Protein AF-A0A8H5EZ48-F1 (afdb_monomer)

Structure (mmCIF, N/CA/C/O backbone):
data_AF-A0A8H5EZ48-F1
#
_entry.id   AF-A0A8H5EZ48-F1
#
loop_
_atom_site.group_PDB
_atom_site.id
_atom_site.type_symbol
_atom_site.label_atom_id
_atom_site.label_alt_id
_atom_site.label_comp_id
_atom_site.label_asym_id
_atom_site.label_entity_id
_atom_site.label_seq_id
_atom_site.pdbx_PDB_ins_code
_atom_site.Cartn_x
_atom_site.Cartn_y
_atom_site.Cartn_z
_atom_site.occupancy
_atom_site.B_iso_or_equiv
_atom_site.auth_seq_id
_atom_site.auth_comp_id
_atom_site.auth_asym_id
_atom_site.auth_atom_id
_atom_site.pdbx_PDB_model_num
ATOM 1 N N . MET A 1 1 ? 31.005 -6.300 -4.883 1.00 54.88 1 MET A N 1
ATOM 2 C CA . MET A 1 1 ? 31.728 -6.564 -3.615 1.00 54.88 1 MET A CA 1
ATOM 3 C C . MET A 1 1 ? 31.993 -8.054 -3.575 1.00 54.88 1 MET A C 1
ATOM 5 O O . MET A 1 1 ? 31.098 -8.780 -3.990 1.00 54.88 1 MET A O 1
ATOM 9 N N . SER A 1 2 ? 33.181 -8.508 -3.175 1.00 47.69 2 SER A N 1
ATOM 10 C CA . SER A 1 2 ? 33.435 -9.950 -3.150 1.00 47.69 2 SER A CA 1
ATOM 11 C C . SER A 1 2 ? 32.585 -10.616 -2.050 1.00 47.69 2 SER A C 1
ATOM 13 O O . SER A 1 2 ? 32.329 -9.972 -1.023 1.00 47.69 2 SER A O 1
ATOM 15 N N . PRO A 1 3 ? 32.096 -11.851 -2.255 1.00 47.66 3 PRO A N 1
ATOM 16 C CA . PRO A 1 3 ? 31.254 -12.552 -1.284 1.00 47.66 3 PRO A CA 1
ATOM 17 C C . PRO A 1 3 ? 31.887 -12.623 0.108 1.00 47.66 3 PRO A C 1
ATOM 19 O O . PRO A 1 3 ? 31.183 -12.484 1.101 1.00 47.66 3 PRO A O 1
ATOM 22 N N . GLU A 1 4 ? 33.220 -12.711 0.190 1.00 54.94 4 GLU A N 1
ATOM 23 C CA . GLU A 1 4 ? 33.941 -12.794 1.464 1.00 54.94 4 GLU A CA 1
ATOM 24 C C . GLU A 1 4 ? 33.766 -11.541 2.334 1.00 54.94 4 GLU A C 1
ATOM 26 O O . GLU A 1 4 ? 33.773 -11.634 3.561 1.00 54.94 4 GLU A O 1
ATOM 31 N N . VAL A 1 5 ? 33.576 -10.366 1.721 1.00 58.19 5 VAL A N 1
ATOM 32 C CA . VAL A 1 5 ? 33.309 -9.123 2.458 1.00 58.19 5 VAL A CA 1
ATOM 33 C C . VAL A 1 5 ? 31.897 -9.144 3.038 1.00 58.19 5 VAL A C 1
ATOM 35 O O . VAL A 1 5 ? 31.714 -8.743 4.182 1.00 58.19 5 VAL A O 1
ATOM 38 N N . TRP A 1 6 ? 30.910 -9.662 2.302 1.00 58.03 6 TRP A N 1
ATOM 39 C CA . TRP A 1 6 ? 29.545 -9.821 2.812 1.00 58.03 6 TRP A CA 1
ATOM 40 C C . TRP A 1 6 ? 29.467 -10.845 3.940 1.00 58.03 6 TRP A C 1
ATOM 42 O O . TRP A 1 6 ? 28.818 -10.567 4.943 1.00 58.03 6 TRP A O 1
ATOM 52 N N . THR A 1 7 ? 30.180 -11.969 3.833 1.00 58.88 7 THR A N 1
ATOM 53 C CA . THR A 1 7 ? 30.263 -12.965 4.910 1.00 58.88 7 THR A CA 1
ATOM 54 C C . THR A 1 7 ? 30.889 -12.366 6.168 1.00 58.88 7 THR A C 1
ATOM 56 O O . THR A 1 7 ? 30.335 -12.514 7.247 1.00 58.88 7 THR A O 1
ATOM 59 N N . GLN A 1 8 ? 31.969 -11.585 6.042 1.00 61.56 8 GLN A N 1
ATOM 60 C CA . GLN A 1 8 ? 32.566 -10.888 7.190 1.00 61.56 8 GLN A CA 1
ATOM 61 C C . GLN A 1 8 ? 31.637 -9.827 7.798 1.00 61.56 8 GLN A C 1
ATOM 63 O O . GLN A 1 8 ? 31.645 -9.623 9.009 1.00 61.56 8 GLN A O 1
ATOM 68 N N . ILE A 1 9 ? 30.842 -9.133 6.979 1.00 60.50 9 ILE A N 1
ATOM 69 C CA . ILE A 1 9 ? 29.856 -8.152 7.453 1.00 60.50 9 ILE A CA 1
ATOM 70 C C . ILE A 1 9 ? 28.726 -8.842 8.212 1.00 60.50 9 ILE A C 1
ATOM 72 O O . ILE A 1 9 ? 28.367 -8.384 9.296 1.00 60.50 9 ILE A O 1
ATOM 76 N N . LEU A 1 10 ? 28.191 -9.928 7.653 1.00 61.47 10 LEU A N 1
ATOM 77 C CA . LEU A 1 10 ? 27.127 -10.729 8.252 1.00 61.47 10 LEU A CA 1
ATOM 78 C C . LEU A 1 10 ? 27.601 -11.385 9.550 1.00 61.47 10 LEU A C 1
ATOM 80 O O . LEU A 1 10 ? 26.937 -11.220 10.566 1.00 61.47 10 LEU A O 1
ATOM 84 N N . ASP A 1 11 ? 28.789 -11.994 9.568 1.00 65.75 11 ASP A N 1
ATOM 85 C CA . ASP A 1 11 ? 29.373 -12.587 10.777 1.00 65.75 11 ASP A CA 1
ATOM 86 C C . ASP A 1 11 ? 29.493 -11.557 11.910 1.00 65.75 11 ASP A C 1
ATOM 88 O O . ASP A 1 11 ? 29.164 -11.846 13.056 1.00 65.75 11 ASP A O 1
ATOM 92 N N . ILE A 1 12 ? 29.916 -10.323 11.613 1.00 58.38 12 ILE A N 1
ATOM 93 C CA . ILE A 1 12 ? 30.060 -9.276 12.637 1.00 58.38 12 ILE A CA 1
ATOM 94 C C . ILE A 1 12 ? 28.699 -8.692 13.046 1.00 58.38 12 ILE A C 1
ATOM 96 O O . ILE A 1 12 ? 28.505 -8.385 14.221 1.00 58.38 12 ILE A O 1
ATOM 100 N N . ALA A 1 13 ? 27.753 -8.550 12.116 1.00 56.81 13 ALA A N 1
ATOM 101 C CA . ALA A 1 13 ? 26.399 -8.088 12.420 1.00 56.81 13 ALA A CA 1
ATOM 102 C C . ALA A 1 13 ? 25.620 -9.101 13.281 1.00 56.81 13 ALA A C 1
ATOM 104 O O . ALA A 1 13 ? 24.853 -8.699 14.155 1.00 56.81 13 ALA A O 1
ATOM 105 N N . CYS A 1 14 ? 25.861 -10.398 13.078 1.00 63.84 14 CYS A N 1
ATOM 106 C CA . CYS A 1 14 ? 25.232 -11.487 13.821 1.00 63.84 14 CYS A CA 1
ATOM 107 C C . CYS A 1 14 ? 25.845 -11.726 15.211 1.00 63.84 14 CYS A C 1
ATOM 109 O O . CYS A 1 14 ? 25.203 -12.353 16.048 1.00 63.84 14 CYS A O 1
ATOM 111 N N . LEU A 1 15 ? 27.049 -11.212 15.494 1.00 61.59 15 LEU A N 1
ATOM 112 C CA . LEU A 1 15 ? 27.721 -11.401 16.787 1.00 61.59 15 LEU A CA 1
ATOM 113 C C . LEU A 1 15 ? 27.126 -10.580 17.952 1.00 61.59 15 LEU A C 1
ATOM 115 O O . LEU A 1 15 ? 27.504 -10.837 19.091 1.00 61.59 15 LEU A O 1
ATOM 119 N N . ASP A 1 16 ? 26.223 -9.619 17.707 1.00 53.34 16 ASP A N 1
ATOM 120 C CA . ASP A 1 16 ? 25.643 -8.757 18.765 1.00 53.34 16 ASP A CA 1
ATOM 121 C C . ASP A 1 16 ? 24.118 -8.540 18.639 1.00 53.34 16 ASP A C 1
ATOM 123 O O . ASP A 1 16 ? 23.598 -7.483 18.995 1.00 53.34 16 ASP A O 1
ATOM 127 N N . GLU A 1 17 ? 23.393 -9.505 18.057 1.00 63.03 17 GLU A N 1
ATOM 128 C CA . GLU A 1 17 ? 21.929 -9.473 17.830 1.00 63.03 17 GLU A CA 1
ATOM 129 C C . GLU A 1 17 ? 21.378 -8.211 17.107 1.00 63.03 17 GLU A C 1
ATOM 131 O O . GLU A 1 17 ? 20.171 -8.037 16.967 1.00 63.03 17 GLU A O 1
ATOM 136 N N . GLY A 1 18 ? 22.236 -7.313 16.608 1.00 55.25 18 GLY A N 1
ATOM 137 C CA . GLY A 1 18 ? 21.851 -6.102 15.876 1.00 55.25 18 GLY A CA 1
ATOM 138 C C . GLY A 1 18 ? 21.244 -4.965 16.716 1.00 55.25 18 GLY A C 1
ATOM 139 O O . GLY A 1 18 ? 20.809 -3.967 16.140 1.00 55.25 18 GLY A O 1
ATOM 140 N N . PHE A 1 19 ? 21.221 -5.052 18.052 1.00 56.03 19 PHE A N 1
ATOM 141 C CA . PHE A 1 19 ? 20.446 -4.110 18.881 1.00 56.03 19 PHE A CA 1
ATOM 142 C C . PHE A 1 19 ? 21.187 -2.847 19.337 1.00 56.03 19 PHE A C 1
ATOM 144 O O . PHE A 1 19 ? 20.539 -1.884 19.759 1.00 56.03 19 PHE A O 1
ATOM 151 N N . THR A 1 20 ? 22.522 -2.786 19.259 1.00 68.81 20 THR A N 1
ATOM 152 C CA . THR A 1 20 ? 23.266 -1.622 19.767 1.00 68.81 20 THR A CA 1
ATOM 153 C C . THR A 1 20 ? 23.803 -0.718 18.652 1.00 68.81 20 THR A C 1
ATOM 155 O O . THR A 1 20 ? 24.515 -1.134 17.737 1.00 68.81 20 THR A O 1
ATOM 158 N N . ALA A 1 21 ? 23.532 0.590 18.765 1.00 68.62 21 ALA A N 1
ATOM 159 C CA . ALA A 1 21 ? 24.052 1.616 17.850 1.00 68.62 21 ALA A CA 1
ATOM 160 C C . ALA A 1 21 ? 25.595 1.624 17.762 1.00 68.62 21 ALA A C 1
ATOM 162 O O . ALA A 1 21 ? 26.178 2.096 16.784 1.00 68.62 21 ALA A O 1
ATOM 163 N N . ARG A 1 22 ? 26.268 1.085 18.786 1.00 72.00 22 ARG A N 1
ATOM 164 C CA . ARG A 1 22 ? 27.723 0.940 18.840 1.00 72.00 22 ARG A CA 1
ATOM 165 C C . ARG A 1 22 ? 28.221 -0.147 17.886 1.00 72.00 22 ARG A C 1
ATOM 167 O O . ARG A 1 22 ? 29.186 0.107 17.168 1.00 72.00 22 ARG A O 1
ATOM 174 N N . SER A 1 23 ? 27.550 -1.293 17.832 1.00 67.75 23 SER A N 1
ATOM 175 C CA . SER A 1 23 ? 27.920 -2.405 16.951 1.00 67.75 23 SER A CA 1
ATOM 176 C C . SER A 1 23 ? 27.659 -2.075 15.485 1.00 67.75 23 SER A C 1
ATOM 178 O O . SER A 1 23 ? 28.528 -2.306 14.649 1.00 67.75 23 SER A O 1
ATOM 180 N N . LEU A 1 24 ? 26.567 -1.366 15.178 1.00 69.38 24 LEU A N 1
ATOM 181 C CA . LEU A 1 24 ? 26.331 -0.826 13.831 1.00 69.38 24 LEU A CA 1
ATOM 182 C C . LEU A 1 24 ? 27.406 0.191 13.400 1.00 69.38 24 LEU A C 1
ATOM 184 O O . LEU A 1 24 ? 27.854 0.180 12.253 1.00 69.38 24 LEU A O 1
ATOM 188 N N . SER A 1 25 ? 27.863 1.052 14.316 1.00 76.56 25 SER A N 1
ATOM 189 C CA . SER A 1 25 ? 28.933 2.026 14.046 1.00 76.56 25 SER A CA 1
ATOM 190 C C . SER A 1 25 ? 30.293 1.353 13.805 1.00 76.56 25 SER A C 1
ATOM 192 O O . SER A 1 25 ? 31.034 1.749 12.901 1.00 76.56 25 SER A O 1
ATOM 194 N N . GLU A 1 26 ? 30.613 0.304 14.567 1.00 75.62 26 GLU A N 1
ATOM 195 C CA . GLU A 1 26 ? 31.849 -0.471 14.408 1.00 75.62 26 GLU A CA 1
ATOM 196 C C . GLU A 1 26 ? 31.841 -1.300 13.113 1.00 75.62 26 GLU A C 1
ATOM 198 O O . GLU A 1 26 ? 32.818 -1.263 12.360 1.00 75.62 26 GLU A O 1
ATOM 203 N N . VAL A 1 27 ? 30.718 -1.957 12.791 1.00 74.06 27 VAL A N 1
ATOM 204 C CA . VAL A 1 27 ? 30.496 -2.626 11.497 1.00 74.06 27 VAL A CA 1
ATOM 205 C C . VAL A 1 27 ? 30.685 -1.628 10.357 1.00 74.06 27 VAL A C 1
ATOM 207 O O . VAL A 1 27 ? 31.471 -1.879 9.449 1.00 74.06 27 VAL A O 1
ATOM 210 N N . SER A 1 28 ? 30.071 -0.443 10.436 1.00 73.06 28 SER A N 1
ATOM 211 C CA . SER A 1 28 ? 30.206 0.600 9.412 1.00 73.06 28 SER A CA 1
ATOM 212 C C . SER A 1 28 ? 31.661 1.046 9.191 1.00 73.06 28 SER A C 1
ATOM 214 O O . SER A 1 28 ? 32.102 1.194 8.048 1.00 73.06 28 SER A O 1
ATOM 216 N N . ARG A 1 29 ? 32.454 1.213 10.261 1.00 77.50 29 ARG A N 1
ATOM 217 C CA . ARG A 1 29 ? 33.886 1.556 10.144 1.00 77.50 29 ARG A CA 1
ATOM 218 C C . ARG A 1 29 ? 34.695 0.440 9.502 1.00 77.50 29 ARG A C 1
ATOM 220 O O . ARG A 1 29 ? 35.527 0.726 8.642 1.00 77.50 29 ARG A O 1
ATOM 227 N N . ARG A 1 30 ? 34.465 -0.811 9.900 1.00 72.88 30 ARG A N 1
ATOM 228 C CA . ARG A 1 30 ? 35.182 -1.964 9.342 1.00 72.88 30 ARG A CA 1
ATOM 229 C C . ARG A 1 30 ? 34.811 -2.209 7.889 1.00 72.88 30 ARG A C 1
ATOM 231 O O . ARG A 1 30 ? 35.718 -2.425 7.094 1.00 72.88 30 ARG A O 1
ATOM 238 N N . ILE A 1 31 ? 33.535 -2.051 7.528 1.00 70.50 31 ILE A N 1
ATOM 239 C CA . ILE A 1 31 ? 33.080 -2.018 6.133 1.00 70.50 31 ILE A CA 1
ATOM 240 C C . ILE A 1 31 ? 33.860 -0.963 5.373 1.00 70.50 31 ILE A C 1
ATOM 242 O O . ILE A 1 31 ? 34.448 -1.279 4.351 1.00 70.50 31 ILE A O 1
ATOM 246 N N . ARG A 1 32 ? 33.926 0.270 5.886 1.00 69.94 32 ARG A N 1
ATOM 247 C CA . ARG A 1 32 ? 34.629 1.364 5.211 1.00 69.94 32 ARG A CA 1
ATOM 248 C C . ARG A 1 32 ? 36.111 1.047 4.987 1.00 69.94 32 ARG A C 1
ATOM 250 O O . ARG A 1 32 ? 36.605 1.291 3.891 1.00 69.94 32 ARG A O 1
ATOM 257 N N . VAL A 1 33 ? 36.800 0.482 5.982 1.00 75.12 33 VAL A N 1
ATOM 258 C CA . VAL A 1 33 ? 38.220 0.093 5.888 1.00 75.12 33 VAL A CA 1
ATOM 259 C C . VAL A 1 33 ? 38.423 -1.083 4.929 1.00 75.12 33 VAL A C 1
ATOM 261 O O . VAL A 1 33 ? 39.288 -1.008 4.063 1.00 75.12 33 VAL A O 1
ATOM 264 N N . ALA A 1 34 ? 37.612 -2.139 5.031 1.00 69.00 34 ALA A N 1
ATOM 265 C CA . ALA A 1 34 ? 37.689 -3.307 4.151 1.00 69.00 34 ALA A CA 1
ATOM 266 C C . ALA A 1 34 ? 37.312 -2.956 2.705 1.00 69.00 34 ALA A C 1
ATOM 268 O O . ALA A 1 34 ? 37.934 -3.428 1.757 1.00 69.00 34 ALA A O 1
ATOM 269 N N . SER A 1 35 ? 36.335 -2.064 2.531 1.00 62.66 35 SER A N 1
ATOM 270 C CA . SER A 1 35 ? 35.934 -1.551 1.228 1.00 62.66 35 SER A CA 1
ATOM 271 C C . SER A 1 35 ? 36.931 -0.556 0.660 1.00 62.66 35 SER A C 1
ATOM 273 O O . SER A 1 35 ? 36.850 -0.301 -0.528 1.00 62.66 35 SER A O 1
ATOM 275 N N . ALA A 1 36 ? 37.865 -0.002 1.448 1.00 68.38 36 ALA A N 1
ATOM 276 C CA . ALA A 1 36 ? 38.707 1.118 1.024 1.00 68.38 36 ALA A CA 1
ATOM 277 C C . ALA A 1 36 ? 39.496 0.835 -0.266 1.00 68.38 36 ALA A C 1
ATOM 279 O O . ALA A 1 36 ? 39.591 1.710 -1.119 1.00 68.38 36 ALA A O 1
ATOM 280 N N . GLY A 1 37 ? 39.998 -0.395 -0.432 1.00 66.62 37 GLY A N 1
ATOM 281 C CA . GLY A 1 37 ? 40.687 -0.846 -1.651 1.00 66.62 37 GLY A CA 1
ATOM 282 C C . GLY A 1 37 ? 39.763 -1.280 -2.799 1.00 66.62 37 GLY A C 1
ATOM 283 O O . GLY A 1 37 ? 40.238 -1.558 -3.891 1.00 66.62 37 GLY A O 1
ATOM 284 N N . TYR A 1 38 ? 38.453 -1.347 -2.557 1.00 64.56 38 TYR A N 1
ATOM 285 C CA . TYR A 1 38 ? 37.411 -1.686 -3.535 1.00 64.56 38 TYR A CA 1
ATOM 286 C C . TYR A 1 38 ? 36.436 -0.527 -3.788 1.00 64.56 38 TYR A C 1
ATOM 288 O O . TYR A 1 38 ? 35.484 -0.687 -4.567 1.00 64.56 38 TYR A O 1
ATOM 296 N N . LEU A 1 39 ? 36.647 0.614 -3.116 1.00 62.78 39 LEU A N 1
ATOM 297 C CA . LEU A 1 39 ? 35.825 1.812 -3.216 1.00 62.78 39 LEU A CA 1
ATOM 298 C C . LEU A 1 39 ? 35.777 2.209 -4.691 1.00 62.78 39 LEU A C 1
ATOM 300 O O . LEU A 1 39 ? 36.805 2.336 -5.347 1.00 62.78 39 LEU A O 1
ATOM 304 N N . TYR A 1 40 ? 34.561 2.362 -5.207 1.00 66.62 40 TYR A N 1
ATOM 305 C CA . TYR A 1 40 ? 34.272 2.759 -6.587 1.00 66.62 40 TYR A CA 1
ATOM 306 C C . TYR A 1 40 ? 34.605 1.744 -7.684 1.00 66.62 40 TYR A C 1
ATOM 308 O O . TYR A 1 40 ? 34.448 2.079 -8.852 1.00 66.62 40 TYR A O 1
ATOM 316 N N . SER A 1 41 ? 34.965 0.494 -7.371 1.00 83.81 41 SER A N 1
ATOM 317 C CA . SER A 1 41 ? 35.106 -0.549 -8.408 1.00 83.81 41 SER A CA 1
ATOM 318 C C . SER A 1 41 ? 33.806 -0.773 -9.192 1.00 83.81 41 SER A C 1
ATOM 320 O O . SER A 1 41 ? 33.850 -1.076 -10.383 1.00 83.81 41 SER A O 1
ATOM 322 N N . SER A 1 42 ? 32.659 -0.595 -8.531 1.00 87.31 42 SER A N 1
ATOM 323 C CA . SER A 1 42 ? 31.324 -0.597 -9.129 1.00 87.31 42 SER A CA 1
ATOM 324 C C . SER A 1 42 ? 30.600 0.697 -8.779 1.00 87.31 42 SER A C 1
ATOM 326 O O . SER A 1 42 ? 30.521 1.055 -7.605 1.00 87.31 42 SER A O 1
ATOM 328 N N . LEU A 1 43 ? 30.058 1.379 -9.782 1.00 92.31 43 LEU A N 1
ATOM 329 C CA . LEU A 1 43 ? 29.352 2.643 -9.627 1.00 92.31 43 LEU A CA 1
ATOM 330 C C . LEU A 1 43 ? 28.003 2.571 -10.346 1.00 92.31 43 LEU A C 1
ATOM 332 O O . LEU A 1 43 ? 27.932 2.162 -11.506 1.00 92.31 43 LEU A O 1
ATOM 336 N N . LYS A 1 44 ? 26.935 2.973 -9.653 1.00 93.00 44 LYS A N 1
ATOM 337 C CA . LYS A 1 44 ? 25.585 3.082 -10.210 1.00 93.00 44 LYS A CA 1
ATOM 338 C C . LYS A 1 44 ? 25.080 4.511 -10.047 1.00 93.00 44 LYS A C 1
ATOM 340 O O . LYS A 1 44 ? 25.156 5.060 -8.953 1.00 93.00 44 LYS A O 1
ATOM 345 N N . ILE A 1 45 ? 24.576 5.086 -11.130 1.00 94.00 45 ILE A N 1
ATOM 346 C CA . ILE A 1 45 ? 24.012 6.432 -11.197 1.00 94.00 45 ILE A CA 1
ATOM 347 C C . ILE A 1 45 ? 22.579 6.289 -11.691 1.00 94.00 45 ILE A C 1
ATOM 349 O O . ILE A 1 45 ? 22.368 5.767 -12.781 1.00 94.00 45 ILE A O 1
ATOM 353 N N . GLU A 1 46 ? 21.608 6.720 -10.893 1.00 91.12 46 GLU A N 1
ATOM 354 C CA . GLU A 1 46 ? 20.173 6.564 -11.185 1.00 91.12 46 GLU A CA 1
ATOM 355 C C . GLU A 1 46 ? 19.473 7.900 -11.473 1.00 91.12 46 GLU A C 1
ATOM 357 O O . GLU A 1 46 ? 18.283 7.936 -11.787 1.00 91.12 46 GLU A O 1
ATOM 362 N N . SER A 1 47 ? 20.188 9.021 -11.344 1.00 90.62 47 SER A N 1
ATOM 363 C CA . SER A 1 47 ? 19.618 10.348 -11.563 1.00 90.62 47 SER A CA 1
ATOM 364 C C . SER A 1 47 ? 20.641 11.373 -12.048 1.00 90.62 47 SER A C 1
ATOM 366 O O . SER A 1 47 ? 21.851 11.229 -11.862 1.00 90.62 47 SER A O 1
ATOM 368 N N . ILE A 1 48 ? 20.138 12.447 -12.660 1.00 91.50 48 ILE A N 1
ATOM 369 C CA . ILE A 1 48 ? 20.959 13.564 -13.148 1.00 91.50 48 ILE A CA 1
ATOM 370 C C . ILE A 1 48 ? 21.651 14.305 -11.995 1.00 91.50 48 ILE A C 1
ATOM 372 O O . ILE A 1 48 ? 22.854 14.524 -12.103 1.00 91.50 48 ILE A O 1
ATOM 376 N N . PRO A 1 49 ? 20.987 14.627 -10.864 1.00 91.88 49 PRO A N 1
ATOM 377 C CA . PRO A 1 49 ? 21.680 15.256 -9.740 1.00 91.88 49 PRO A CA 1
ATOM 378 C C . PRO A 1 49 ? 22.818 14.394 -9.182 1.00 91.88 49 PRO A C 1
ATOM 380 O O . PRO A 1 49 ? 23.859 14.927 -8.813 1.00 91.88 49 PRO A O 1
ATOM 383 N N . GLN A 1 50 ? 22.660 13.062 -9.156 1.00 93.06 50 GLN A N 1
ATOM 384 C CA . GLN A 1 50 ? 23.746 12.154 -8.765 1.00 93.06 50 GLN A CA 1
ATOM 385 C C . GLN A 1 50 ? 24.925 12.232 -9.739 1.00 93.06 50 GLN A C 1
ATOM 387 O O . GLN A 1 50 ? 26.067 12.305 -9.291 1.00 93.06 50 GLN A O 1
ATOM 392 N N . LEU A 1 51 ? 24.652 12.238 -11.049 1.00 94.44 51 LEU A N 1
ATOM 393 C CA . LEU A 1 51 ? 25.674 12.369 -12.086 1.00 94.44 51 LEU A CA 1
ATOM 394 C C . LEU A 1 51 ? 26.456 13.681 -11.948 1.00 94.44 51 LEU A C 1
ATOM 396 O O . LEU A 1 51 ? 27.680 13.649 -11.909 1.00 94.44 51 LEU A O 1
ATOM 400 N N . LEU A 1 52 ? 25.751 14.812 -11.856 1.00 92.94 52 LEU A N 1
ATOM 401 C CA . LEU A 1 52 ? 26.365 16.142 -11.792 1.00 92.94 52 LEU A CA 1
ATOM 402 C C . LEU A 1 52 ? 27.144 16.346 -10.490 1.00 92.94 52 LEU A C 1
ATOM 404 O O . LEU A 1 52 ? 28.257 16.855 -10.508 1.00 92.94 52 LEU A O 1
ATOM 408 N N . LYS A 1 53 ? 26.607 15.884 -9.357 1.00 91.44 53 LYS A N 1
ATOM 409 C CA . LYS A 1 53 ? 27.314 15.950 -8.073 1.00 91.44 53 LYS A CA 1
ATOM 410 C C . LYS A 1 53 ? 28.574 15.090 -8.067 1.00 91.44 53 LYS A C 1
ATOM 412 O O . LYS A 1 53 ? 29.579 15.473 -7.477 1.00 91.44 53 LYS A O 1
ATOM 417 N N . LEU A 1 54 ? 28.523 13.914 -8.693 1.00 90.94 54 LEU A N 1
ATOM 418 C CA . LEU A 1 54 ? 29.704 13.073 -8.835 1.00 90.94 54 LEU A CA 1
ATOM 419 C C . LEU A 1 54 ? 30.736 13.735 -9.752 1.00 90.94 54 LEU A C 1
ATOM 421 O O . LEU A 1 54 ? 31.913 13.747 -9.418 1.00 90.94 54 LEU A O 1
ATOM 425 N N . GLU A 1 55 ? 30.303 14.297 -10.879 1.00 91.75 55 GLU A N 1
ATOM 426 C CA . GLU A 1 55 ? 31.167 15.064 -11.776 1.00 91.75 55 GLU A CA 1
ATOM 427 C C . GLU A 1 55 ? 31.887 16.194 -11.018 1.00 91.75 55 GLU A C 1
ATOM 429 O O . GLU A 1 55 ? 33.112 16.267 -11.056 1.00 91.75 55 GLU A O 1
ATOM 434 N N . GLU A 1 56 ? 31.151 17.008 -10.259 1.00 89.38 56 GLU A N 1
ATOM 435 C CA . GLU A 1 56 ? 31.696 18.095 -9.436 1.00 89.38 56 GLU A CA 1
ATOM 436 C C . GLU A 1 56 ? 32.731 17.588 -8.415 1.00 89.38 56 GLU A C 1
ATOM 438 O O . GLU A 1 56 ? 33.801 18.172 -8.244 1.00 89.38 56 GLU A O 1
ATOM 443 N N . GLN A 1 57 ? 32.455 16.450 -7.769 1.00 87.25 57 GLN A N 1
ATOM 444 C CA . GLN A 1 57 ? 33.380 15.827 -6.818 1.00 87.25 57 GLN A CA 1
ATOM 445 C C . GLN A 1 57 ? 34.661 15.304 -7.472 1.00 87.25 57 GLN A C 1
ATOM 447 O O . GLN A 1 57 ? 35.714 15.312 -6.834 1.00 87.25 57 GLN A O 1
ATOM 452 N N . LEU A 1 58 ? 34.574 14.823 -8.712 1.00 83.50 58 LEU A N 1
ATOM 453 C CA . LEU A 1 58 ? 35.717 14.287 -9.448 1.00 83.50 58 LEU A CA 1
ATOM 454 C C . LEU A 1 58 ? 36.575 15.386 -10.055 1.00 83.50 58 LEU A C 1
ATOM 456 O O . LEU A 1 58 ? 37.791 15.227 -10.129 1.00 83.50 58 LEU A O 1
ATOM 460 N N . LEU A 1 59 ? 35.951 16.473 -10.504 1.00 74.69 59 LEU A N 1
ATOM 461 C CA . LEU A 1 59 ? 36.636 17.540 -11.221 1.00 74.69 59 LEU A CA 1
ATOM 462 C C . LEU A 1 59 ? 37.141 18.661 -10.308 1.00 74.69 59 LEU A C 1
ATOM 464 O O . LEU A 1 59 ? 38.028 19.412 -10.706 1.00 74.69 59 LEU A O 1
ATOM 468 N N . GLY A 1 60 ? 36.629 18.748 -9.077 1.00 73.06 60 GLY A N 1
ATOM 469 C CA . GLY A 1 60 ? 36.871 19.898 -8.214 1.00 73.06 60 GLY A CA 1
ATOM 470 C C . GLY A 1 60 ? 36.259 21.186 -8.791 1.00 73.06 60 GLY A C 1
ATOM 471 O O . GLY A 1 60 ? 35.719 21.182 -9.898 1.00 73.06 60 GLY A O 1
ATOM 472 N N . PRO A 1 61 ? 36.307 22.306 -8.048 1.00 70.81 61 PRO A N 1
ATOM 473 C CA . PRO A 1 61 ? 35.878 23.599 -8.578 1.00 70.81 61 PRO A CA 1
ATOM 474 C C . PRO A 1 61 ? 36.705 23.940 -9.828 1.00 70.81 61 PRO A C 1
ATOM 476 O O . PRO A 1 61 ? 37.924 23.772 -9.806 1.00 70.81 61 PRO A O 1
ATOM 479 N N . GLU A 1 62 ? 36.042 24.395 -10.898 1.00 60.91 62 GLU A N 1
ATOM 480 C CA . GLU A 1 62 ? 36.531 24.479 -12.293 1.00 60.91 62 GLU A CA 1
ATOM 481 C C . GLU A 1 62 ? 37.789 25.351 -12.552 1.00 60.91 62 GLU A C 1
ATOM 483 O O . GLU A 1 62 ? 38.183 25.559 -13.700 1.00 60.91 62 GLU A O 1
ATOM 488 N N . ASP A 1 63 ? 38.502 25.800 -11.518 1.00 59.34 63 ASP A N 1
ATOM 489 C CA . ASP A 1 63 ? 39.694 26.653 -11.600 1.00 59.34 63 ASP A CA 1
ATOM 490 C C . ASP A 1 63 ? 40.982 25.889 -12.001 1.00 59.34 63 ASP A C 1
ATOM 492 O O . ASP A 1 63 ? 42.058 26.052 -11.420 1.00 59.34 63 ASP A O 1
ATOM 496 N N . GLY A 1 64 ? 40.900 25.065 -13.050 1.00 56.59 64 GLY A N 1
ATOM 497 C CA . GLY A 1 64 ? 42.044 24.724 -13.908 1.00 56.59 64 GLY A CA 1
ATOM 498 C C . GLY A 1 64 ? 43.069 23.715 -13.374 1.00 56.59 64 GLY A C 1
ATOM 499 O O . GLY A 1 64 ? 44.114 23.521 -14.001 1.00 56.59 64 GLY A O 1
ATOM 500 N N . GLY A 1 65 ? 42.804 23.042 -12.255 1.00 48.72 65 GLY A N 1
ATOM 501 C CA . GLY A 1 65 ? 43.622 21.920 -11.792 1.00 48.72 65 GLY A CA 1
ATOM 502 C C . GLY A 1 65 ? 43.165 20.614 -12.435 1.00 48.72 65 GLY A C 1
ATOM 503 O O . GLY A 1 65 ? 42.091 20.133 -12.105 1.00 48.72 65 GLY A O 1
ATOM 504 N N . VAL A 1 66 ? 43.969 20.019 -13.327 1.00 51.09 66 VAL A N 1
ATOM 505 C CA . VAL A 1 66 ? 43.691 18.682 -13.889 1.00 51.09 66 VAL A CA 1
ATOM 506 C C . VAL A 1 66 ? 43.440 17.699 -12.734 1.00 51.09 66 VAL A C 1
ATOM 508 O O . VAL A 1 66 ? 44.376 17.427 -11.970 1.00 51.09 66 VAL A O 1
ATOM 511 N N . PRO A 1 67 ? 42.227 17.143 -12.585 1.00 54.22 67 PRO A N 1
ATOM 512 C CA . PRO A 1 67 ? 41.961 16.138 -11.575 1.00 54.22 67 PRO A CA 1
ATOM 513 C C . PRO A 1 67 ? 42.628 14.850 -12.044 1.00 54.22 67 PRO A C 1
ATOM 515 O O . PRO A 1 67 ? 42.137 14.121 -12.900 1.00 54.22 67 PRO A O 1
ATOM 518 N N . ASN A 1 68 ? 43.820 14.603 -11.515 1.00 54.25 68 ASN A N 1
ATOM 519 C CA . ASN A 1 68 ? 44.685 13.485 -11.890 1.00 54.25 68 ASN A CA 1
ATOM 520 C C . ASN A 1 68 ? 44.239 12.138 -11.298 1.00 54.25 68 ASN A C 1
ATOM 522 O O . ASN A 1 68 ? 44.998 11.168 -11.319 1.00 54.25 68 ASN A O 1
ATOM 526 N N . THR A 1 69 ? 43.042 12.052 -10.723 1.00 68.00 69 THR A N 1
ATOM 527 C CA . THR A 1 69 ? 42.553 10.806 -10.142 1.00 68.00 69 THR A CA 1
ATOM 528 C C . THR A 1 69 ? 41.804 10.026 -11.208 1.00 68.00 69 THR A C 1
ATOM 530 O O . THR A 1 69 ? 40.600 10.191 -11.385 1.00 68.00 69 THR A O 1
ATOM 533 N N . SER A 1 70 ? 42.530 9.165 -11.923 1.00 80.50 70 SER A N 1
ATOM 534 C CA . SER A 1 70 ? 41.909 8.076 -12.674 1.00 80.50 70 SER A CA 1
ATOM 535 C C . SER A 1 70 ? 41.023 7.273 -11.727 1.00 80.50 70 SER A C 1
ATOM 537 O O . SER A 1 70 ? 41.502 6.786 -10.699 1.00 80.50 70 SER A O 1
ATOM 539 N N . LEU A 1 71 ? 39.747 7.134 -12.066 1.00 87.75 71 LEU A N 1
ATOM 540 C CA . LEU A 1 71 ? 38.843 6.273 -11.327 1.00 87.75 71 LEU A CA 1
ATOM 541 C C . LEU A 1 71 ? 39.132 4.822 -11.691 1.00 87.75 71 LEU A C 1
ATOM 543 O O . LEU A 1 71 ? 39.057 4.428 -12.853 1.00 87.75 71 LEU A O 1
ATOM 547 N N . GLU A 1 72 ? 39.397 3.996 -10.681 1.00 90.50 72 GLU A N 1
ATOM 548 C CA . GLU A 1 72 ? 39.578 2.548 -10.844 1.00 90.50 72 GLU A CA 1
ATOM 549 C C . GLU A 1 72 ? 38.237 1.795 -10.986 1.00 90.50 72 GLU A C 1
ATOM 551 O O . GLU A 1 72 ? 38.113 0.614 -10.652 1.00 90.50 72 GLU A O 1
ATOM 556 N N . THR A 1 73 ? 37.199 2.470 -11.486 1.00 91.69 73 THR A N 1
ATOM 557 C CA . THR A 1 73 ? 35.870 1.891 -11.686 1.00 91.69 73 THR A CA 1
ATOM 558 C C . THR A 1 73 ? 35.885 0.896 -12.840 1.00 91.69 73 THR A C 1
ATOM 560 O O . THR A 1 73 ? 36.081 1.264 -13.996 1.00 91.69 73 THR A O 1
ATOM 563 N N . ARG A 1 74 ? 35.634 -0.380 -12.527 1.00 93.88 74 ARG A N 1
ATOM 564 C CA . ARG A 1 74 ? 35.559 -1.484 -13.499 1.00 93.88 74 ARG A CA 1
ATOM 565 C C . ARG A 1 74 ? 34.141 -1.702 -14.022 1.00 93.88 74 ARG A C 1
ATOM 567 O O . ARG A 1 74 ? 33.983 -2.101 -15.174 1.00 93.88 74 ARG A O 1
ATOM 574 N N . PHE A 1 75 ? 33.131 -1.409 -13.203 1.00 94.00 75 PHE A N 1
ATOM 575 C CA . PHE A 1 75 ? 31.716 -1.585 -13.526 1.00 94.00 75 PHE A CA 1
ATOM 576 C C . PHE A 1 75 ? 30.976 -0.257 -13.362 1.00 94.00 75 PHE A C 1
ATOM 578 O O . PHE A 1 75 ? 30.890 0.272 -12.256 1.00 94.00 75 PHE A O 1
ATOM 585 N N . LEU A 1 76 ? 30.417 0.278 -14.442 1.00 95.19 76 LEU A N 1
ATOM 586 C CA . LEU A 1 76 ? 29.652 1.523 -14.419 1.00 95.19 76 LEU A CA 1
ATOM 587 C C . LEU A 1 76 ? 28.252 1.285 -14.976 1.00 95.19 76 LEU A C 1
ATOM 589 O O . LEU A 1 76 ? 28.100 0.769 -16.079 1.00 95.19 76 LEU A O 1
ATOM 593 N N . CYS A 1 77 ? 27.231 1.672 -14.220 1.00 95.25 77 CYS A N 1
ATOM 594 C CA . CYS A 1 77 ? 25.836 1.619 -14.636 1.00 95.25 77 CYS A CA 1
ATOM 595 C C . CYS A 1 77 ? 25.218 3.013 -14.515 1.00 95.25 77 CYS A C 1
ATOM 597 O O . CYS A 1 77 ? 25.112 3.550 -13.417 1.00 95.25 77 CYS A O 1
ATOM 599 N N . ILE A 1 78 ? 24.824 3.607 -15.636 1.00 94.94 78 ILE A N 1
ATOM 600 C CA . ILE A 1 78 ? 24.181 4.918 -15.702 1.00 94.94 78 ILE A CA 1
ATOM 601 C C . ILE A 1 78 ? 22.759 4.705 -16.208 1.00 94.94 78 ILE A C 1
ATOM 603 O O . ILE A 1 78 ? 22.567 4.279 -17.342 1.00 94.94 78 ILE A O 1
ATOM 607 N N . VAL A 1 79 ? 21.770 5.011 -15.376 1.00 93.38 79 VAL A N 1
ATOM 608 C CA . VAL A 1 79 ? 20.342 4.961 -15.688 1.00 93.38 79 VAL A CA 1
ATOM 609 C C . VAL A 1 79 ? 19.786 6.359 -15.475 1.00 93.38 79 VAL A C 1
ATOM 611 O O . VAL A 1 79 ? 19.627 6.797 -14.342 1.00 93.38 79 VAL A O 1
ATOM 614 N N . LEU A 1 80 ? 19.530 7.084 -16.561 1.00 89.50 80 LEU A N 1
ATOM 615 C CA . LEU A 1 80 ? 18.970 8.430 -16.504 1.00 89.50 80 LEU A CA 1
ATOM 616 C C . LEU A 1 80 ? 17.505 8.393 -16.957 1.00 89.50 80 LEU A C 1
ATOM 618 O O . LEU A 1 80 ? 17.212 7.837 -18.021 1.00 89.50 80 LEU A O 1
ATOM 622 N N . PRO A 1 81 ? 16.574 8.968 -16.175 1.00 78.06 81 PRO A N 1
ATOM 623 C CA . PRO A 1 81 ? 15.161 8.986 -16.533 1.00 78.06 81 PRO A CA 1
ATOM 624 C C . PRO A 1 81 ? 14.916 9.750 -17.847 1.00 78.06 81 PRO A C 1
ATOM 626 O O . PRO A 1 81 ? 15.606 10.717 -18.167 1.00 78.06 81 PRO A O 1
ATOM 629 N N . THR A 1 82 ? 13.892 9.335 -18.603 1.00 62.69 82 THR A N 1
ATOM 630 C CA . THR A 1 82 ? 13.437 9.958 -19.871 1.00 62.69 82 THR A CA 1
ATOM 631 C C . THR A 1 82 ? 13.024 11.408 -19.761 1.00 62.69 82 THR A C 1
ATOM 633 O O . THR A 1 82 ? 12.889 12.087 -20.777 1.00 62.69 82 THR A O 1
ATOM 636 N N . THR A 1 83 ? 12.735 11.860 -18.546 1.00 56.19 83 THR A N 1
ATOM 637 C CA . THR A 1 83 ? 11.990 13.086 -18.285 1.00 56.19 83 THR A CA 1
ATOM 638 C C . THR A 1 83 ? 12.735 14.359 -18.653 1.00 56.19 83 THR A C 1
ATOM 640 O O . THR A 1 83 ? 12.109 15.411 -18.612 1.00 56.19 83 THR A O 1
ATOM 643 N N . ILE A 1 84 ? 13.999 14.290 -19.088 1.00 56.75 84 ILE A N 1
ATOM 644 C CA . ILE A 1 84 ? 14.738 15.465 -19.574 1.00 56.75 84 ILE A CA 1
ATOM 645 C C . ILE A 1 84 ? 13.957 16.185 -20.684 1.00 56.75 84 ILE A C 1
ATOM 647 O O . ILE A 1 84 ? 13.844 17.401 -20.647 1.00 56.75 84 ILE A O 1
ATOM 651 N N . LEU A 1 85 ? 13.314 15.437 -21.588 1.00 54.62 85 LEU A N 1
ATOM 652 C CA . LEU A 1 85 ? 12.488 16.011 -22.660 1.00 54.62 85 LEU A CA 1
ATOM 653 C C . LEU A 1 85 ? 11.094 16.474 -22.184 1.00 54.62 85 LEU A C 1
ATOM 655 O O . LEU A 1 85 ? 10.471 17.310 -22.822 1.00 54.62 85 LEU A O 1
ATOM 659 N N . ASN A 1 86 ? 10.579 15.961 -21.059 1.00 51.69 86 ASN A N 1
ATOM 660 C CA . ASN A 1 86 ? 9.286 16.411 -20.515 1.00 51.69 86 ASN A CA 1
ATOM 661 C C . ASN A 1 86 ? 9.404 17.738 -19.749 1.00 51.69 86 ASN A C 1
ATOM 663 O O . ASN A 1 86 ? 8.408 18.447 -19.605 1.00 51.69 86 ASN A O 1
ATOM 667 N N . ILE A 1 87 ? 10.601 18.080 -19.261 1.00 50.94 87 ILE A N 1
ATOM 668 C CA . ILE A 1 87 ? 10.876 19.401 -18.681 1.00 50.94 87 ILE A CA 1
ATOM 669 C C . ILE A 1 87 ? 10.714 20.486 -19.765 1.00 50.94 87 ILE A C 1
ATOM 671 O O . ILE A 1 87 ? 10.148 21.539 -19.479 1.00 50.94 87 ILE A O 1
ATOM 675 N N . GLU A 1 88 ? 11.075 20.191 -21.023 1.00 48.56 88 GLU A N 1
ATOM 676 C CA . GLU A 1 88 ? 10.914 21.096 -22.176 1.00 48.56 88 GLU A CA 1
ATOM 677 C C . GLU A 1 88 ? 9.448 21.470 -22.435 1.00 48.56 88 GLU A C 1
ATOM 679 O O . GLU A 1 88 ? 9.143 22.633 -22.683 1.00 48.56 88 GLU A O 1
ATOM 684 N N . THR A 1 89 ? 8.522 20.508 -22.341 1.00 50.25 89 THR A N 1
ATOM 685 C CA . THR A 1 89 ? 7.088 20.776 -22.562 1.00 50.25 89 THR A CA 1
ATOM 686 C C . THR A 1 89 ? 6.530 21.707 -21.487 1.00 50.25 89 THR A C 1
ATOM 688 O O . THR A 1 89 ? 5.776 22.620 -21.797 1.00 50.25 89 THR A O 1
ATOM 691 N N . ARG A 1 90 ? 6.966 21.541 -20.232 1.00 44.50 90 ARG A N 1
ATOM 692 C CA . ARG A 1 90 ? 6.515 22.385 -19.119 1.00 44.50 90 ARG A CA 1
ATOM 693 C C . ARG A 1 90 ? 7.113 23.789 -19.136 1.00 44.50 90 ARG A C 1
ATOM 695 O O . ARG A 1 90 ? 6.410 24.733 -18.802 1.00 44.50 90 ARG A O 1
ATOM 702 N N . LEU A 1 91 ? 8.380 23.947 -19.517 1.00 47.69 91 LEU A N 1
ATOM 703 C CA . LEU A 1 91 ? 9.003 25.273 -19.613 1.00 47.69 91 LEU A CA 1
ATOM 704 C C . LEU A 1 91 ? 8.493 26.065 -20.826 1.00 47.69 91 LEU A C 1
ATOM 706 O O . LEU A 1 91 ? 8.348 27.279 -20.727 1.00 47.69 91 LEU A O 1
ATOM 710 N N . ALA A 1 92 ? 8.163 25.392 -21.933 1.00 52.84 92 ALA A N 1
ATOM 711 C CA . ALA A 1 92 ? 7.513 26.026 -23.079 1.00 52.84 92 ALA A CA 1
ATOM 712 C C . ALA A 1 92 ? 6.063 26.452 -22.769 1.00 52.84 92 ALA A C 1
ATOM 714 O O . ALA A 1 92 ? 5.648 27.526 -23.186 1.00 52.84 92 ALA A O 1
ATOM 715 N N . GLU A 1 93 ? 5.312 25.661 -21.992 1.00 53.12 93 GLU A N 1
ATOM 716 C CA . GLU A 1 93 ? 3.950 26.011 -21.543 1.00 53.12 93 GLU A CA 1
ATOM 717 C C . GLU A 1 93 ? 3.914 27.176 -20.536 1.00 53.12 93 GLU A C 1
ATOM 719 O O . GLU A 1 93 ? 2.893 27.844 -20.417 1.00 53.12 93 GLU A O 1
ATOM 724 N N . LEU A 1 94 ? 5.018 27.440 -19.828 1.00 51.78 94 LEU A N 1
ATOM 725 C CA . LEU A 1 94 ? 5.145 28.543 -18.866 1.00 51.78 94 LEU A CA 1
ATOM 726 C C . LEU A 1 94 ? 5.716 29.836 -19.484 1.00 51.78 94 LEU A C 1
ATOM 728 O O . LEU A 1 94 ? 5.777 30.855 -18.801 1.00 51.78 94 LEU A O 1
ATOM 732 N N . GLY A 1 95 ? 6.167 29.798 -20.743 1.00 45.84 95 GLY A N 1
ATOM 733 C CA . GLY A 1 95 ? 6.917 30.885 -21.386 1.00 45.84 95 GLY A CA 1
ATOM 734 C C . GLY A 1 95 ? 6.119 31.829 -22.293 1.00 45.84 95 GLY A C 1
ATOM 735 O O . GLY A 1 95 ? 6.691 32.823 -22.733 1.00 45.84 95 GLY A O 1
ATOM 736 N N . ASP A 1 96 ? 4.839 31.549 -22.564 1.00 43.28 96 ASP A N 1
ATOM 737 C CA . ASP A 1 96 ? 4.022 32.303 -23.540 1.00 43.28 96 ASP A CA 1
ATOM 738 C C . ASP A 1 96 ? 2.970 33.244 -22.913 1.00 43.28 96 ASP A C 1
ATOM 740 O O . ASP A 1 96 ? 2.226 33.904 -23.641 1.00 43.28 96 ASP A O 1
ATOM 744 N N . ASP A 1 97 ? 2.928 33.389 -21.583 1.00 45.66 97 ASP A N 1
ATOM 745 C CA . ASP A 1 97 ? 2.166 34.478 -20.960 1.00 45.66 97 ASP A CA 1
ATOM 746 C C . ASP A 1 97 ? 2.958 35.790 -21.106 1.00 45.66 97 ASP A C 1
ATOM 748 O O . ASP A 1 97 ? 3.726 36.200 -20.231 1.00 45.66 97 ASP A O 1
ATOM 752 N N . GLU A 1 98 ? 2.779 36.441 -22.261 1.00 43.41 98 GLU A N 1
ATOM 753 C CA . GLU A 1 98 ? 3.160 37.831 -22.511 1.00 43.41 98 GLU A CA 1
ATOM 754 C C . GLU A 1 98 ? 2.740 38.696 -21.315 1.00 43.41 98 GLU A C 1
ATOM 756 O O . GLU A 1 98 ? 1.559 38.974 -21.086 1.00 43.41 98 GLU A O 1
ATOM 761 N N . ILE A 1 99 ? 3.738 39.155 -20.558 1.00 41.25 99 ILE A N 1
ATOM 762 C CA . ILE A 1 99 ? 3.610 40.246 -19.598 1.00 41.25 99 ILE A CA 1
ATOM 763 C C . ILE A 1 99 ? 3.134 41.463 -20.398 1.00 41.25 99 ILE A C 1
ATOM 765 O O . ILE A 1 99 ? 3.937 42.174 -21.001 1.00 41.25 99 ILE A O 1
ATOM 769 N N . SER A 1 100 ? 1.818 41.685 -20.444 1.00 40.69 100 SER A N 1
ATOM 770 C CA . SER A 1 100 ? 1.262 42.898 -21.031 1.00 40.69 100 SER A CA 1
ATOM 771 C C . SER A 1 100 ? 1.775 44.077 -20.212 1.00 40.69 100 SER A C 1
ATOM 773 O O . SER A 1 100 ? 1.517 44.140 -19.006 1.00 40.69 100 SER A O 1
ATOM 775 N N . GLU A 1 101 ? 2.511 44.981 -20.858 1.00 41.50 101 GLU A N 1
ATOM 776 C CA . GLU A 1 101 ? 2.959 46.253 -20.295 1.00 41.50 101 GLU A CA 1
ATOM 777 C C . GLU A 1 101 ? 1.807 46.934 -19.545 1.00 41.50 101 GLU A C 1
ATOM 779 O O . GLU A 1 101 ? 0.820 47.383 -20.128 1.00 41.50 101 GLU A O 1
ATOM 784 N N . TYR A 1 102 ? 1.924 46.961 -18.218 1.00 43.66 102 TYR A N 1
ATOM 785 C CA . TYR A 1 102 ? 1.002 47.664 -17.345 1.00 43.66 102 TYR A CA 1
ATOM 786 C C . TYR A 1 102 ? 1.364 49.151 -17.373 1.00 43.66 102 TYR A C 1
ATOM 788 O O . TYR A 1 102 ? 2.364 49.567 -16.786 1.00 43.66 102 TYR A O 1
ATOM 796 N N . ASP A 1 103 ? 0.552 49.930 -18.085 1.00 42.59 103 ASP A N 1
ATOM 797 C CA . ASP A 1 103 ? 0.627 51.389 -18.185 1.00 42.59 103 ASP A CA 1
ATOM 798 C C . ASP A 1 103 ? 0.357 52.032 -16.805 1.00 42.59 103 ASP A C 1
ATOM 800 O O . ASP A 1 103 ? -0.746 51.885 -16.262 1.00 42.59 103 ASP A O 1
ATOM 804 N N . PRO A 1 104 ? 1.318 52.749 -16.189 1.00 43.69 104 PRO A N 1
ATOM 805 C CA . PRO A 1 104 ? 1.131 53.348 -14.881 1.00 43.69 104 PRO A CA 1
ATOM 806 C C . PRO A 1 104 ? 0.752 54.824 -15.039 1.00 43.69 104 PRO A C 1
ATOM 808 O O . PRO A 1 104 ? 1.543 55.704 -14.710 1.00 43.69 104 PRO A O 1
ATOM 811 N N . ASP A 1 105 ? -0.453 55.119 -15.527 1.00 51.78 105 ASP A N 1
ATOM 812 C CA . ASP A 1 105 ? -1.003 56.471 -15.382 1.00 51.78 105 ASP A CA 1
ATOM 813 C C . ASP A 1 105 ? -2.537 56.460 -15.304 1.00 51.78 105 ASP A C 1
ATOM 815 O O . ASP A 1 105 ? -3.241 56.157 -16.267 1.00 51.78 105 ASP A O 1
ATOM 819 N N . GLY A 1 106 ? -3.075 56.753 -14.116 1.00 37.19 106 GLY A N 1
ATOM 820 C CA . GLY A 1 106 ? -4.508 56.608 -13.851 1.00 37.19 106 GLY A CA 1
ATOM 821 C C . GLY A 1 106 ? -4.969 57.016 -12.452 1.00 37.19 106 GLY A C 1
ATOM 822 O O . GLY A 1 106 ? -5.528 56.203 -11.727 1.00 37.19 106 GLY A O 1
ATOM 823 N N . SER A 1 107 ? -4.702 58.271 -12.080 1.00 41.19 107 SER A N 1
ATOM 824 C CA . SER A 1 107 ? -5.520 59.164 -11.232 1.00 41.19 107 SER A CA 1
ATOM 825 C C . SER A 1 107 ? -6.719 58.581 -10.442 1.00 41.19 107 SER A C 1
ATOM 827 O O . SER A 1 107 ? -7.726 58.184 -11.019 1.00 41.19 107 SER A O 1
ATOM 829 N N . GLU A 1 108 ? -6.635 58.739 -9.114 1.00 44.16 108 GLU A N 1
ATOM 830 C CA . GLU A 1 108 ? -7.671 59.039 -8.099 1.00 44.16 108 GLU A CA 1
ATOM 831 C C . GLU A 1 108 ? -9.174 58.822 -8.406 1.00 44.16 108 GLU A C 1
ATOM 833 O O . GLU A 1 108 ? -9.747 59.404 -9.321 1.00 44.16 108 GLU A O 1
ATOM 838 N N . THR A 1 109 ? -9.885 58.168 -7.476 1.00 36.94 109 THR A N 1
ATOM 839 C CA . THR A 1 109 ? -10.917 58.823 -6.634 1.00 36.94 109 THR A CA 1
ATOM 840 C C . THR A 1 109 ? -11.382 57.906 -5.496 1.00 36.94 109 THR A C 1
ATOM 842 O O . THR A 1 109 ? -11.566 56.702 -5.645 1.00 36.94 109 THR A O 1
ATOM 845 N N . ALA A 1 110 ? -11.565 58.509 -4.323 1.00 43.88 110 ALA A N 1
ATOM 846 C CA . ALA A 1 110 ? -12.033 57.881 -3.095 1.00 43.88 110 ALA A CA 1
ATOM 847 C C . ALA A 1 110 ? -13.541 57.576 -3.109 1.00 43.88 110 ALA A C 1
ATOM 849 O O . ALA A 1 110 ? -14.317 58.402 -3.584 1.00 43.88 110 ALA A O 1
ATOM 850 N N . SER A 1 111 ? -13.977 56.485 -2.458 1.00 35.44 111 SER A N 1
ATOM 851 C CA . SER A 1 111 ? -15.065 56.514 -1.452 1.00 35.44 111 SER A CA 1
ATOM 852 C C . SER A 1 111 ? -15.317 55.160 -0.752 1.00 35.44 111 SER A C 1
ATOM 854 O O . SER A 1 111 ? -15.659 54.158 -1.360 1.00 35.44 111 SER A O 1
ATOM 856 N N . THR A 1 112 ? -15.181 55.199 0.577 1.00 37.12 112 THR A N 1
ATOM 857 C CA . THR A 1 112 ? -16.056 54.647 1.636 1.00 37.12 112 THR A CA 1
ATOM 858 C C . THR A 1 112 ? -16.906 53.372 1.448 1.00 37.12 112 THR A C 1
ATOM 860 O O . THR A 1 112 ? -17.929 53.375 0.771 1.00 37.12 112 THR A O 1
ATOM 863 N N . SER A 1 113 ? -16.659 52.453 2.394 1.00 37.94 113 SER A N 1
ATOM 864 C CA . SER A 1 113 ? -17.611 51.849 3.356 1.00 37.94 113 SER A CA 1
ATOM 865 C C . SER A 1 113 ? -18.011 50.376 3.192 1.00 37.94 113 SER A C 1
ATOM 867 O O . SER A 1 113 ? -18.354 49.903 2.118 1.00 37.94 113 SER A O 1
ATOM 869 N N . SER A 1 114 ? -18.093 49.743 4.370 1.00 34.31 114 SER A N 1
ATOM 870 C CA . SER A 1 114 ? -18.937 48.607 4.762 1.00 34.31 114 SER A CA 1
ATOM 871 C C . SER A 1 114 ? -18.221 47.285 5.045 1.00 34.31 114 SER A C 1
ATOM 873 O O . SER A 1 114 ? -17.492 46.727 4.238 1.00 34.31 114 SER A O 1
ATOM 875 N N . SER A 1 115 ? -18.505 46.801 6.249 1.00 45.34 115 SER A N 1
ATOM 876 C CA . SER A 1 115 ? -18.069 45.579 6.912 1.00 45.34 115 SER A CA 1
ATOM 877 C C . SER A 1 115 ? -18.629 44.294 6.291 1.00 45.34 115 SER A C 1
ATOM 879 O O . SER A 1 115 ? -19.770 44.293 5.827 1.00 45.34 115 SER A O 1
ATOM 881 N N . LYS A 1 116 ? -17.870 43.188 6.396 1.00 37.03 116 LYS A N 1
ATOM 882 C CA . LYS A 1 116 ? -18.247 41.933 7.095 1.00 37.03 116 LYS A CA 1
ATOM 883 C C . LYS A 1 116 ? -17.266 40.776 6.824 1.00 37.03 116 LYS A C 1
ATOM 885 O O . LYS A 1 116 ? -16.957 40.473 5.682 1.00 37.03 116 LYS A O 1
ATOM 890 N N . ASP A 1 117 ? -16.855 40.159 7.931 1.00 34.81 117 ASP A N 1
ATOM 891 C CA . ASP A 1 117 ? -16.702 38.723 8.216 1.00 34.81 117 ASP A CA 1
ATOM 892 C C . ASP A 1 117 ? -15.818 37.803 7.337 1.00 34.81 117 ASP A C 1
ATOM 894 O O . ASP A 1 117 ? -16.199 37.339 6.272 1.00 34.81 117 ASP A O 1
ATOM 898 N N . SER A 1 118 ? -14.671 37.454 7.939 1.00 49.41 118 SER A N 1
ATOM 899 C CA . SER A 1 118 ? -14.212 36.096 8.306 1.00 49.41 118 SER A CA 1
ATOM 900 C C . SER A 1 118 ? -13.930 35.005 7.252 1.00 49.41 118 SER A C 1
ATOM 902 O O . SER A 1 118 ? -14.814 34.505 6.568 1.00 49.41 118 SER A O 1
ATOM 904 N N . ASN A 1 119 ? -12.706 34.468 7.380 1.00 45.41 119 ASN A N 1
ATOM 905 C CA . ASN A 1 119 ? -12.210 33.140 6.979 1.00 45.41 119 ASN A CA 1
ATOM 906 C C . ASN A 1 119 ? -11.900 32.882 5.494 1.00 45.41 119 ASN A C 1
ATOM 908 O O . ASN A 1 119 ? -12.564 32.094 4.829 1.00 45.41 119 ASN A O 1
ATOM 912 N N . ALA A 1 120 ? -10.758 33.409 5.043 1.00 38.72 120 ALA A N 1
ATOM 913 C CA . ALA A 1 120 ? -9.989 32.863 3.923 1.00 38.72 120 ALA A CA 1
ATOM 914 C C . ALA A 1 120 ? -8.489 33.170 4.119 1.00 38.72 120 ALA A C 1
ATOM 916 O O . ALA A 1 120 ? -7.972 34.121 3.550 1.00 38.72 120 ALA A O 1
ATOM 917 N N . SER A 1 121 ? -7.790 32.411 4.974 1.00 43.22 121 SER A N 1
ATOM 918 C CA . SER A 1 121 ? -6.349 32.629 5.243 1.00 43.22 121 SER A CA 1
ATOM 919 C C . SER A 1 121 ? -5.491 31.360 5.158 1.00 43.22 121 SER A C 1
ATOM 921 O O . SER A 1 121 ? -4.344 31.385 5.576 1.00 43.22 121 SER A O 1
ATOM 923 N N . ALA A 1 122 ? -6.017 30.254 4.623 1.00 45.47 122 ALA A N 1
ATOM 924 C CA . ALA A 1 122 ? -5.260 28.999 4.491 1.00 45.47 122 ALA A CA 1
ATOM 925 C C . ALA A 1 122 ? -5.110 28.506 3.037 1.00 45.47 122 ALA A C 1
ATOM 927 O O . ALA A 1 122 ? -4.513 27.461 2.810 1.00 45.47 122 ALA A O 1
ATOM 928 N N . LEU A 1 123 ? -5.648 29.237 2.050 1.00 39.81 123 LEU A N 1
ATOM 929 C CA . LEU A 1 123 ? -5.599 28.848 0.630 1.00 39.81 123 LEU A CA 1
ATOM 930 C C . LEU A 1 123 ? -4.558 29.641 -0.187 1.00 39.81 123 LEU A C 1
ATOM 932 O O . LEU A 1 123 ? -4.251 29.257 -1.310 1.00 39.81 123 LEU A O 1
ATOM 936 N N . TYR A 1 124 ? -4.001 30.723 0.368 1.00 41.84 124 TYR A N 1
ATOM 937 C CA . TYR A 1 124 ? -2.988 31.545 -0.308 1.00 41.84 124 TYR A CA 1
ATOM 938 C C . TYR A 1 124 ? -1.544 31.063 -0.073 1.00 41.84 124 TYR A C 1
ATOM 940 O O . TYR A 1 124 ? -0.682 31.350 -0.897 1.00 41.84 124 TYR A O 1
ATOM 948 N N . ASP A 1 125 ? -1.287 30.252 0.961 1.00 48.28 125 ASP A N 1
ATOM 949 C CA . ASP A 1 125 ? 0.074 29.782 1.280 1.00 48.28 125 ASP A CA 1
ATOM 950 C C . ASP A 1 125 ? 0.568 28.643 0.369 1.00 48.28 125 ASP A C 1
ATOM 952 O O . ASP A 1 125 ? 1.765 28.523 0.129 1.00 48.28 125 ASP A O 1
ATOM 956 N N . ALA A 1 126 ? -0.327 27.818 -0.189 1.00 48.97 126 ALA A N 1
ATOM 957 C CA . ALA A 1 126 ? 0.086 26.676 -1.015 1.00 48.97 126 ALA A CA 1
ATOM 958 C C . ALA A 1 126 ? 0.560 27.086 -2.423 1.00 48.97 126 ALA A C 1
ATOM 960 O O . ALA A 1 126 ? 1.514 26.511 -2.934 1.00 48.97 126 ALA A O 1
ATOM 961 N N . LYS A 1 127 ? -0.058 28.115 -3.027 1.00 48.56 127 LYS A N 1
ATOM 962 C CA . LYS A 1 127 ? 0.397 28.673 -4.316 1.00 48.56 127 LYS A CA 1
ATOM 963 C C . LYS A 1 127 ? 1.726 29.416 -4.191 1.00 48.56 127 LYS A C 1
ATOM 965 O O . LYS A 1 127 ? 2.553 29.336 -5.090 1.00 48.56 127 LYS A O 1
ATOM 970 N N . SER A 1 128 ? 1.943 30.079 -3.055 1.00 62.41 128 SER A N 1
ATOM 971 C CA . SER A 1 128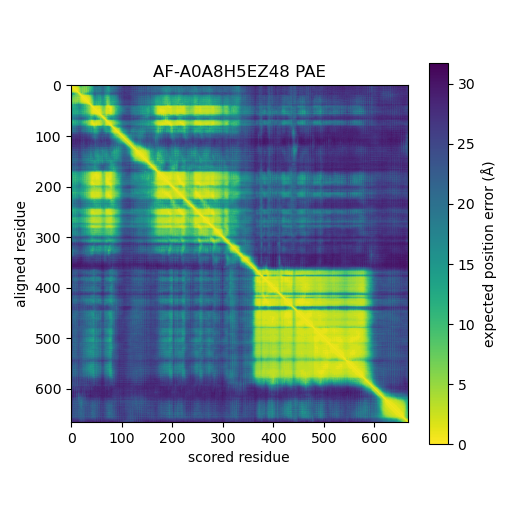 ? 3.183 30.810 -2.786 1.00 62.41 128 SER A CA 1
ATOM 972 C C . SER A 1 128 ? 4.405 29.893 -2.721 1.00 62.41 128 SER A C 1
ATOM 974 O O . SER A 1 128 ? 5.499 30.344 -3.042 1.00 62.41 128 SER A O 1
ATOM 976 N N . LEU A 1 129 ? 4.243 28.632 -2.302 1.00 52.44 129 LEU A N 1
ATOM 977 C CA . LEU A 1 129 ? 5.362 27.695 -2.187 1.00 52.44 129 LEU A CA 1
ATOM 978 C C . LEU A 1 129 ? 5.801 27.154 -3.558 1.00 52.44 129 LEU A C 1
ATOM 980 O O . LEU A 1 129 ? 6.996 27.085 -3.827 1.00 52.44 129 LEU A O 1
ATOM 984 N N . GLU A 1 130 ? 4.848 26.832 -4.442 1.00 54.62 130 GLU A N 1
ATOM 985 C CA . GLU A 1 130 ? 5.145 26.371 -5.810 1.00 54.62 130 GLU A CA 1
ATOM 986 C C . GLU A 1 130 ? 5.772 27.484 -6.667 1.00 54.62 130 GLU A C 1
ATOM 988 O O . GLU A 1 130 ? 6.722 27.229 -7.406 1.00 54.62 130 GLU A O 1
ATOM 993 N N . GLU A 1 131 ? 5.303 28.731 -6.531 1.00 64.88 131 GLU A N 1
ATOM 994 C CA . GLU A 1 131 ? 5.918 29.890 -7.200 1.00 64.88 131 GLU A CA 1
ATOM 995 C C . GLU A 1 131 ? 7.339 30.164 -6.685 1.00 64.88 131 GLU A C 1
ATOM 997 O O . GLU A 1 131 ? 8.220 30.540 -7.460 1.00 64.88 131 GLU A O 1
ATOM 1002 N N . GLN A 1 132 ? 7.590 29.932 -5.393 1.00 60.16 132 GLN A N 1
ATOM 1003 C CA . GLN A 1 132 ? 8.906 30.123 -4.791 1.00 60.16 132 GLN A CA 1
ATOM 1004 C C . GLN A 1 132 ? 9.907 29.035 -5.219 1.00 60.16 132 GLN A C 1
ATOM 1006 O O . GLN A 1 132 ? 11.039 29.372 -5.564 1.00 60.16 132 GLN A O 1
ATOM 1011 N N . GLU A 1 133 ? 9.495 27.763 -5.281 1.00 53.38 133 GLU A N 1
ATOM 1012 C CA . GLU A 1 133 ? 10.333 26.668 -5.804 1.00 53.38 133 GLU A CA 1
ATOM 1013 C C . GLU A 1 133 ? 10.636 26.843 -7.304 1.00 53.38 133 GLU A C 1
ATOM 1015 O O . GLU A 1 133 ? 11.765 26.613 -7.744 1.00 53.38 133 GLU A O 1
ATOM 1020 N N . ALA A 1 134 ? 9.665 27.313 -8.097 1.00 55.16 134 ALA A N 1
ATOM 1021 C CA . ALA A 1 134 ? 9.871 27.612 -9.515 1.00 55.16 134 ALA A CA 1
ATOM 1022 C C . ALA A 1 134 ? 10.843 28.787 -9.733 1.00 55.16 134 ALA A C 1
ATOM 1024 O O . ALA A 1 134 ? 11.685 28.735 -10.633 1.00 55.16 134 ALA A O 1
ATOM 1025 N N . ALA A 1 135 ? 10.772 29.827 -8.895 1.00 63.50 135 ALA A N 1
ATOM 1026 C CA . ALA A 1 135 ? 11.689 30.965 -8.945 1.00 63.50 135 ALA A CA 1
ATOM 1027 C C . ALA A 1 135 ? 13.126 30.589 -8.535 1.00 63.50 135 ALA A C 1
ATOM 1029 O O . ALA A 1 135 ? 14.084 31.093 -9.125 1.00 63.50 135 ALA A O 1
ATOM 1030 N N . GLU A 1 136 ? 13.289 29.685 -7.563 1.00 59.09 136 GLU A N 1
ATOM 1031 C CA . GLU A 1 136 ? 14.601 29.183 -7.135 1.00 59.09 136 GLU A CA 1
ATOM 1032 C C . GLU A 1 136 ? 15.267 28.341 -8.239 1.00 59.09 136 GLU A C 1
ATOM 1034 O O . GLU A 1 136 ? 16.428 28.579 -8.578 1.00 59.09 136 GLU A O 1
ATOM 1039 N N . LEU A 1 137 ? 14.503 27.461 -8.900 1.00 50.03 137 LEU A N 1
ATOM 1040 C CA . LEU A 1 137 ? 14.953 26.721 -10.087 1.00 50.03 137 LEU A CA 1
ATOM 1041 C C . LEU A 1 137 ? 15.319 27.652 -11.254 1.00 50.03 137 LEU A C 1
ATOM 1043 O O . LEU A 1 137 ? 16.335 27.441 -11.915 1.00 50.03 137 LEU A O 1
ATOM 1047 N N . ALA A 1 138 ? 14.534 28.703 -11.506 1.00 55.69 138 ALA A N 1
ATOM 1048 C CA . ALA A 1 138 ? 14.825 29.665 -12.570 1.00 55.69 138 ALA A CA 1
ATOM 1049 C C . ALA A 1 138 ? 16.133 30.441 -12.317 1.00 55.69 138 ALA A C 1
ATOM 1051 O O . ALA A 1 138 ? 16.913 30.656 -13.246 1.00 55.69 138 ALA A O 1
ATOM 1052 N N . LEU A 1 139 ? 16.410 30.822 -11.065 1.00 56.75 139 LEU A N 1
ATOM 1053 C CA . LEU A 1 139 ? 17.670 31.467 -10.678 1.00 56.75 139 LEU A CA 1
ATOM 1054 C C . LEU A 1 139 ? 18.872 30.522 -10.808 1.00 56.75 139 LEU A C 1
ATOM 1056 O O . LEU A 1 139 ? 19.932 30.953 -11.267 1.00 56.75 139 LEU A O 1
ATOM 1060 N N . GLU A 1 140 ? 18.705 29.239 -10.472 1.00 49.81 140 GLU A N 1
ATOM 1061 C CA . GLU A 1 140 ? 19.737 28.216 -10.681 1.00 49.81 140 GLU A CA 1
ATOM 1062 C C . GLU A 1 140 ? 20.069 28.065 -12.177 1.00 49.81 140 GLU A C 1
ATOM 1064 O O . GLU A 1 140 ? 21.239 28.069 -12.560 1.00 49.81 140 GLU A O 1
ATOM 1069 N N . VAL A 1 141 ? 19.056 28.037 -13.050 1.00 46.28 141 VAL A N 1
ATOM 1070 C CA . VAL A 1 141 ? 19.233 27.970 -14.514 1.00 46.28 141 VAL A CA 1
ATOM 1071 C C . VAL A 1 141 ? 19.978 29.196 -15.062 1.00 46.28 141 VAL A C 1
ATOM 1073 O O . VAL A 1 141 ? 20.850 29.053 -15.923 1.00 46.28 141 VAL A O 1
ATOM 1076 N N . VAL A 1 142 ? 19.687 30.401 -14.556 1.00 56.78 142 VAL A N 1
ATOM 1077 C CA . VAL A 1 142 ? 20.366 31.640 -14.982 1.00 56.78 142 VAL A CA 1
ATOM 1078 C C . VAL A 1 142 ? 21.839 31.653 -14.564 1.00 56.78 142 VAL A C 1
ATOM 1080 O O . VAL A 1 142 ? 22.689 31.970 -15.396 1.00 56.78 142 VAL A O 1
ATOM 1083 N N . GLY A 1 143 ? 22.165 31.251 -13.329 1.00 59.28 143 GLY A N 1
ATOM 1084 C CA . GLY A 1 143 ? 23.557 31.173 -12.866 1.00 59.28 143 GLY A CA 1
ATOM 1085 C C . GLY A 1 143 ? 24.403 30.212 -13.709 1.00 59.28 143 GLY A C 1
ATOM 1086 O O . GLY A 1 143 ? 25.505 30.544 -14.142 1.00 59.28 143 GLY A O 1
ATOM 1087 N N . LEU A 1 144 ? 23.831 29.060 -14.069 1.00 45.59 144 LEU A N 1
ATOM 1088 C CA . LEU A 1 144 ? 24.490 28.067 -14.921 1.00 45.59 144 LEU A CA 1
ATOM 1089 C C . LEU A 1 144 ? 24.774 28.569 -16.344 1.00 45.59 144 LEU A C 1
ATOM 1091 O O . LEU A 1 144 ? 25.737 28.125 -16.973 1.00 45.59 144 LEU A O 1
ATOM 1095 N N . ARG A 1 145 ? 23.966 29.504 -16.853 1.00 45.22 145 ARG A N 1
ATOM 1096 C CA . ARG A 1 145 ? 24.155 30.121 -18.173 1.00 45.22 145 ARG A CA 1
ATOM 1097 C C . ARG A 1 145 ? 25.378 31.037 -18.215 1.00 45.22 145 ARG A C 1
ATOM 1099 O O . ARG A 1 145 ? 26.081 31.066 -19.226 1.00 45.22 145 ARG A O 1
ATOM 1106 N N . GLU A 1 146 ? 25.624 31.781 -17.139 1.00 58.25 146 GLU A N 1
ATOM 1107 C CA . GLU A 1 146 ? 26.751 32.716 -17.029 1.00 58.25 146 GLU A CA 1
ATOM 1108 C C . GLU A 1 146 ? 28.094 31.998 -16.847 1.00 58.25 146 GLU A C 1
ATOM 1110 O O . GLU A 1 146 ? 29.119 32.468 -17.351 1.00 58.25 146 GLU A O 1
ATOM 1115 N N . ASP A 1 147 ? 28.090 30.848 -16.175 1.00 51.19 147 ASP A N 1
ATOM 1116 C CA . ASP A 1 147 ? 29.285 30.026 -15.980 1.00 51.19 147 ASP A CA 1
ATOM 1117 C C . ASP A 1 147 ? 29.680 29.280 -17.265 1.00 51.19 147 ASP A C 1
ATOM 1119 O O . ASP A 1 147 ? 30.861 29.219 -17.611 1.00 51.19 147 ASP A O 1
ATOM 1123 N N . LEU A 1 148 ? 28.707 28.827 -18.067 1.00 48.53 148 LEU A N 1
ATOM 1124 C CA . LEU A 1 148 ? 28.982 28.139 -19.335 1.00 48.53 148 LEU A CA 1
ATOM 1125 C C . LEU A 1 148 ? 29.596 29.046 -20.416 1.00 48.53 148 LEU A C 1
ATOM 1127 O O . LEU A 1 148 ? 30.351 28.564 -21.259 1.00 48.53 148 LEU A O 1
ATOM 1131 N N . GLN A 1 149 ? 29.293 30.350 -20.408 1.00 51.75 149 GLN A N 1
ATOM 1132 C CA . GLN A 1 149 ? 29.899 31.318 -21.339 1.00 51.75 149 GLN A CA 1
ATOM 1133 C C . GLN A 1 149 ? 31.398 31.539 -21.081 1.00 51.75 149 GLN A C 1
ATOM 1135 O O . GLN A 1 149 ? 32.090 32.106 -21.927 1.00 51.75 149 GLN A O 1
ATOM 1140 N N . LYS A 1 150 ? 31.907 31.092 -19.927 1.00 51.69 150 LYS A N 1
ATOM 1141 C CA . LYS A 1 150 ? 33.315 31.209 -19.527 1.00 51.69 150 LYS A CA 1
ATOM 1142 C C . LYS A 1 150 ? 34.109 29.911 -19.757 1.00 51.69 150 LYS A C 1
ATOM 1144 O O . LYS A 1 150 ? 35.321 29.915 -19.552 1.00 51.69 150 LYS A O 1
ATOM 1149 N N . ASP A 1 151 ? 33.460 28.827 -20.203 1.00 45.84 151 ASP A N 1
ATOM 1150 C CA . ASP A 1 151 ? 34.055 27.489 -20.351 1.00 45.84 151 ASP A CA 1
ATOM 1151 C C . ASP A 1 151 ? 35.055 27.425 -21.540 1.00 45.84 151 ASP A C 1
ATOM 1153 O O . ASP A 1 151 ? 34.666 27.662 -22.689 1.00 45.84 151 ASP A O 1
ATOM 1157 N N . PRO A 1 152 ? 36.335 27.054 -21.322 1.00 44.03 152 PRO A N 1
ATOM 1158 C CA . PRO A 1 152 ? 37.350 26.926 -22.376 1.00 44.03 152 PRO A CA 1
ATOM 1159 C C . PRO A 1 152 ? 37.045 25.858 -23.446 1.00 44.03 152 PRO A C 1
ATOM 1161 O O . PRO A 1 152 ? 37.685 25.852 -24.501 1.00 44.03 152 PRO A O 1
ATOM 1164 N N . TRP A 1 153 ? 36.056 24.981 -23.235 1.00 44.06 153 TRP A N 1
ATOM 1165 C CA . TRP A 1 153 ? 35.561 24.064 -24.270 1.00 44.06 153 TRP A CA 1
ATOM 1166 C C . TRP A 1 153 ? 34.758 24.755 -25.377 1.00 44.06 153 TRP A C 1
ATOM 1168 O O . TRP A 1 153 ? 34.637 24.188 -26.464 1.00 44.06 153 TRP A O 1
ATOM 1178 N N . TYR A 1 154 ? 34.264 25.978 -25.157 1.00 42.94 154 TYR A N 1
ATOM 1179 C CA . TYR A 1 154 ? 33.603 26.768 -26.204 1.00 42.94 154 TYR A CA 1
ATOM 1180 C C . TYR A 1 154 ? 34.575 27.175 -27.333 1.00 42.94 154 TYR A C 1
ATOM 1182 O O . TYR A 1 154 ? 34.152 27.568 -28.416 1.00 42.94 154 TYR A O 1
ATOM 1190 N N . THR A 1 155 ? 35.888 27.043 -27.105 1.00 40.59 155 THR A N 1
ATOM 1191 C CA . THR A 1 155 ? 36.953 27.568 -27.973 1.00 40.59 155 THR A CA 1
ATOM 1192 C C . THR A 1 155 ? 37.780 26.492 -28.692 1.00 40.59 155 THR A C 1
ATOM 1194 O O . THR A 1 155 ? 38.775 26.821 -29.343 1.00 40.59 155 THR A O 1
ATOM 1197 N N . ILE A 1 156 ? 37.415 25.202 -28.615 1.00 38.81 156 ILE A N 1
ATOM 1198 C CA . ILE A 1 156 ? 38.137 24.138 -29.337 1.00 38.81 156 ILE A CA 1
ATOM 1199 C C . ILE A 1 156 ? 37.792 24.207 -30.835 1.00 38.81 156 ILE A C 1
ATOM 1201 O O . ILE A 1 156 ? 36.718 23.801 -31.273 1.00 38.81 156 ILE A O 1
ATOM 1205 N N . SER A 1 157 ? 38.752 24.694 -31.626 1.00 39.72 157 SER A N 1
ATOM 1206 C CA . SER A 1 157 ? 38.651 25.133 -33.034 1.00 39.72 157 SER A CA 1
ATOM 1207 C C . SER A 1 157 ? 38.312 24.073 -34.099 1.00 39.72 157 SER A C 1
ATOM 1209 O O . SER A 1 157 ? 38.433 24.343 -35.289 1.00 39.72 157 SER A O 1
ATOM 1211 N N . GLY A 1 158 ? 37.871 22.877 -33.700 1.00 43.34 158 GLY A N 1
ATOM 1212 C CA . GLY A 1 158 ? 37.280 21.875 -34.600 1.00 43.34 158 GLY A CA 1
ATOM 1213 C C . GLY A 1 158 ? 35.791 21.608 -34.350 1.00 43.34 158 GLY A C 1
ATOM 1214 O O . GLY A 1 158 ? 35.178 20.877 -35.120 1.00 43.34 158 GLY A O 1
ATOM 1215 N N . TYR A 1 159 ? 35.219 22.170 -33.277 1.00 44.75 159 TYR A N 1
ATOM 1216 C CA . TYR A 1 159 ? 33.866 21.868 -32.793 1.00 44.75 159 TYR A CA 1
ATOM 1217 C C . TYR A 1 159 ? 32.894 23.060 -32.852 1.00 44.75 159 TYR A C 1
ATOM 1219 O O . TYR A 1 159 ? 31.685 22.848 -32.780 1.00 44.75 159 TYR A O 1
ATOM 1227 N N . THR A 1 160 ? 33.382 24.291 -33.033 1.00 45.78 160 THR A N 1
ATOM 1228 C CA . THR A 1 160 ? 32.549 25.507 -33.121 1.00 45.78 160 THR A CA 1
ATOM 1229 C C . THR A 1 160 ? 31.598 25.478 -34.321 1.00 45.78 160 THR A C 1
ATOM 1231 O O . THR A 1 160 ? 30.419 25.783 -34.174 1.00 45.78 160 THR A O 1
ATOM 1234 N N . ASP A 1 161 ? 32.049 24.963 -35.469 1.00 45.06 161 ASP A N 1
ATOM 1235 C CA . ASP A 1 161 ? 31.243 24.927 -36.700 1.00 45.06 161 ASP A CA 1
ATOM 1236 C C . ASP A 1 161 ? 30.040 23.960 -36.613 1.00 45.06 161 ASP A C 1
ATOM 1238 O O . ASP A 1 161 ? 29.029 24.140 -37.298 1.00 45.06 161 ASP A O 1
ATOM 1242 N N . LEU A 1 162 ? 30.118 22.934 -35.752 1.00 44.16 162 LEU A N 1
ATOM 1243 C CA . LEU A 1 162 ? 29.018 21.988 -35.523 1.00 44.16 162 LEU A CA 1
ATOM 1244 C C . LEU A 1 162 ? 28.015 22.513 -34.487 1.00 44.16 162 LEU A C 1
ATOM 1246 O O . LEU A 1 162 ? 26.816 22.284 -34.617 1.00 44.16 162 LEU A O 1
ATOM 1250 N N . VAL A 1 163 ? 28.496 23.231 -33.469 1.00 45.28 163 VAL A N 1
ATOM 1251 C CA . VAL A 1 163 ? 27.658 23.797 -32.401 1.00 45.28 163 VAL A CA 1
ATOM 1252 C C . VAL A 1 163 ? 26.883 25.024 -32.889 1.00 45.28 163 VAL A C 1
ATOM 1254 O O . VAL A 1 163 ? 25.735 25.193 -32.490 1.00 45.28 163 VAL A O 1
ATOM 1257 N N . ASP A 1 164 ? 27.435 25.812 -33.817 1.00 47.47 164 ASP A N 1
ATOM 1258 C CA . ASP A 1 164 ? 26.772 27.001 -34.377 1.00 47.47 164 ASP A CA 1
ATOM 1259 C C . ASP A 1 164 ? 25.584 26.675 -35.306 1.00 47.47 164 ASP A C 1
ATOM 1261 O O . ASP A 1 164 ? 24.719 27.523 -35.526 1.00 47.47 164 ASP A O 1
ATOM 1265 N N . SER A 1 165 ? 25.480 25.441 -35.820 1.00 49.75 165 SER A N 1
ATOM 1266 C CA . SER A 1 165 ? 24.359 25.009 -36.679 1.00 49.75 165 SER A CA 1
ATOM 1267 C C . SER A 1 165 ? 23.217 24.297 -35.928 1.00 49.75 165 SER A C 1
ATOM 1269 O O . SER A 1 165 ? 22.158 24.057 -36.506 1.00 49.75 165 SER A O 1
ATOM 1271 N N . TRP A 1 166 ? 23.414 23.971 -34.645 1.00 53.44 166 TRP A N 1
ATOM 1272 C CA . TRP A 1 166 ? 22.495 23.209 -33.788 1.00 53.44 166 TRP A CA 1
ATOM 1273 C C . TRP A 1 166 ? 21.892 23.951 -32.565 1.00 53.44 166 TRP A C 1
ATOM 1275 O O . TRP A 1 166 ? 21.137 23.305 -31.827 1.00 53.44 166 TRP A O 1
ATOM 1285 N N . PRO A 1 167 ? 22.123 25.263 -32.303 1.00 46.94 167 PRO A N 1
ATOM 1286 C CA . PRO A 1 167 ? 21.805 25.854 -31.000 1.00 46.94 167 PRO A CA 1
ATOM 1287 C C . PRO A 1 167 ? 20.304 26.018 -30.714 1.00 46.94 167 PRO A C 1
ATOM 1289 O O . PRO A 1 167 ? 19.940 26.397 -29.608 1.00 46.94 167 PRO A O 1
ATOM 1292 N N . HIS A 1 168 ? 19.416 25.733 -31.670 1.00 54.00 168 HIS A N 1
ATOM 1293 C CA . HIS A 1 168 ? 17.965 25.860 -31.473 1.00 54.00 168 HIS A CA 1
ATOM 1294 C C . HIS A 1 168 ? 17.294 24.572 -30.968 1.00 54.00 168 HIS A C 1
ATOM 1296 O O . HIS A 1 168 ? 16.126 24.617 -30.600 1.00 54.00 168 HIS A O 1
ATOM 1302 N N . LEU A 1 169 ? 17.986 23.423 -30.996 1.00 51.38 169 LEU A N 1
ATOM 1303 C CA . LEU A 1 169 ? 17.370 22.108 -30.748 1.00 51.38 169 LEU A CA 1
ATOM 1304 C C . LEU A 1 169 ? 18.001 21.298 -29.612 1.00 51.38 169 LEU A C 1
ATOM 1306 O O . LEU A 1 169 ? 17.407 20.307 -29.195 1.00 51.38 169 LEU A O 1
ATOM 1310 N N . MET A 1 170 ? 19.181 21.676 -29.118 1.00 57.34 170 MET A N 1
ATOM 1311 C CA . MET A 1 170 ? 19.791 21.023 -27.958 1.00 57.34 170 MET A CA 1
ATOM 1312 C C . MET A 1 170 ? 19.835 21.995 -26.787 1.00 57.34 170 MET A C 1
ATOM 1314 O O . MET A 1 170 ? 20.593 22.963 -26.800 1.00 57.34 170 MET A O 1
ATOM 1318 N N . ASP A 1 171 ? 19.010 21.715 -25.781 1.00 70.62 171 ASP A N 1
ATOM 1319 C CA . ASP A 1 171 ? 18.989 22.430 -24.511 1.00 70.62 171 ASP A CA 1
ATOM 1320 C C . ASP A 1 171 ? 20.393 22.435 -23.865 1.00 70.62 171 ASP A C 1
ATOM 1322 O O . ASP A 1 171 ? 21.109 21.424 -23.859 1.00 70.62 171 ASP A O 1
ATOM 1326 N N . GLN A 1 172 ? 20.792 23.577 -23.295 1.00 77.62 172 GLN A N 1
ATOM 1327 C CA . GLN A 1 172 ? 22.027 23.736 -22.521 1.00 77.62 172 GLN A CA 1
ATOM 1328 C C . GLN A 1 172 ? 22.133 22.675 -21.414 1.00 77.62 172 GLN A C 1
ATOM 1330 O O . GLN A 1 172 ? 23.230 22.184 -21.125 1.00 77.62 172 GLN A O 1
ATOM 1335 N N . HIS A 1 173 ? 20.994 22.251 -20.855 1.00 79.38 173 HIS A N 1
ATOM 1336 C CA . HIS A 1 173 ? 20.927 21.176 -19.869 1.00 79.38 173 HIS A CA 1
ATOM 1337 C C . HIS A 1 173 ? 21.372 19.821 -20.426 1.00 79.38 173 HIS A C 1
ATOM 1339 O O . HIS A 1 173 ? 22.177 19.135 -19.793 1.00 79.38 173 HIS A O 1
ATOM 1345 N N . LEU A 1 174 ? 20.916 19.442 -21.623 1.00 82.69 174 LEU A N 1
ATOM 1346 C CA . LEU A 1 174 ? 21.328 18.193 -22.270 1.00 82.69 174 LEU A CA 1
ATOM 1347 C C . LEU A 1 174 ? 22.830 18.195 -22.555 1.00 82.69 174 LEU A C 1
ATOM 1349 O O . LEU A 1 174 ? 23.519 17.222 -22.247 1.00 82.69 174 LEU A O 1
ATOM 1353 N N . CYS A 1 175 ? 23.359 19.313 -23.056 1.00 84.75 175 CYS A N 1
ATOM 1354 C CA . CYS A 1 175 ? 24.796 19.487 -23.257 1.00 84.75 175 CYS A CA 1
ATOM 1355 C C . CYS A 1 175 ? 25.585 19.295 -21.954 1.00 84.75 175 CYS A C 1
ATOM 1357 O O . CYS A 1 175 ? 26.607 18.607 -21.961 1.00 84.75 175 CYS A O 1
ATOM 1359 N N . ARG A 1 176 ? 25.102 19.835 -20.826 1.00 88.31 176 ARG A N 1
ATOM 1360 C CA . ARG A 1 176 ? 25.728 19.634 -19.510 1.00 88.31 176 ARG A CA 1
ATOM 1361 C C . ARG A 1 176 ? 25.704 18.167 -19.081 1.00 88.31 176 ARG A C 1
ATOM 1363 O O . ARG A 1 176 ? 26.731 17.648 -18.655 1.00 88.31 176 ARG A O 1
ATOM 1370 N N . VAL A 1 177 ? 24.575 17.478 -19.249 1.00 90.88 177 VAL A N 1
ATOM 1371 C CA . VAL A 1 177 ? 24.454 16.044 -18.931 1.00 90.88 177 VAL A CA 1
ATOM 1372 C C . VAL A 1 177 ? 25.429 15.213 -19.769 1.00 90.88 177 VAL A C 1
ATOM 1374 O O . VAL A 1 177 ? 26.156 14.389 -19.219 1.00 90.88 177 VAL A O 1
ATOM 1377 N N . TYR A 1 178 ? 25.503 15.437 -21.082 1.00 91.00 178 TYR A N 1
ATOM 1378 C CA . TYR A 1 178 ? 26.420 14.690 -21.947 1.00 91.00 178 TYR A CA 1
ATOM 1379 C C . TYR A 1 178 ? 27.892 14.999 -21.661 1.00 91.00 178 TYR A C 1
ATOM 1381 O O . TYR A 1 178 ? 28.710 14.078 -21.677 1.00 91.00 178 TYR A O 1
ATOM 1389 N N . LYS A 1 179 ? 28.230 16.256 -21.336 1.00 89.62 179 LYS A N 1
ATOM 1390 C CA . LYS A 1 179 ? 29.566 16.627 -20.842 1.00 89.62 179 LYS A CA 1
ATOM 1391 C C . LYS A 1 179 ? 29.907 15.853 -19.567 1.00 89.62 179 LYS A C 1
ATOM 1393 O O . LYS A 1 179 ? 30.968 15.236 -19.514 1.00 89.62 179 LYS A O 1
ATOM 1398 N N . ALA A 1 180 ? 28.996 15.802 -18.596 1.00 92.94 180 ALA A N 1
ATOM 1399 C CA . ALA A 1 180 ? 29.205 15.078 -17.345 1.00 92.94 180 ALA A CA 1
ATOM 1400 C C . ALA A 1 180 ? 29.382 13.564 -17.568 1.00 92.94 180 ALA A C 1
ATOM 1402 O O . ALA A 1 180 ? 30.319 12.971 -17.033 1.00 92.94 180 ALA A O 1
ATOM 1403 N N . ILE A 1 181 ? 28.550 12.939 -18.418 1.00 94.44 181 ILE A N 1
ATOM 1404 C CA . ILE A 1 181 ? 28.714 11.526 -18.812 1.00 94.44 181 ILE A CA 1
ATOM 1405 C C . ILE A 1 181 ? 30.096 11.311 -19.431 1.00 94.44 181 ILE A C 1
ATOM 1407 O O . ILE A 1 181 ? 30.807 10.388 -19.035 1.00 94.44 181 ILE A O 1
ATOM 1411 N N . ARG A 1 182 ? 30.497 12.161 -20.382 1.00 93.81 182 ARG A N 1
ATOM 1412 C CA . ARG A 1 182 ? 31.785 12.034 -21.067 1.00 93.81 182 ARG A CA 1
ATOM 1413 C C . ARG A 1 182 ? 32.952 12.136 -20.096 1.00 93.81 182 ARG A C 1
ATOM 1415 O O . ARG A 1 182 ? 33.798 11.248 -20.094 1.00 93.81 182 ARG A O 1
ATOM 1422 N N . ARG A 1 183 ? 32.989 13.182 -19.267 1.00 92.56 183 ARG A N 1
ATOM 1423 C CA . ARG A 1 183 ? 34.068 13.413 -18.294 1.00 92.56 183 ARG A CA 1
ATOM 1424 C C . ARG A 1 183 ? 34.167 12.255 -17.297 1.00 92.56 183 ARG A C 1
ATOM 1426 O O . ARG A 1 183 ? 35.264 11.778 -17.014 1.00 92.56 183 ARG A O 1
ATOM 1433 N N . LEU A 1 184 ? 33.028 11.726 -16.843 1.00 93.88 184 LEU A N 1
ATOM 1434 C CA . LEU A 1 184 ? 32.986 10.529 -16.003 1.00 93.88 184 LEU A CA 1
ATOM 1435 C C . LEU A 1 184 ? 33.553 9.294 -16.725 1.00 93.88 184 LEU A C 1
ATOM 1437 O O . LEU A 1 184 ? 34.360 8.559 -16.159 1.00 93.88 184 LEU A O 1
ATOM 1441 N N . LEU A 1 185 ? 33.162 9.058 -17.980 1.00 94.88 185 LEU A N 1
ATOM 1442 C CA . LEU A 1 185 ? 33.688 7.947 -18.778 1.00 94.88 185 LEU A CA 1
ATOM 1443 C C . LEU A 1 185 ? 35.189 8.099 -19.066 1.00 94.88 185 LEU A C 1
ATOM 1445 O O . LEU A 1 185 ? 35.907 7.101 -19.077 1.00 94.88 185 LEU A O 1
ATOM 1449 N N . GLU A 1 186 ? 35.677 9.325 -19.269 1.00 93.62 186 GLU A N 1
ATOM 1450 C CA . GLU A 1 186 ? 37.101 9.628 -19.452 1.00 93.62 186 GLU A CA 1
ATOM 1451 C C . GLU A 1 186 ? 37.885 9.305 -18.177 1.00 93.62 186 GLU A C 1
ATOM 1453 O O . GLU A 1 186 ? 38.900 8.604 -18.249 1.00 93.62 186 GLU A O 1
ATOM 1458 N N . ALA A 1 187 ? 37.363 9.708 -17.013 1.00 92.69 187 ALA A N 1
ATOM 1459 C CA . ALA A 1 187 ? 37.942 9.395 -15.709 1.00 92.69 187 ALA A CA 1
ATOM 1460 C C . ALA A 1 187 ? 38.024 7.880 -15.444 1.00 92.69 187 ALA A C 1
ATOM 1462 O O . ALA A 1 187 ? 38.995 7.420 -14.843 1.00 92.69 187 ALA A O 1
ATOM 1463 N N . CYS A 1 188 ? 37.052 7.099 -15.930 1.00 93.75 188 CYS A N 1
ATOM 1464 C CA . CYS A 1 188 ? 37.008 5.637 -15.790 1.00 93.75 188 CYS A CA 1
ATOM 1465 C C . CYS A 1 188 ? 37.730 4.871 -16.921 1.00 93.75 188 CYS A C 1
ATOM 1467 O O . CYS A 1 188 ? 37.860 3.647 -16.857 1.00 93.75 188 CYS A O 1
ATOM 1469 N N . SER A 1 189 ? 38.187 5.545 -17.980 1.00 94.88 189 SER A N 1
ATOM 1470 C CA . SER A 1 189 ? 38.567 4.910 -19.258 1.00 94.88 189 SER A CA 1
ATOM 1471 C C . SER A 1 189 ? 39.648 3.823 -19.156 1.00 94.88 189 SER A C 1
ATOM 1473 O O . SER A 1 189 ? 39.639 2.853 -19.920 1.00 94.88 189 SER A O 1
ATOM 1475 N N . THR A 1 190 ? 40.578 3.950 -18.208 1.00 94.75 190 THR A N 1
ATOM 1476 C CA . THR A 1 190 ? 41.711 3.030 -18.021 1.00 94.75 190 THR A CA 1
ATOM 1477 C C . THR A 1 190 ? 41.366 1.773 -17.219 1.00 94.75 190 THR A C 1
ATOM 1479 O O . THR A 1 190 ? 42.138 0.809 -17.248 1.00 94.75 190 THR A O 1
ATOM 1482 N N . ALA A 1 191 ? 40.229 1.751 -16.522 1.00 94.50 191 ALA A N 1
ATOM 1483 C CA . ALA A 1 191 ? 39.804 0.644 -15.663 1.00 94.50 191 ALA A CA 1
ATOM 1484 C C . ALA A 1 191 ? 38.468 0.019 -16.088 1.00 94.50 191 ALA A C 1
ATOM 1486 O O . ALA A 1 191 ? 38.213 -1.136 -15.751 1.00 94.50 191 ALA A O 1
ATOM 1487 N N . LEU A 1 192 ? 37.645 0.742 -16.850 1.00 96.25 192 LEU A N 1
ATOM 1488 C CA . LEU A 1 192 ? 36.280 0.338 -17.166 1.00 96.25 192 LEU A CA 1
ATOM 1489 C C . LEU A 1 192 ? 36.225 -0.912 -18.057 1.00 96.25 192 LEU A C 1
ATOM 1491 O O . LEU A 1 192 ? 36.711 -0.913 -19.188 1.00 96.25 192 LEU A O 1
ATOM 1495 N N . GLU A 1 193 ? 35.591 -1.969 -17.548 1.00 96.06 193 GLU A N 1
ATOM 1496 C CA . GLU A 1 193 ? 35.418 -3.264 -18.220 1.00 96.06 193 GLU A CA 1
ATOM 1497 C C . GLU A 1 193 ? 33.959 -3.531 -18.608 1.00 96.06 193 GLU A C 1
ATOM 1499 O O . GLU A 1 193 ? 33.708 -4.171 -19.635 1.00 96.06 193 GLU A O 1
ATOM 1504 N N . VAL A 1 194 ? 33.005 -3.028 -17.820 1.00 95.12 194 VAL A N 1
ATOM 1505 C CA . VAL A 1 194 ? 31.561 -3.185 -18.039 1.00 95.12 194 VAL A CA 1
ATOM 1506 C C . VAL A 1 194 ? 30.878 -1.826 -17.937 1.00 95.12 194 VAL A C 1
ATOM 1508 O O . VAL A 1 194 ? 30.961 -1.165 -16.901 1.00 95.12 194 VAL A O 1
ATOM 1511 N N . LEU A 1 195 ? 30.177 -1.430 -18.998 1.00 96.44 195 LEU A N 1
ATOM 1512 C CA . LEU A 1 195 ? 29.380 -0.209 -19.057 1.00 96.44 195 LEU A CA 1
ATOM 1513 C C . LEU A 1 195 ? 27.934 -0.560 -19.385 1.00 96.44 195 LEU A C 1
ATOM 1515 O O . LEU A 1 195 ? 27.652 -1.105 -20.448 1.00 96.44 195 LEU A O 1
ATOM 1519 N N . THR A 1 196 ? 27.021 -0.189 -18.497 1.00 95.38 196 THR A N 1
ATOM 1520 C CA . THR A 1 196 ? 25.585 -0.183 -18.756 1.00 95.38 196 THR A CA 1
ATOM 1521 C C . THR A 1 196 ? 25.116 1.255 -18.831 1.00 95.38 196 THR A C 1
ATOM 1523 O O . THR A 1 196 ? 25.325 2.033 -17.905 1.00 95.38 196 THR A O 1
ATOM 1526 N N . LEU A 1 197 ? 24.487 1.612 -19.940 1.00 94.50 197 LEU A N 1
ATOM 1527 C CA . LEU A 1 197 ? 24.124 2.973 -20.258 1.00 94.50 197 LEU A CA 1
ATOM 1528 C C . LEU A 1 197 ? 22.672 3.020 -20.740 1.00 94.50 197 LEU A C 1
ATOM 1530 O O . LEU A 1 197 ? 22.349 2.643 -21.865 1.00 94.50 197 LEU A O 1
ATOM 1534 N N . TYR A 1 198 ? 21.794 3.474 -19.855 1.00 91.81 198 TYR A N 1
ATOM 1535 C CA . TYR A 1 198 ? 20.368 3.631 -20.085 1.00 91.81 198 TYR A CA 1
ATOM 1536 C C . TYR A 1 198 ? 20.008 5.118 -20.061 1.00 91.81 198 TYR A C 1
ATOM 1538 O O . TYR A 1 198 ? 19.653 5.673 -19.026 1.00 91.81 198 TYR A O 1
ATOM 1546 N N . HIS A 1 199 ? 20.160 5.787 -21.200 1.00 87.19 199 HIS A N 1
ATOM 1547 C CA . HIS A 1 199 ? 19.734 7.174 -21.397 1.00 87.19 199 HIS A CA 1
ATOM 1548 C C . HIS A 1 199 ? 19.233 7.336 -22.823 1.00 87.19 199 HIS A C 1
ATOM 1550 O O . HIS A 1 199 ? 19.600 6.562 -23.696 1.00 87.19 199 HIS A O 1
ATOM 1556 N N . TYR A 1 200 ? 18.446 8.371 -23.086 1.00 83.19 200 TYR A N 1
ATOM 1557 C CA . TYR A 1 200 ? 18.089 8.746 -24.448 1.00 83.19 200 TYR A CA 1
ATOM 1558 C C . TYR A 1 200 ? 19.179 9.683 -25.006 1.00 83.19 200 TYR A C 1
ATOM 1560 O O . TYR A 1 200 ? 19.264 10.833 -24.566 1.00 83.19 200 TYR A O 1
ATOM 1568 N N . PRO A 1 201 ? 20.098 9.239 -25.889 1.00 75.31 201 PRO A N 1
ATOM 1569 C CA . PRO A 1 201 ? 20.862 10.171 -26.700 1.00 75.31 201 PRO A CA 1
ATOM 1570 C C . PRO A 1 201 ? 19.844 10.867 -27.596 1.00 75.31 201 PRO A C 1
ATOM 1572 O O . PRO A 1 201 ? 19.049 10.195 -28.257 1.00 75.31 201 PRO A O 1
ATOM 1575 N N . GLY A 1 202 ? 19.825 12.199 -27.598 1.00 76.25 202 GLY A N 1
ATOM 1576 C CA . GLY A 1 202 ? 19.046 12.931 -28.589 1.00 76.25 202 GLY A CA 1
ATOM 1577 C C . GLY A 1 202 ? 19.315 12.333 -29.979 1.00 76.25 202 GLY A C 1
ATOM 1578 O O . GLY A 1 202 ? 20.451 11.933 -30.250 1.00 76.25 202 GLY A O 1
ATOM 1579 N N . PRO A 1 203 ? 18.307 12.234 -30.864 1.00 68.31 203 PRO A N 1
ATOM 1580 C CA . PRO A 1 203 ? 18.384 11.465 -32.116 1.00 68.31 203 PRO A CA 1
ATOM 1581 C C . PRO A 1 203 ? 19.501 11.913 -33.067 1.00 68.31 203 PRO A C 1
ATOM 1583 O O . PRO A 1 203 ? 19.795 11.234 -34.049 1.00 68.31 203 PRO A O 1
ATOM 1586 N 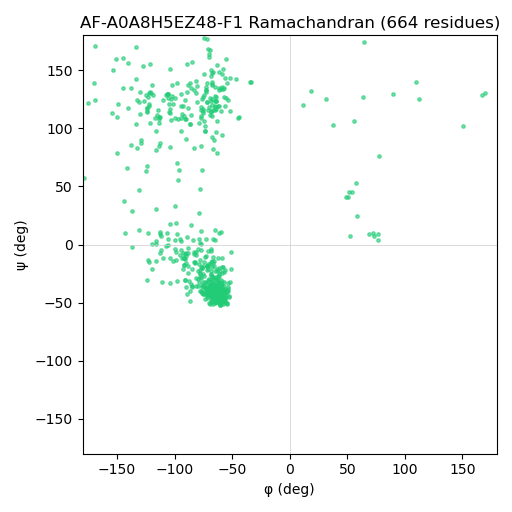N . HIS A 1 204 ? 20.111 13.058 -32.782 1.00 71.69 204 HIS A N 1
ATOM 1587 C CA . HIS A 1 204 ? 21.138 13.674 -33.592 1.00 71.69 204 HIS A CA 1
ATOM 1588 C C . HIS A 1 204 ? 22.523 13.629 -32.949 1.00 71.69 204 HIS A C 1
ATOM 1590 O O . HIS A 1 204 ? 23.488 13.905 -33.644 1.00 71.69 204 HIS A O 1
ATOM 1596 N N . LEU A 1 205 ? 22.660 13.277 -31.667 1.00 77.00 205 LEU A N 1
ATOM 1597 C CA . LEU A 1 205 ? 23.957 13.350 -31.007 1.00 77.00 205 LEU A CA 1
ATOM 1598 C C . LEU A 1 205 ? 24.855 12.182 -31.457 1.00 77.00 205 LEU A C 1
ATOM 1600 O O . LEU A 1 205 ? 24.547 11.023 -31.151 1.00 77.00 205 LEU A O 1
ATOM 1604 N N . PRO A 1 206 ? 25.971 12.454 -32.157 1.00 80.94 206 PRO A N 1
ATOM 1605 C CA . PRO A 1 206 ? 26.956 11.437 -32.486 1.00 80.94 206 PRO A CA 1
ATOM 1606 C C . PRO A 1 206 ? 27.496 10.803 -31.201 1.00 80.94 206 PRO A C 1
ATOM 1608 O O . PRO A 1 206 ? 27.778 11.488 -30.217 1.00 80.94 206 PRO A O 1
ATOM 1611 N N . HIS A 1 207 ? 27.613 9.478 -31.172 1.00 82.06 207 HIS A N 1
ATOM 1612 C CA . HIS A 1 207 ? 28.004 8.775 -29.950 1.00 82.06 207 HIS A CA 1
ATOM 1613 C C . HIS A 1 207 ? 29.446 9.089 -29.520 1.00 82.06 207 HIS A C 1
ATOM 1615 O O . HIS A 1 207 ? 29.733 9.112 -28.329 1.00 82.06 207 HIS A O 1
ATOM 1621 N N . ASP A 1 208 ? 30.331 9.427 -30.456 1.00 81.88 208 ASP A N 1
ATOM 1622 C CA . ASP A 1 208 ? 31.692 9.916 -30.209 1.00 81.88 208 ASP A CA 1
ATOM 1623 C C . ASP A 1 208 ? 31.740 11.296 -29.523 1.00 81.88 208 ASP A C 1
ATOM 1625 O O . ASP A 1 208 ? 32.765 11.667 -28.939 1.00 81.88 208 ASP A O 1
ATOM 1629 N N . MET A 1 209 ? 30.630 12.046 -29.512 1.00 84.31 209 MET A N 1
ATOM 1630 C CA . MET A 1 209 ? 30.550 13.289 -28.742 1.00 84.31 209 MET A CA 1
ATOM 1631 C C . MET A 1 209 ? 30.492 13.050 -27.235 1.00 84.31 209 MET A C 1
ATOM 1633 O O . MET A 1 209 ? 31.003 13.887 -26.492 1.00 84.31 209 MET A O 1
ATOM 1637 N N .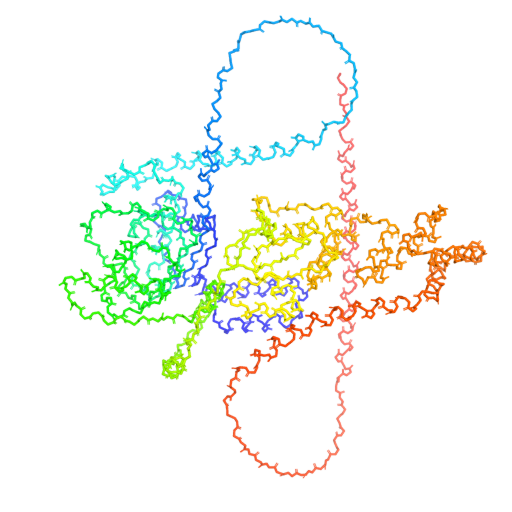 TYR A 1 210 ? 29.926 11.938 -26.763 1.00 87.06 210 TYR A N 1
ATOM 1638 C CA . TYR A 1 210 ? 29.786 11.673 -25.323 1.00 87.06 210 TYR A CA 1
ATOM 1639 C C . TYR A 1 210 ? 30.453 10.375 -24.855 1.00 87.06 210 TYR A C 1
ATOM 1641 O O . TYR A 1 210 ? 30.682 10.209 -23.659 1.00 87.06 210 TYR A O 1
ATOM 1649 N N . MET A 1 211 ? 30.807 9.470 -25.769 1.00 92.12 211 MET A N 1
ATOM 1650 C CA . MET A 1 211 ? 31.584 8.271 -25.471 1.00 92.12 211 MET A CA 1
ATOM 1651 C C . MET A 1 211 ? 33.057 8.494 -25.832 1.00 92.12 211 MET A C 1
ATOM 1653 O O . MET A 1 211 ? 33.400 8.535 -27.016 1.00 92.12 211 MET A O 1
ATOM 1657 N N . PRO A 1 212 ? 33.957 8.611 -24.841 1.00 94.50 212 PRO A N 1
ATOM 1658 C CA . PRO A 1 212 ? 35.388 8.636 -25.101 1.00 94.50 212 PRO A CA 1
ATOM 1659 C C . PRO A 1 212 ? 35.885 7.247 -25.523 1.00 94.50 212 PRO A C 1
ATOM 1661 O O . PRO A 1 212 ? 35.151 6.258 -25.525 1.00 94.50 212 PRO A O 1
ATOM 1664 N N . ARG A 1 213 ? 37.174 7.145 -25.851 1.00 94.75 213 ARG A N 1
ATOM 1665 C CA . ARG A 1 213 ? 37.806 5.849 -26.111 1.00 94.75 213 ARG A CA 1
ATOM 1666 C C . ARG A 1 213 ? 37.885 5.043 -24.812 1.00 94.75 213 ARG A C 1
ATOM 1668 O O . ARG A 1 213 ? 38.505 5.487 -23.850 1.00 94.75 213 ARG A O 1
ATOM 1675 N N . LEU A 1 214 ? 37.320 3.839 -24.811 1.00 96.00 214 LEU A N 1
ATOM 1676 C CA . LEU A 1 214 ? 37.279 2.946 -23.652 1.00 96.00 214 LEU A CA 1
ATOM 1677 C C . LEU A 1 214 ? 38.079 1.670 -23.960 1.00 96.00 214 LEU A C 1
ATOM 1679 O O . LEU A 1 214 ? 37.513 0.649 -24.362 1.00 96.00 214 LEU A O 1
ATOM 1683 N N . PRO A 1 215 ? 39.420 1.705 -23.823 1.00 96.19 215 PRO A N 1
ATOM 1684 C CA . PRO A 1 215 ? 40.299 0.658 -24.331 1.00 96.19 215 PRO A CA 1
ATOM 1685 C C . PRO A 1 215 ? 40.118 -0.707 -23.664 1.00 96.19 215 PRO A C 1
ATOM 1687 O O . PRO A 1 215 ? 40.486 -1.709 -24.270 1.00 96.19 215 PRO A O 1
ATOM 1690 N N . ARG A 1 216 ? 39.585 -0.766 -22.438 1.00 96.25 216 ARG A N 1
ATOM 1691 C CA . ARG A 1 216 ? 39.409 -2.012 -21.670 1.00 96.25 216 ARG A CA 1
ATOM 1692 C C . ARG A 1 216 ? 37.966 -2.493 -21.597 1.00 96.25 216 ARG A C 1
ATOM 1694 O O . ARG A 1 216 ? 37.733 -3.558 -21.029 1.00 96.25 216 ARG A O 1
ATOM 1701 N N . LEU A 1 217 ? 37.032 -1.764 -22.207 1.00 96.69 217 LEU A N 1
ATOM 1702 C CA . LEU A 1 217 ? 35.621 -2.109 -22.172 1.00 96.69 217 LEU A CA 1
ATOM 1703 C C . LEU A 1 217 ? 35.391 -3.431 -22.904 1.00 96.69 217 LEU A C 1
ATOM 1705 O O . LEU A 1 217 ? 35.680 -3.535 -24.093 1.00 96.69 217 LEU A O 1
ATOM 1709 N N . ARG A 1 218 ? 34.881 -4.431 -22.184 1.00 96.06 218 ARG A N 1
ATOM 1710 C CA . ARG A 1 218 ? 34.559 -5.768 -22.703 1.00 96.06 218 ARG A CA 1
ATOM 1711 C C . ARG A 1 218 ? 33.061 -5.953 -22.904 1.00 96.06 218 ARG A C 1
ATOM 1713 O O . ARG A 1 218 ? 32.672 -6.640 -23.845 1.00 96.06 218 ARG A O 1
ATOM 1720 N N . HIS A 1 219 ? 32.244 -5.328 -22.057 1.00 95.81 219 HIS A N 1
ATOM 1721 C CA . HIS A 1 219 ? 30.788 -5.442 -22.090 1.00 95.81 219 HIS A CA 1
ATOM 1722 C C . HIS A 1 219 ? 30.156 -4.053 -22.143 1.00 95.81 219 HIS A C 1
ATOM 1724 O O . HIS A 1 219 ? 30.400 -3.226 -21.266 1.00 95.81 219 HIS A O 1
ATOM 1730 N N . LEU A 1 220 ? 29.333 -3.813 -23.160 1.00 95.50 220 LEU A N 1
ATOM 1731 C CA . LEU A 1 220 ? 28.587 -2.574 -23.342 1.00 95.50 220 LEU A CA 1
ATOM 1732 C C . LEU A 1 220 ? 27.103 -2.906 -23.445 1.00 95.50 220 LEU A C 1
ATOM 1734 O O . LEU A 1 220 ? 26.690 -3.550 -24.400 1.00 95.50 220 LEU A O 1
ATOM 1738 N N . SER A 1 221 ? 26.306 -2.474 -22.475 1.00 94.62 221 SER A N 1
ATOM 1739 C CA . SER A 1 221 ? 24.846 -2.530 -22.537 1.00 94.62 221 SER A CA 1
ATOM 1740 C C . SER A 1 221 ? 24.306 -1.135 -22.797 1.00 94.62 221 SER A C 1
ATOM 1742 O O . SER A 1 221 ? 24.540 -0.240 -21.991 1.00 94.62 221 SER A O 1
ATOM 1744 N N . ILE A 1 222 ? 23.574 -0.939 -23.889 1.00 93.38 222 ILE A N 1
ATOM 1745 C CA . ILE A 1 222 ? 22.901 0.324 -24.192 1.00 93.38 222 ILE A CA 1
ATOM 1746 C C . ILE A 1 222 ? 21.407 0.061 -24.257 1.00 93.38 222 ILE A C 1
ATOM 1748 O O . ILE A 1 222 ? 20.957 -0.832 -24.971 1.00 93.38 222 ILE A O 1
ATOM 1752 N N . GLY A 1 223 ? 20.627 0.847 -23.528 1.00 90.25 223 GLY A N 1
ATOM 1753 C CA . GLY A 1 223 ? 19.177 0.816 -23.625 1.00 90.25 223 GLY A CA 1
ATOM 1754 C C . GLY A 1 223 ? 18.614 2.221 -23.715 1.00 90.25 223 GLY A C 1
ATOM 1755 O O . GLY A 1 223 ? 19.104 3.151 -23.082 1.00 90.25 223 GLY A O 1
ATOM 1756 N N . PHE A 1 224 ? 17.576 2.368 -24.524 1.00 85.62 224 PHE A N 1
ATOM 1757 C CA . PHE A 1 224 ? 16.776 3.576 -24.564 1.00 85.62 224 PHE A CA 1
ATOM 1758 C C . PHE A 1 224 ? 15.446 3.302 -23.885 1.00 85.62 224 PHE A C 1
ATOM 1760 O O . PHE A 1 224 ? 14.775 2.326 -24.245 1.00 85.62 224 PHE A O 1
ATOM 1767 N N . PRO A 1 225 ? 15.042 4.157 -22.944 1.00 78.25 225 PRO A N 1
ATOM 1768 C CA . PRO A 1 225 ? 13.702 4.082 -22.404 1.00 78.25 225 PRO A CA 1
ATOM 1769 C C . PRO A 1 225 ? 12.647 4.225 -23.513 1.00 78.25 225 PRO A C 1
ATOM 1771 O O . PRO A 1 225 ? 12.909 4.870 -24.535 1.00 78.25 225 PRO A O 1
ATOM 1774 N N . PRO A 1 226 ? 11.461 3.613 -23.344 1.00 71.50 226 PRO A N 1
ATOM 1775 C CA . PRO A 1 226 ? 10.405 3.644 -24.346 1.00 71.50 226 PRO A CA 1
ATOM 1776 C C . PRO A 1 226 ? 9.914 5.084 -24.539 1.00 71.50 226 PRO A C 1
ATOM 1778 O O . PRO A 1 226 ? 9.099 5.591 -23.775 1.00 71.50 226 PRO A O 1
ATOM 1781 N N . SER A 1 227 ? 10.436 5.768 -25.556 1.00 64.25 227 SER A N 1
ATOM 1782 C CA . SER A 1 227 ? 9.963 7.088 -25.961 1.00 64.25 227 SER A CA 1
ATOM 1783 C C . SER A 1 227 ? 8.832 6.977 -26.987 1.00 64.25 227 SER A C 1
ATOM 1785 O O . SER A 1 227 ? 8.702 5.985 -27.715 1.00 64.25 227 SER A O 1
ATOM 1787 N N . ASN A 1 228 ? 7.992 8.014 -27.045 1.00 51.81 228 ASN A N 1
ATOM 1788 C CA . ASN A 1 228 ? 6.958 8.146 -28.065 1.00 51.81 228 ASN A CA 1
ATOM 1789 C C . ASN A 1 228 ? 7.608 8.100 -29.460 1.00 51.81 228 ASN A C 1
ATOM 1791 O O . ASN A 1 228 ? 8.523 8.867 -29.755 1.00 51.81 228 ASN A O 1
ATOM 1795 N N . ARG A 1 229 ? 7.113 7.200 -30.324 1.00 55.22 229 ARG A N 1
ATOM 1796 C CA . ARG A 1 229 ? 7.627 6.854 -31.673 1.00 55.22 229 ARG A CA 1
ATOM 1797 C C . ARG A 1 229 ? 7.874 8.034 -32.633 1.00 55.22 229 ARG A C 1
ATOM 1799 O O . ARG A 1 229 ? 8.374 7.826 -33.738 1.00 55.22 229 ARG A O 1
ATOM 1806 N N . THR A 1 230 ? 7.495 9.250 -32.266 1.00 53.12 230 THR A N 1
ATOM 1807 C CA . THR A 1 230 ? 7.432 10.427 -33.132 1.00 53.12 230 THR A CA 1
ATOM 1808 C C . THR A 1 230 ? 8.807 10.934 -33.587 1.00 53.12 230 THR A C 1
ATOM 1810 O O . THR A 1 230 ? 8.906 11.490 -34.678 1.00 53.12 230 THR A O 1
ATOM 1813 N N . TYR A 1 231 ? 9.881 10.685 -32.830 1.00 53.62 231 TYR A N 1
ATOM 1814 C CA . TYR A 1 231 ? 11.179 11.351 -33.044 1.00 53.62 231 TYR A CA 1
ATOM 1815 C C . TYR A 1 231 ? 12.173 10.619 -33.966 1.00 53.62 231 TYR A C 1
ATOM 1817 O O . TYR A 1 231 ? 13.144 11.218 -34.420 1.00 53.62 231 TYR A O 1
ATOM 1825 N N . LEU A 1 232 ? 11.928 9.356 -34.333 1.00 54.09 232 LEU A N 1
ATOM 1826 C CA . LEU A 1 232 ? 12.872 8.568 -35.150 1.00 54.09 232 LEU A CA 1
ATOM 1827 C C . LEU A 1 232 ? 12.870 8.911 -36.653 1.00 54.09 232 LEU A C 1
ATOM 1829 O O . LEU A 1 232 ? 13.676 8.373 -37.407 1.00 54.09 232 LEU A O 1
ATOM 1833 N N . LYS A 1 233 ? 11.981 9.792 -37.130 1.00 54.59 233 LYS A N 1
ATOM 1834 C CA . LYS A 1 233 ? 11.849 10.083 -38.571 1.00 54.59 233 LYS A CA 1
ATOM 1835 C C . LYS A 1 233 ? 12.848 11.115 -39.119 1.00 54.59 233 LYS A C 1
ATOM 1837 O O . LYS A 1 233 ? 12.904 11.279 -40.335 1.00 54.59 233 LYS A O 1
ATOM 1842 N N . MET A 1 234 ? 13.632 11.792 -38.276 1.00 50.75 234 MET A N 1
ATOM 1843 C CA . MET A 1 234 ? 14.436 12.959 -38.683 1.00 50.75 234 MET A CA 1
ATOM 1844 C C . MET A 1 234 ? 15.934 12.696 -38.972 1.00 50.75 234 MET A C 1
ATOM 1846 O O . MET A 1 234 ? 16.645 13.641 -39.294 1.00 50.75 234 MET A O 1
ATOM 1850 N N . THR A 1 235 ? 16.453 11.459 -38.937 1.00 51.72 235 THR A N 1
ATOM 1851 C CA . THR A 1 235 ? 17.920 11.208 -39.021 1.00 51.72 235 THR A CA 1
ATOM 1852 C C . THR A 1 235 ? 18.542 11.159 -40.426 1.00 51.72 235 THR A C 1
ATOM 1854 O O . THR A 1 235 ? 19.740 10.932 -40.548 1.00 51.72 235 THR A O 1
ATOM 1857 N N . ARG A 1 236 ? 17.794 11.406 -41.508 1.00 53.78 236 ARG A N 1
ATOM 1858 C CA . ARG A 1 236 ? 18.242 11.063 -42.878 1.00 53.78 236 ARG A CA 1
ATOM 1859 C C . ARG A 1 236 ? 19.429 11.850 -43.471 1.00 53.78 236 ARG A C 1
ATOM 1861 O O . ARG A 1 236 ? 19.859 11.481 -44.558 1.00 53.78 236 ARG A O 1
ATOM 1868 N N . ASN A 1 237 ? 19.963 12.888 -42.820 1.00 56.75 237 ASN A N 1
ATOM 1869 C CA . ASN A 1 237 ? 20.892 13.833 -43.472 1.00 56.75 237 ASN A CA 1
ATOM 1870 C C . ASN A 1 237 ? 22.281 13.996 -42.819 1.00 56.75 237 ASN A C 1
ATOM 1872 O O . ASN A 1 237 ? 23.019 14.895 -43.218 1.00 56.75 237 ASN A O 1
ATOM 1876 N N . LEU A 1 238 ? 22.680 13.167 -41.849 1.00 57.19 238 LEU A N 1
ATOM 1877 C CA . LEU A 1 238 ? 24.045 13.239 -41.303 1.00 57.19 238 LEU A CA 1
ATOM 1878 C C . LEU A 1 238 ? 25.039 12.620 -42.302 1.00 57.19 238 LEU A C 1
ATOM 1880 O O . LEU A 1 238 ? 24.974 11.426 -42.588 1.00 57.19 238 LEU A O 1
ATOM 1884 N N . GLN A 1 239 ? 25.934 13.436 -42.875 1.00 58.41 239 GLN A N 1
ATOM 1885 C CA . GLN A 1 239 ? 26.940 12.946 -43.822 1.00 58.41 239 GLN A CA 1
ATOM 1886 C C . GLN A 1 239 ? 28.046 12.133 -43.110 1.00 58.41 239 GLN A C 1
ATOM 1888 O O . GLN A 1 239 ? 28.550 12.558 -42.071 1.00 58.41 239 GLN A O 1
ATOM 1893 N N . PRO A 1 240 ? 28.453 10.973 -43.662 1.00 53.31 240 PRO A N 1
ATOM 1894 C CA . PRO A 1 240 ? 29.262 9.962 -42.973 1.00 53.31 240 PRO A CA 1
ATOM 1895 C C . PRO A 1 240 ? 30.791 10.167 -43.014 1.00 53.31 240 PRO A C 1
ATOM 1897 O O . PRO A 1 240 ? 31.519 9.222 -42.716 1.00 53.31 240 PRO A O 1
ATOM 1900 N N . ASP A 1 241 ? 31.309 11.352 -43.344 1.00 58.91 241 ASP A N 1
ATOM 1901 C CA . ASP A 1 241 ? 32.755 11.555 -43.588 1.00 58.91 241 ASP A CA 1
ATOM 1902 C C . ASP A 1 241 ? 33.649 11.531 -42.329 1.00 58.91 241 ASP A C 1
ATOM 1904 O O . ASP A 1 241 ? 34.870 11.708 -42.402 1.00 58.91 241 ASP A O 1
ATOM 1908 N N . TYR A 1 242 ? 33.085 11.232 -41.161 1.00 61.69 242 TYR A N 1
ATOM 1909 C CA . TYR A 1 242 ? 33.851 11.067 -39.933 1.00 61.69 242 TYR A CA 1
ATOM 1910 C C . TYR A 1 242 ? 34.620 9.742 -39.959 1.00 61.69 242 TYR A C 1
ATOM 1912 O O . TYR A 1 242 ? 34.080 8.664 -39.706 1.00 61.69 242 TYR A O 1
ATOM 1920 N N . ARG A 1 243 ? 35.928 9.818 -40.234 1.00 59.75 243 ARG A N 1
ATOM 1921 C CA . ARG A 1 243 ? 36.880 8.737 -39.941 1.00 59.75 243 ARG A CA 1
ATOM 1922 C C . ARG A 1 243 ? 36.999 8.582 -38.426 1.00 59.75 243 ARG A C 1
ATOM 1924 O O . ARG A 1 243 ? 37.908 9.124 -37.801 1.00 59.75 243 ARG A O 1
ATOM 1931 N N . THR A 1 244 ? 36.062 7.863 -37.827 1.00 68.00 244 THR A N 1
ATOM 1932 C CA . THR A 1 244 ? 36.041 7.630 -36.386 1.00 68.00 244 THR A CA 1
ATOM 1933 C C . THR A 1 244 ? 37.159 6.667 -36.006 1.00 68.00 244 THR A C 1
ATOM 1935 O O . THR A 1 244 ? 37.230 5.542 -36.504 1.00 68.00 244 THR A O 1
ATOM 1938 N N . SER A 1 245 ? 38.043 7.106 -35.112 1.00 83.88 245 SER A N 1
ATOM 1939 C CA . SER A 1 245 ? 38.972 6.196 -34.442 1.00 83.88 245 SER A CA 1
ATOM 1940 C C . SER A 1 245 ? 38.185 5.125 -33.674 1.00 83.88 245 SER A C 1
ATOM 1942 O O . SER A 1 245 ? 37.112 5.431 -33.152 1.00 83.88 245 SER A O 1
ATOM 1944 N N . PRO A 1 246 ? 38.693 3.886 -33.567 1.00 91.00 246 PRO A N 1
ATOM 1945 C CA . PRO A 1 246 ? 37.998 2.830 -32.840 1.00 91.00 246 PRO A CA 1
ATOM 1946 C C . PRO A 1 246 ? 37.836 3.206 -31.360 1.00 91.00 246 PRO A C 1
ATOM 1948 O O . PRO A 1 246 ? 38.831 3.403 -30.651 1.00 91.00 246 PRO A O 1
ATOM 1951 N N . LEU A 1 247 ? 36.585 3.294 -30.899 1.00 92.31 247 LEU A N 1
ATOM 1952 C CA . LEU A 1 247 ? 36.238 3.681 -29.529 1.00 92.31 247 LEU A CA 1
ATOM 1953 C C . LEU A 1 247 ? 36.362 2.503 -28.557 1.00 92.31 247 LEU A C 1
ATOM 1955 O O . LEU A 1 247 ? 36.818 2.697 -27.429 1.00 92.31 247 LEU A O 1
ATOM 1959 N N . PHE A 1 248 ? 36.029 1.284 -29.001 1.00 95.00 248 PHE A N 1
ATOM 1960 C CA . PHE A 1 248 ? 35.910 0.104 -28.130 1.00 95.00 248 PHE A CA 1
ATOM 1961 C C . PHE A 1 248 ? 36.800 -1.064 -28.583 1.00 95.00 248 PHE A C 1
ATOM 1963 O O . PHE A 1 248 ? 36.298 -2.100 -29.016 1.00 95.00 248 PHE A O 1
ATOM 1970 N N . PRO A 1 249 ? 38.139 -0.942 -28.499 1.00 95.00 249 PRO A N 1
ATOM 1971 C CA . PRO A 1 249 ? 39.048 -1.933 -29.069 1.00 95.00 249 PRO A CA 1
ATOM 1972 C C . PRO A 1 249 ? 39.063 -3.305 -28.394 1.00 95.00 249 PRO A C 1
ATOM 1974 O O . PRO A 1 249 ? 39.584 -4.246 -28.982 1.00 95.00 249 PRO A O 1
ATOM 1977 N N . SER A 1 250 ? 38.512 -3.424 -27.186 1.00 95.44 250 SER A N 1
ATOM 1978 C CA . SER A 1 250 ? 38.458 -4.685 -26.433 1.00 95.44 250 SER A CA 1
ATOM 1979 C C . SER A 1 250 ? 37.038 -5.231 -26.271 1.00 95.44 250 SER A C 1
ATOM 1981 O O . SER A 1 250 ? 36.837 -6.140 -25.458 1.00 95.44 250 SER A O 1
ATOM 1983 N N . LEU A 1 251 ? 36.057 -4.672 -26.990 1.00 95.69 251 LEU A N 1
ATOM 1984 C CA . LEU A 1 251 ? 34.657 -5.042 -26.817 1.00 95.69 251 LEU A CA 1
ATOM 1985 C C . LEU A 1 251 ? 34.437 -6.497 -27.233 1.00 95.69 251 LEU A C 1
ATOM 1987 O O . LEU A 1 251 ? 34.951 -6.935 -28.254 1.00 95.69 251 LEU A O 1
ATOM 1991 N N . ARG A 1 252 ? 33.683 -7.241 -26.423 1.00 94.81 252 ARG A N 1
ATOM 1992 C CA . ARG A 1 252 ? 33.328 -8.648 -26.667 1.00 94.81 252 ARG A CA 1
ATOM 1993 C C . ARG A 1 252 ? 31.828 -8.874 -26.674 1.00 94.81 252 ARG A C 1
ATOM 1995 O O . ARG A 1 252 ? 31.359 -9.765 -27.369 1.00 94.81 252 ARG A O 1
ATOM 2002 N N . VAL A 1 253 ? 31.081 -8.086 -25.906 1.00 93.81 253 VAL A N 1
ATOM 2003 C CA . VAL A 1 253 ? 29.625 -8.194 -25.809 1.00 93.81 253 VAL A CA 1
ATOM 2004 C C . VAL A 1 253 ? 29.009 -6.810 -25.954 1.00 93.81 253 VAL A C 1
ATOM 2006 O O . VAL A 1 253 ? 29.339 -5.898 -25.194 1.00 93.81 253 VAL A O 1
ATOM 2009 N N . LEU A 1 254 ? 28.100 -6.670 -26.915 1.00 94.19 254 LEU A N 1
ATOM 2010 C CA . LEU A 1 254 ? 27.253 -5.498 -27.100 1.00 94.19 254 LEU A CA 1
ATOM 2011 C C . LEU A 1 254 ? 25.797 -5.905 -26.869 1.00 94.19 254 LEU A C 1
ATOM 2013 O O . LEU A 1 254 ? 25.222 -6.639 -27.666 1.00 94.19 254 LEU A O 1
ATOM 2017 N N . HIS A 1 255 ? 25.197 -5.426 -25.789 1.00 93.31 255 HIS A N 1
ATOM 2018 C CA . HIS A 1 255 ? 23.805 -5.681 -25.447 1.00 93.31 255 HIS A CA 1
ATOM 2019 C C . HIS A 1 255 ? 22.940 -4.455 -25.764 1.00 93.31 255 HIS A C 1
ATOM 2021 O O . HIS A 1 255 ? 23.223 -3.349 -25.308 1.00 93.31 255 HIS A O 1
ATOM 2027 N N . LEU A 1 256 ? 21.887 -4.648 -26.556 1.00 92.25 256 LEU A N 1
ATOM 2028 C CA . LEU A 1 256 ? 20.965 -3.607 -27.005 1.00 92.25 256 LEU A CA 1
ATOM 2029 C C . LEU A 1 256 ? 19.583 -3.855 -26.392 1.00 92.25 256 LEU A C 1
ATOM 2031 O O . LEU A 1 256 ? 18.842 -4.738 -26.817 1.00 92.25 256 LEU A O 1
ATOM 2035 N N . ALA A 1 257 ? 19.244 -3.060 -25.381 1.00 85.88 257 ALA A N 1
ATOM 2036 C CA . ALA A 1 257 ? 18.082 -3.248 -24.514 1.00 85.88 257 ALA A CA 1
ATOM 2037 C C . ALA A 1 257 ? 16.886 -2.348 -24.900 1.00 85.88 257 ALA A C 1
ATOM 2039 O O . ALA A 1 257 ? 16.162 -1.863 -24.033 1.00 85.88 257 ALA A O 1
ATOM 2040 N N . SER A 1 258 ? 16.693 -2.043 -26.191 1.00 82.88 258 SER A N 1
ATOM 2041 C CA . SER A 1 258 ? 15.578 -1.197 -26.649 1.00 82.88 258 SER A CA 1
ATOM 2042 C C . SER A 1 258 ? 15.137 -1.465 -28.084 1.00 82.88 258 SER A C 1
ATOM 2044 O O . SER A 1 258 ? 15.931 -1.795 -28.959 1.00 82.88 258 SER A O 1
ATOM 2046 N N . LYS A 1 259 ? 13.849 -1.227 -28.338 1.00 79.62 259 LYS A N 1
ATOM 2047 C CA . LYS A 1 259 ? 13.195 -1.400 -29.644 1.00 79.62 259 LYS A CA 1
ATOM 2048 C C . LYS A 1 259 ? 13.418 -0.211 -30.596 1.00 79.62 259 LYS A C 1
ATOM 2050 O O . LYS A 1 259 ? 13.061 -0.289 -31.771 1.00 79.62 259 LYS A O 1
ATOM 2055 N N . ASN A 1 260 ? 13.985 0.892 -30.097 1.00 79.00 260 ASN A N 1
ATOM 2056 C CA . ASN A 1 260 ? 13.918 2.217 -30.727 1.00 79.00 260 ASN A CA 1
ATOM 2057 C C . ASN A 1 260 ? 15.280 2.774 -31.186 1.00 79.00 260 ASN A C 1
ATOM 2059 O O . ASN A 1 260 ? 15.479 3.986 -31.193 1.00 79.00 260 ASN A O 1
ATOM 2063 N N . PHE A 1 261 ? 16.232 1.924 -31.574 1.00 79.31 261 PHE A N 1
ATOM 2064 C CA . PHE A 1 261 ? 17.479 2.405 -32.178 1.00 79.31 261 PHE A CA 1
ATOM 2065 C C . PHE A 1 261 ? 17.236 2.904 -33.611 1.00 79.31 261 PHE A C 1
ATOM 2067 O O . PHE A 1 261 ? 16.612 2.209 -34.415 1.00 79.31 261 PHE A O 1
ATOM 2074 N N . SER A 1 262 ? 17.759 4.088 -33.951 1.00 80.62 262 SER A N 1
ATOM 2075 C CA . SER A 1 262 ? 17.901 4.472 -35.361 1.00 80.62 262 SER A CA 1
ATOM 2076 C C . SER A 1 262 ? 18.951 3.574 -36.020 1.00 80.62 262 SER A C 1
ATOM 2078 O O . SER A 1 262 ? 20.004 3.310 -35.433 1.00 80.62 262 SER A O 1
ATOM 2080 N N . ILE A 1 263 ? 18.673 3.118 -37.244 1.00 79.81 263 ILE A N 1
ATOM 2081 C CA . ILE A 1 263 ? 19.598 2.288 -38.028 1.00 79.81 263 ILE A CA 1
ATOM 2082 C C . ILE A 1 263 ? 20.928 3.019 -38.209 1.00 79.81 263 ILE A C 1
ATOM 2084 O O . ILE A 1 263 ? 21.978 2.424 -37.993 1.00 79.81 263 ILE A O 1
ATOM 2088 N N . ASP A 1 264 ? 20.887 4.311 -38.540 1.00 80.44 264 ASP A N 1
ATOM 2089 C CA . ASP A 1 264 ? 22.089 5.113 -38.782 1.00 80.44 264 ASP A CA 1
ATOM 2090 C C . ASP A 1 264 ? 22.972 5.153 -37.532 1.00 80.44 264 ASP A C 1
ATOM 2092 O O . ASP A 1 264 ? 24.176 4.907 -37.595 1.00 80.44 264 ASP A O 1
ATOM 2096 N N . TRP A 1 265 ? 22.351 5.371 -36.370 1.00 84.88 265 TRP A N 1
ATOM 2097 C CA . TRP A 1 265 ? 23.046 5.374 -35.087 1.00 84.88 265 TRP A CA 1
ATOM 2098 C C . TRP A 1 265 ? 23.705 4.020 -34.799 1.00 84.88 265 TRP A C 1
ATOM 2100 O O . TRP A 1 265 ? 24.878 3.974 -34.428 1.00 84.88 265 TRP A O 1
ATOM 2110 N N . LEU A 1 266 ? 22.987 2.915 -35.030 1.00 84.69 266 LEU A N 1
ATOM 2111 C CA . LEU A 1 266 ? 23.516 1.568 -34.817 1.00 84.69 266 LEU A CA 1
ATOM 2112 C C . LEU A 1 266 ? 24.685 1.265 -35.765 1.00 84.69 266 LEU A C 1
ATOM 2114 O O . LEU A 1 266 ? 25.694 0.710 -35.339 1.00 84.69 266 LEU A O 1
ATOM 2118 N N . ILE A 1 267 ? 24.581 1.669 -37.033 1.00 84.31 267 ILE A N 1
ATOM 2119 C CA . ILE A 1 267 ? 25.660 1.538 -38.019 1.00 84.31 267 ILE A CA 1
ATOM 2120 C C . ILE A 1 267 ? 26.897 2.305 -37.557 1.00 84.31 267 ILE A C 1
ATOM 2122 O O . ILE A 1 267 ? 28.008 1.777 -37.609 1.00 84.31 267 ILE A O 1
ATOM 2126 N N . HIS A 1 268 ? 26.714 3.541 -37.098 1.00 84.12 268 HIS A N 1
ATOM 2127 C CA . HIS A 1 268 ? 27.800 4.363 -36.582 1.00 84.12 268 HIS A CA 1
ATOM 2128 C C . HIS A 1 268 ? 28.461 3.723 -35.357 1.00 84.12 268 HIS A C 1
ATOM 2130 O O . HIS A 1 268 ? 29.687 3.654 -35.316 1.00 84.12 268 HIS A O 1
ATOM 2136 N N . LEU A 1 269 ? 27.681 3.199 -34.408 1.00 88.25 269 LEU A N 1
ATOM 2137 C CA . LEU A 1 269 ? 28.216 2.484 -33.249 1.00 88.25 269 LEU A CA 1
ATOM 2138 C C . LEU A 1 269 ? 29.012 1.238 -33.667 1.00 88.25 269 LEU A C 1
ATOM 2140 O O . LEU A 1 269 ? 30.101 0.995 -33.162 1.00 88.25 269 LEU A O 1
ATOM 2144 N N . ILE A 1 270 ? 28.502 0.456 -34.621 1.00 87.62 270 ILE A N 1
ATOM 2145 C CA . ILE A 1 270 ? 29.192 -0.746 -35.107 1.00 87.62 270 ILE A CA 1
ATOM 2146 C C . ILE A 1 270 ? 30.523 -0.384 -35.777 1.00 87.62 270 ILE A C 1
ATOM 2148 O O . ILE A 1 270 ? 31.519 -1.076 -35.575 1.00 87.62 270 ILE A O 1
ATOM 2152 N N . LYS A 1 271 ? 30.576 0.724 -36.527 1.00 87.25 271 LYS A N 1
ATOM 2153 C CA . LYS A 1 271 ? 31.807 1.208 -37.174 1.00 87.25 271 LYS A CA 1
ATOM 2154 C C . LYS A 1 271 ? 32.907 1.604 -36.183 1.00 87.25 271 LYS A C 1
ATOM 2156 O O . LYS A 1 271 ? 34.073 1.616 -36.572 1.00 87.25 271 LYS A O 1
ATOM 2161 N N . THR A 1 272 ? 32.582 1.906 -34.923 1.00 88.25 272 THR A N 1
ATOM 2162 C CA . THR A 1 272 ? 33.587 2.250 -33.901 1.00 88.25 272 THR A CA 1
ATOM 2163 C C . THR A 1 272 ? 34.155 1.045 -33.149 1.00 88.25 272 THR A C 1
ATOM 2165 O O . THR A 1 272 ? 35.087 1.205 -32.353 1.00 88.25 272 THR A O 1
ATOM 2168 N N . ILE A 1 273 ? 33.661 -0.164 -33.436 1.00 90.88 273 ILE A N 1
ATOM 2169 C CA . ILE A 1 273 ? 34.148 -1.432 -32.887 1.00 90.88 273 ILE A CA 1
ATOM 2170 C C . ILE A 1 273 ? 35.163 -2.038 -33.874 1.00 90.88 273 ILE A C 1
ATOM 2172 O O . ILE A 1 273 ? 34.771 -2.512 -34.944 1.00 90.88 273 ILE A O 1
ATOM 2176 N N . PRO A 1 274 ? 36.472 -2.053 -33.564 1.00 82.19 274 PRO A N 1
ATOM 2177 C CA . PRO A 1 274 ? 37.439 -2.748 -34.403 1.00 82.19 274 PRO A CA 1
ATOM 2178 C C . PRO A 1 274 ? 37.248 -4.260 -34.237 1.00 82.19 274 PRO A C 1
ATOM 2180 O O . PRO A 1 274 ? 37.048 -4.742 -33.126 1.00 82.19 274 PRO A O 1
ATOM 2183 N N . ASN A 1 275 ? 37.329 -5.011 -35.336 1.00 82.88 275 ASN A N 1
ATOM 2184 C CA . ASN A 1 275 ? 37.124 -6.466 -35.354 1.00 82.88 275 ASN A CA 1
ATOM 2185 C C . ASN A 1 275 ? 35.755 -6.893 -34.815 1.00 82.88 275 ASN A C 1
ATOM 2187 O O . ASN A 1 275 ? 35.616 -7.773 -33.972 1.00 82.88 275 ASN A O 1
ATOM 2191 N N . SER A 1 276 ? 34.726 -6.283 -35.383 1.00 80.88 276 SER A N 1
ATOM 2192 C CA . SER A 1 276 ? 33.320 -6.556 -35.114 1.00 80.88 276 SER A CA 1
ATOM 2193 C C . SER A 1 276 ? 32.920 -8.048 -35.205 1.00 80.88 276 SER A C 1
ATOM 2195 O O . SER A 1 276 ? 31.959 -8.464 -34.569 1.00 80.88 276 SER A O 1
ATOM 2197 N N . ALA A 1 277 ? 33.700 -8.876 -35.914 1.00 81.00 277 ALA A N 1
ATOM 2198 C CA . ALA A 1 277 ? 33.519 -10.328 -35.993 1.00 81.00 277 ALA A CA 1
ATOM 2199 C C . ALA A 1 277 ? 33.651 -11.063 -34.642 1.00 81.00 277 ALA A C 1
ATOM 2201 O O . ALA A 1 277 ? 33.064 -12.130 -34.488 1.00 81.00 277 ALA A O 1
ATOM 2202 N N . ASP A 1 278 ? 34.377 -10.499 -33.671 1.00 86.88 278 ASP A N 1
ATOM 2203 C CA . ASP A 1 278 ? 34.602 -11.116 -32.355 1.00 86.88 278 ASP A CA 1
ATOM 2204 C C . ASP A 1 278 ? 33.595 -10.644 -31.288 1.00 86.88 278 ASP A C 1
ATOM 2206 O O . ASP A 1 278 ? 33.693 -11.025 -30.118 1.00 86.88 278 ASP A O 1
ATOM 2210 N N . VAL A 1 279 ? 32.625 -9.801 -31.665 1.00 90.75 279 VAL A N 1
ATOM 2211 C CA . VAL A 1 279 ? 31.664 -9.204 -30.730 1.00 90.75 279 VAL A CA 1
ATOM 2212 C C . VAL A 1 279 ? 30.323 -9.928 -30.787 1.00 90.75 279 VAL A C 1
ATOM 2214 O O . VAL A 1 279 ? 29.650 -9.967 -31.816 1.00 90.75 279 VAL A O 1
ATOM 2217 N N . ALA A 1 280 ? 29.888 -10.470 -29.652 1.00 90.19 280 ALA A N 1
ATOM 2218 C CA . ALA A 1 280 ? 28.543 -10.999 -29.484 1.00 90.19 280 ALA A CA 1
ATOM 2219 C C . ALA A 1 280 ? 27.549 -9.839 -29.340 1.00 90.19 280 ALA A C 1
ATOM 2221 O O . ALA A 1 280 ? 27.621 -9.072 -28.378 1.00 90.19 280 ALA A O 1
ATOM 2222 N N . ILE A 1 281 ? 26.613 -9.716 -30.285 1.00 89.00 281 ILE A N 1
ATOM 2223 C CA . ILE A 1 281 ? 25.499 -8.771 -30.168 1.00 89.00 281 ILE A CA 1
ATOM 2224 C C . ILE A 1 281 ? 24.314 -9.506 -29.545 1.00 89.00 281 ILE A C 1
ATOM 2226 O O . ILE A 1 281 ? 23.795 -10.470 -30.108 1.00 89.00 281 ILE A O 1
ATOM 2230 N N . VAL A 1 282 ? 23.877 -9.031 -28.385 1.00 89.44 282 VAL A N 1
ATOM 2231 C CA . VAL A 1 282 ? 22.691 -9.518 -27.678 1.00 89.44 282 VAL A CA 1
ATOM 2232 C C . VAL A 1 282 ? 21.599 -8.471 -27.845 1.00 89.44 282 VAL A C 1
ATOM 2234 O O . VAL A 1 282 ? 21.815 -7.296 -27.559 1.00 89.44 282 VAL A O 1
ATOM 2237 N N . GLY A 1 283 ? 20.429 -8.863 -28.331 1.00 85.75 283 GLY A N 1
ATOM 2238 C CA . GLY A 1 283 ? 19.332 -7.929 -28.561 1.00 85.75 283 GLY A CA 1
ATOM 2239 C C . GLY A 1 283 ? 18.030 -8.645 -28.876 1.00 85.75 283 GLY A C 1
ATOM 2240 O O . GLY A 1 283 ? 17.996 -9.859 -29.078 1.00 85.75 283 GLY A O 1
ATOM 2241 N N . ASP A 1 284 ? 16.946 -7.884 -28.910 1.00 81.06 284 ASP A N 1
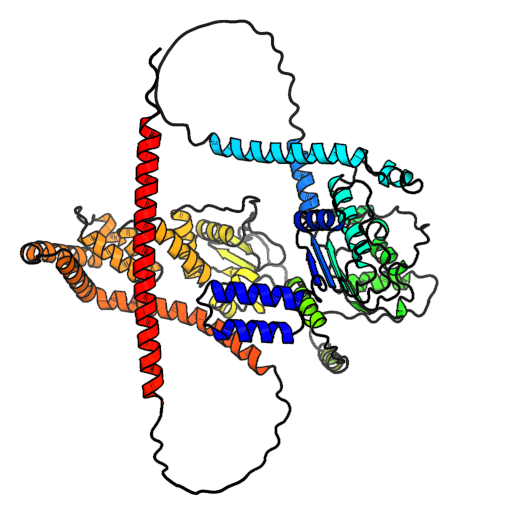ATOM 2242 C CA . ASP A 1 284 ? 15.612 -8.403 -29.196 1.00 81.06 284 ASP A CA 1
ATOM 2243 C C . ASP A 1 284 ? 15.392 -8.750 -30.690 1.00 81.06 284 ASP A C 1
ATOM 2245 O O . ASP A 1 284 ? 16.240 -8.539 -31.567 1.00 81.06 284 ASP A O 1
ATOM 2249 N N . MET A 1 285 ? 14.204 -9.272 -31.021 1.00 71.88 285 MET A N 1
ATOM 2250 C CA . MET A 1 285 ? 13.835 -9.586 -32.411 1.00 71.88 285 MET A CA 1
ATOM 2251 C C . MET A 1 285 ? 13.877 -8.376 -33.357 1.00 71.88 285 MET A C 1
ATOM 2253 O O . MET A 1 285 ? 14.015 -8.553 -34.570 1.00 71.88 285 MET A O 1
ATOM 2257 N N . ILE A 1 286 ? 13.730 -7.154 -32.847 1.00 72.06 286 ILE A N 1
ATOM 2258 C CA . ILE A 1 286 ? 13.764 -5.943 -33.671 1.00 72.06 286 ILE A CA 1
ATOM 2259 C C . ILE A 1 286 ? 15.210 -5.632 -34.057 1.00 72.06 286 ILE A C 1
ATOM 2261 O O . ILE A 1 286 ? 15.494 -5.389 -35.232 1.00 72.06 286 ILE A O 1
ATOM 2265 N N . THR A 1 287 ? 16.133 -5.781 -33.112 1.00 72.12 287 THR A N 1
ATOM 2266 C CA . THR A 1 287 ? 17.579 -5.719 -33.340 1.00 72.12 287 THR A CA 1
ATOM 2267 C C . THR A 1 287 ? 18.005 -6.699 -34.440 1.00 72.12 287 THR A C 1
ATOM 2269 O O . THR A 1 287 ? 18.747 -6.327 -35.351 1.00 72.12 287 THR A O 1
ATOM 2272 N N . ARG A 1 288 ? 17.438 -7.918 -34.457 1.00 74.31 288 ARG A N 1
ATOM 2273 C CA . ARG A 1 288 ? 17.659 -8.907 -35.532 1.00 74.31 288 ARG A CA 1
ATOM 2274 C C . ARG A 1 288 ? 17.241 -8.402 -36.915 1.00 74.31 288 ARG A C 1
ATOM 2276 O O . ARG A 1 288 ? 17.941 -8.657 -37.892 1.00 74.31 288 ARG A O 1
ATOM 2283 N N . ARG A 1 289 ? 16.101 -7.711 -37.029 1.00 75.50 289 ARG A N 1
ATOM 2284 C CA . ARG A 1 289 ? 15.625 -7.180 -38.321 1.00 75.50 289 ARG A CA 1
ATOM 2285 C C . ARG A 1 289 ? 16.561 -6.104 -38.858 1.00 75.50 289 ARG A C 1
ATOM 2287 O O . ARG A 1 289 ? 16.896 -6.138 -40.039 1.00 75.50 289 ARG A O 1
ATOM 2294 N N . TYR A 1 290 ? 17.001 -5.191 -37.995 1.00 73.12 290 TYR A N 1
ATOM 2295 C CA . TYR A 1 290 ? 17.961 -4.157 -38.381 1.00 73.12 290 TYR A CA 1
ATOM 2296 C C . TYR A 1 290 ? 19.305 -4.751 -38.789 1.00 73.12 290 TYR A C 1
ATOM 2298 O O . TYR A 1 290 ? 19.882 -4.326 -39.787 1.00 73.12 290 TYR A O 1
ATOM 2306 N N . TRP A 1 291 ? 19.753 -5.788 -38.083 1.00 70.25 291 TRP A N 1
ATOM 2307 C CA . TRP A 1 291 ? 20.958 -6.521 -38.447 1.00 70.25 291 TRP A CA 1
ATOM 2308 C C . TRP A 1 291 ? 20.852 -7.158 -39.837 1.00 70.25 291 TRP A C 1
ATOM 2310 O O . TRP A 1 291 ? 21.726 -6.940 -40.670 1.00 70.25 291 TRP A O 1
ATOM 2320 N N . MET A 1 292 ? 19.758 -7.868 -40.135 1.00 74.25 292 MET A N 1
ATOM 2321 C CA . MET A 1 292 ? 19.576 -8.477 -41.460 1.00 74.25 292 MET A CA 1
ATOM 2322 C C . MET A 1 292 ? 19.572 -7.428 -42.581 1.00 74.25 292 MET A C 1
ATOM 2324 O O . MET A 1 292 ? 20.167 -7.659 -43.632 1.00 74.25 292 MET A O 1
ATOM 2328 N N . ALA A 1 293 ? 18.965 -6.260 -42.343 1.00 71.88 293 ALA A N 1
ATOM 2329 C CA . ALA A 1 293 ? 18.982 -5.150 -43.294 1.00 71.88 293 ALA A CA 1
ATOM 2330 C C . ALA A 1 293 ? 20.397 -4.578 -43.502 1.00 71.88 293 ALA A C 1
ATOM 2332 O O . ALA A 1 293 ? 20.788 -4.284 -44.633 1.00 71.88 293 ALA A O 1
ATOM 2333 N N . PHE A 1 294 ? 21.185 -4.456 -42.432 1.00 70.69 294 PHE A N 1
ATOM 2334 C CA . PHE A 1 294 ? 22.570 -4.000 -42.512 1.00 70.69 294 PHE A CA 1
ATOM 2335 C C . PHE A 1 294 ? 23.452 -4.980 -43.293 1.00 70.69 294 PHE A C 1
ATOM 2337 O O . PHE A 1 294 ? 24.122 -4.579 -44.244 1.00 70.69 294 PHE A O 1
ATOM 2344 N N . SER A 1 295 ? 23.401 -6.271 -42.952 1.00 68.56 295 SER A N 1
ATOM 2345 C CA . SER A 1 295 ? 24.184 -7.311 -43.628 1.00 68.56 295 SER A CA 1
ATOM 2346 C C . SER A 1 295 ? 23.868 -7.417 -45.121 1.00 68.56 295 SER A C 1
ATOM 2348 O O . SER A 1 295 ? 24.756 -7.746 -45.900 1.00 68.56 295 SER A O 1
ATOM 2350 N N . SER A 1 296 ? 22.636 -7.105 -45.539 1.00 68.06 296 SER A N 1
ATOM 2351 C CA . SER A 1 296 ? 22.249 -7.126 -46.955 1.00 68.06 296 SER A CA 1
ATOM 2352 C C . SER A 1 296 ? 22.777 -5.951 -47.790 1.00 68.06 296 SER A C 1
ATOM 2354 O O . SER A 1 296 ? 22.821 -6.066 -49.010 1.00 68.06 296 SER A O 1
ATOM 2356 N N . ASN A 1 297 ? 23.189 -4.846 -47.155 1.00 61.53 297 ASN A N 1
ATOM 2357 C CA . ASN A 1 297 ? 23.584 -3.604 -47.834 1.00 61.53 297 ASN A CA 1
ATOM 2358 C C . ASN A 1 297 ? 25.102 -3.331 -47.817 1.00 61.53 297 ASN A C 1
ATOM 2360 O O . ASN A 1 297 ? 25.536 -2.317 -48.358 1.00 61.53 297 ASN A O 1
ATOM 2364 N N . SER A 1 298 ? 25.917 -4.187 -47.192 1.00 61.25 298 SER A N 1
ATOM 2365 C CA . SER A 1 298 ? 27.379 -4.019 -47.172 1.00 61.25 298 SER A CA 1
ATOM 2366 C C . SER A 1 298 ? 27.995 -4.451 -48.508 1.00 61.25 298 SER A C 1
ATOM 2368 O O . SER A 1 298 ? 27.939 -5.628 -48.855 1.00 61.25 298 SER A O 1
ATOM 2370 N N . GLU A 1 299 ? 28.602 -3.513 -49.247 1.00 54.25 299 GLU A N 1
ATOM 2371 C CA . GLU A 1 299 ? 29.250 -3.780 -50.549 1.00 54.25 299 GLU A CA 1
ATOM 2372 C C . GLU A 1 299 ? 30.511 -4.656 -50.439 1.00 54.25 299 GLU A C 1
ATOM 2374 O O . GLU A 1 299 ? 30.905 -5.298 -51.413 1.00 54.25 299 GLU A O 1
ATOM 2379 N N . GLU A 1 300 ? 31.113 -4.751 -49.250 1.00 59.09 300 GLU A N 1
ATOM 2380 C CA . GLU A 1 300 ? 32.158 -5.730 -48.959 1.00 59.09 300 GLU A CA 1
ATOM 2381 C C . GLU A 1 300 ? 31.585 -6.858 -48.087 1.00 59.09 300 GLU A C 1
ATOM 2383 O O . GLU A 1 300 ? 31.240 -6.617 -46.923 1.00 59.09 300 GLU A O 1
ATOM 2388 N N . PRO A 1 301 ? 31.494 -8.103 -48.596 1.00 49.12 301 PRO A N 1
ATOM 2389 C CA . PRO A 1 301 ? 31.156 -9.275 -47.801 1.00 49.12 301 PRO A CA 1
ATOM 2390 C C . PRO A 1 301 ? 32.384 -9.689 -46.981 1.00 49.12 301 PRO A C 1
ATOM 2392 O O . PRO A 1 301 ? 32.970 -10.751 -47.187 1.00 49.12 301 PRO A O 1
ATOM 2395 N N . GLN A 1 302 ? 32.824 -8.832 -46.063 1.00 49.50 302 GLN A N 1
ATOM 2396 C CA . GLN A 1 302 ? 33.743 -9.270 -45.023 1.00 49.50 302 GLN A CA 1
ATOM 2397 C C . GLN A 1 302 ? 32.993 -10.285 -44.149 1.00 49.50 302 GLN A C 1
ATOM 2399 O O . GLN A 1 302 ? 31.862 -10.043 -43.721 1.00 49.50 302 GLN A O 1
ATOM 2404 N N . GLN A 1 303 ? 33.598 -11.461 -43.951 1.00 46.38 303 GLN A N 1
ATOM 2405 C CA . GLN A 1 303 ? 33.092 -12.546 -43.107 1.00 46.38 303 GLN A CA 1
ATOM 2406 C C . GLN A 1 303 ? 33.028 -12.085 -41.647 1.00 46.38 303 GLN A C 1
ATOM 2408 O O . GLN A 1 303 ? 33.891 -12.403 -40.836 1.00 46.38 303 GLN A O 1
ATOM 2413 N N . HIS A 1 304 ? 32.006 -11.318 -41.296 1.00 52.47 304 HIS A N 1
ATOM 2414 C CA . HIS A 1 304 ? 31.712 -11.028 -39.908 1.00 52.47 304 HIS A CA 1
ATOM 2415 C C . HIS A 1 304 ? 30.818 -12.146 -39.369 1.00 52.47 304 HIS A C 1
ATOM 2417 O O . HIS A 1 304 ? 29.629 -12.225 -39.686 1.00 52.47 304 HIS A O 1
ATOM 2423 N N . THR A 1 305 ? 31.396 -13.049 -38.582 1.00 48.62 305 THR A N 1
ATOM 2424 C CA . THR A 1 305 ? 30.663 -14.113 -37.890 1.00 48.62 305 THR A CA 1
ATOM 2425 C C . THR A 1 305 ? 30.067 -13.569 -36.600 1.00 48.62 305 THR A C 1
ATOM 2427 O O . THR A 1 305 ? 30.639 -13.705 -35.527 1.00 48.62 305 THR A O 1
ATOM 2430 N N . TRP A 1 306 ? 28.906 -12.932 -36.700 1.00 57.34 306 TRP A N 1
ATOM 2431 C CA . TRP A 1 306 ? 28.192 -12.427 -35.532 1.00 57.34 306 TRP A CA 1
ATOM 2432 C C . TRP A 1 306 ? 27.401 -13.544 -34.850 1.00 57.34 306 TRP A C 1
ATOM 2434 O O . TRP A 1 306 ? 26.613 -14.235 -35.498 1.00 57.34 306 TRP A O 1
ATOM 2444 N N . LYS A 1 307 ? 27.549 -13.688 -33.529 1.00 58.69 307 LYS A N 1
ATOM 2445 C CA . LYS A 1 307 ? 26.689 -14.563 -32.721 1.00 58.69 307 LYS A CA 1
ATOM 2446 C C . LYS A 1 307 ? 25.550 -13.733 -32.133 1.00 58.69 307 LYS A C 1
ATOM 2448 O O . LYS A 1 307 ? 25.736 -13.058 -31.124 1.00 58.69 307 LYS A O 1
ATOM 2453 N N . LEU A 1 308 ? 24.387 -13.763 -32.786 1.00 58.34 308 LEU A N 1
ATOM 2454 C CA . LEU A 1 308 ? 23.165 -13.172 -32.244 1.00 58.34 308 LEU A CA 1
ATOM 2455 C C . LEU A 1 308 ? 22.590 -14.102 -31.173 1.00 58.34 308 LEU A C 1
ATOM 2457 O O . LEU A 1 308 ? 22.215 -15.235 -31.473 1.00 58.34 308 LEU A O 1
ATOM 2461 N N . ILE A 1 309 ? 22.503 -13.614 -29.939 1.00 61.59 309 ILE A N 1
ATOM 2462 C CA . ILE A 1 309 ? 21.861 -14.330 -28.833 1.00 61.59 309 ILE A CA 1
ATOM 2463 C C . ILE A 1 309 ? 20.502 -13.670 -28.595 1.00 61.59 309 ILE A C 1
ATOM 2465 O O . ILE A 1 309 ? 20.442 -12.500 -28.216 1.00 61.59 309 ILE A O 1
ATOM 2469 N N . LEU A 1 310 ? 19.419 -14.402 -28.867 1.00 53.19 310 LEU A N 1
ATOM 2470 C CA . LEU A 1 310 ? 18.052 -13.938 -28.624 1.00 53.19 310 LEU A CA 1
ATOM 2471 C C . LEU A 1 310 ? 17.615 -14.357 -27.211 1.00 53.19 310 LEU A C 1
ATOM 2473 O O . LEU A 1 310 ? 17.634 -15.557 -26.923 1.00 53.19 310 LEU A O 1
ATOM 2477 N N . PRO A 1 311 ? 17.192 -13.423 -26.344 1.00 49.47 311 PRO A N 1
ATOM 2478 C CA . PRO A 1 311 ? 16.493 -13.786 -25.118 1.00 49.47 311 PRO A CA 1
ATOM 2479 C C . PRO A 1 311 ? 15.110 -14.382 -25.450 1.00 49.47 311 PRO A C 1
ATOM 2481 O O . PRO A 1 311 ? 14.490 -14.019 -26.452 1.00 49.47 311 PRO A O 1
ATOM 2484 N N . SER A 1 312 ? 14.639 -15.319 -24.620 1.00 41.66 312 SER A N 1
ATOM 2485 C CA . SER A 1 312 ? 13.304 -15.938 -24.723 1.00 41.66 312 SER A CA 1
ATOM 2486 C C . SER A 1 312 ? 12.185 -14.874 -24.807 1.00 41.66 312 SER A C 1
ATOM 2488 O O .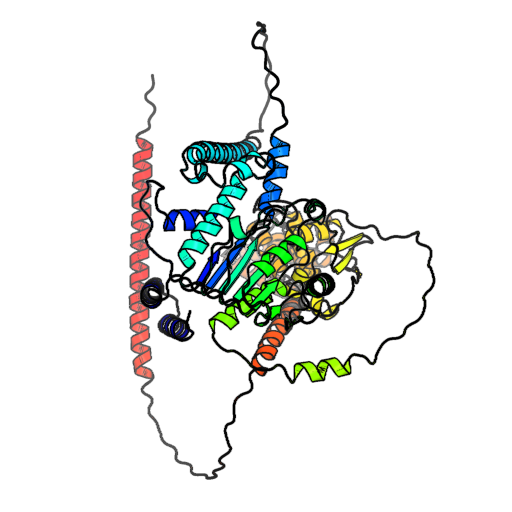 SER A 1 312 ? 12.296 -13.846 -24.142 1.00 41.66 312 SER A O 1
ATOM 2490 N N . PRO A 1 313 ? 11.100 -15.080 -25.585 1.00 40.53 313 PRO A N 1
ATOM 2491 C CA . PRO A 1 313 ? 10.073 -14.064 -25.874 1.00 40.53 313 PRO A CA 1
ATOM 2492 C C . PRO A 1 313 ? 9.197 -13.590 -24.689 1.00 40.53 313 PRO A C 1
ATOM 2494 O O . PRO A 1 313 ? 8.278 -12.804 -24.905 1.00 40.53 313 PRO A O 1
ATOM 2497 N N . SER A 1 314 ? 9.446 -14.024 -23.448 1.00 41.06 314 SER A N 1
ATOM 2498 C CA . SER A 1 314 ? 8.557 -13.807 -22.292 1.00 41.06 314 SER A CA 1
ATOM 2499 C C . SER A 1 314 ? 8.924 -12.641 -21.351 1.00 41.06 314 SER A C 1
ATOM 2501 O O . SER A 1 314 ? 8.484 -12.641 -20.204 1.00 41.06 314 SER A O 1
ATOM 2503 N N . THR A 1 315 ? 9.739 -11.661 -21.757 1.00 54.25 315 THR A N 1
ATOM 2504 C CA . THR A 1 315 ? 10.491 -10.839 -20.779 1.00 54.25 315 THR A CA 1
ATOM 2505 C C . THR A 1 315 ? 10.619 -9.345 -21.120 1.00 54.25 315 THR A C 1
ATOM 2507 O O . THR A 1 315 ? 11.715 -8.835 -21.328 1.00 54.25 315 THR A O 1
ATOM 2510 N N . GLU A 1 316 ? 9.508 -8.599 -21.125 1.00 43.84 316 GLU A N 1
ATOM 2511 C CA . GLU A 1 316 ? 9.550 -7.123 -21.237 1.00 43.84 316 GLU A CA 1
ATOM 2512 C C . GLU A 1 316 ? 9.658 -6.436 -19.855 1.00 43.84 316 GLU A C 1
ATOM 2514 O O . GLU A 1 316 ? 10.526 -5.587 -19.671 1.00 43.84 316 GLU A O 1
ATOM 2519 N N . ASP A 1 317 ? 8.906 -6.893 -18.842 1.00 42.06 317 ASP A N 1
ATOM 2520 C CA . ASP A 1 317 ? 9.046 -6.428 -17.441 1.00 42.06 317 ASP A CA 1
ATOM 2521 C C . ASP A 1 317 ? 10.283 -7.017 -16.746 1.00 42.06 317 ASP A C 1
ATOM 2523 O O . ASP A 1 317 ? 10.894 -6.403 -15.876 1.00 42.06 317 ASP A O 1
ATOM 2527 N N . VAL A 1 318 ? 10.725 -8.180 -17.217 1.00 47.03 318 VAL A N 1
ATOM 2528 C CA . VAL A 1 318 ? 11.952 -8.829 -16.764 1.00 47.03 318 VAL A CA 1
ATOM 2529 C C . VAL A 1 318 ? 13.186 -8.094 -17.283 1.00 47.03 318 VAL A C 1
ATOM 2531 O O . VAL A 1 318 ? 14.253 -8.378 -16.799 1.00 47.03 318 VAL A O 1
ATOM 2534 N N . LEU A 1 319 ? 13.128 -7.120 -18.199 1.00 44.91 319 LEU A N 1
ATOM 2535 C CA . LEU A 1 319 ? 14.351 -6.502 -18.735 1.00 44.91 319 LEU A CA 1
ATOM 2536 C C . LEU A 1 319 ? 15.138 -5.699 -17.678 1.00 44.91 319 LEU A C 1
ATOM 2538 O O . LEU A 1 319 ? 16.360 -5.789 -17.627 1.00 44.91 319 LEU A O 1
ATOM 2542 N N . LEU A 1 320 ? 14.458 -4.946 -16.806 1.00 44.16 320 LEU A N 1
ATOM 2543 C CA . LEU A 1 320 ? 15.098 -4.208 -15.705 1.00 44.16 320 LEU A CA 1
ATOM 2544 C C . LEU A 1 320 ? 15.572 -5.149 -14.587 1.00 44.16 320 LEU A C 1
ATOM 2546 O O . LEU A 1 320 ? 16.662 -4.942 -14.052 1.00 44.16 320 LEU A O 1
ATOM 2550 N N . ASP A 1 321 ? 14.808 -6.203 -14.288 1.00 44.72 321 ASP A N 1
ATOM 2551 C CA . ASP A 1 321 ? 15.161 -7.215 -13.283 1.00 44.72 321 ASP A CA 1
ATOM 2552 C C . ASP A 1 321 ? 16.233 -8.196 -13.782 1.00 44.72 321 ASP A C 1
ATOM 2554 O O . ASP A 1 321 ? 17.146 -8.533 -13.043 1.00 44.72 321 ASP A O 1
ATOM 2558 N N . PHE A 1 322 ? 16.225 -8.544 -15.065 1.00 44.72 322 PHE A N 1
ATOM 2559 C CA . PHE A 1 322 ? 17.273 -9.260 -15.794 1.00 44.72 322 PHE A CA 1
ATOM 2560 C C . PHE A 1 322 ? 18.530 -8.417 -15.873 1.00 44.72 322 PHE A C 1
ATOM 2562 O O . PHE A 1 322 ? 19.609 -8.931 -15.653 1.00 44.72 322 PHE A O 1
ATOM 2569 N N . MET A 1 323 ? 18.438 -7.111 -16.129 1.00 46.00 323 MET A N 1
ATOM 2570 C CA . MET A 1 323 ? 19.620 -6.250 -16.094 1.00 46.00 323 MET A CA 1
ATOM 2571 C C . MET A 1 323 ? 20.176 -6.094 -14.676 1.00 46.00 323 MET A C 1
ATOM 2573 O O . MET A 1 323 ? 21.392 -6.006 -14.526 1.00 46.00 323 MET A O 1
ATOM 2577 N N . ARG A 1 324 ? 19.330 -6.109 -13.635 1.00 46.19 324 ARG A N 1
ATOM 2578 C CA . ARG A 1 324 ? 19.775 -6.215 -12.235 1.00 46.19 324 ARG A CA 1
ATOM 2579 C C . ARG A 1 324 ? 20.418 -7.579 -11.957 1.00 46.19 324 ARG A C 1
ATOM 2581 O O . ARG A 1 324 ? 21.498 -7.600 -11.377 1.00 46.19 324 ARG A O 1
ATOM 2588 N N . ALA A 1 325 ? 19.829 -8.677 -12.429 1.00 44.50 325 ALA A N 1
ATOM 2589 C CA . ALA A 1 325 ? 20.335 -10.041 -12.272 1.00 44.50 325 ALA A CA 1
ATOM 2590 C C . ALA A 1 325 ? 21.662 -10.256 -13.019 1.00 44.50 325 ALA A C 1
ATOM 2592 O O . ALA A 1 325 ? 22.640 -10.655 -12.410 1.00 44.50 325 ALA A O 1
ATOM 2593 N N . VAL A 1 326 ? 21.761 -9.859 -14.289 1.00 44.28 326 VAL A N 1
ATOM 2594 C CA . VAL A 1 326 ? 22.985 -9.885 -15.110 1.00 44.28 326 VAL A CA 1
ATOM 2595 C C . VAL A 1 326 ? 24.066 -8.972 -14.532 1.00 44.28 326 VAL A C 1
ATOM 2597 O O . VAL A 1 326 ? 25.252 -9.288 -14.616 1.00 44.28 326 VAL A O 1
ATOM 2600 N N . TRP A 1 327 ? 23.698 -7.833 -13.936 1.00 45.00 327 TRP A N 1
ATOM 2601 C CA . TRP A 1 327 ? 24.653 -6.985 -13.219 1.00 45.00 327 TRP A CA 1
ATOM 2602 C C . TRP A 1 327 ? 25.177 -7.676 -11.950 1.00 45.00 327 TRP A C 1
ATOM 2604 O O . TRP A 1 327 ? 26.378 -7.625 -11.699 1.00 45.00 327 TRP A O 1
ATOM 2614 N N . LEU A 1 328 ? 24.322 -8.375 -11.195 1.00 44.50 328 LEU A N 1
ATOM 2615 C CA . LEU A 1 328 ? 24.708 -9.151 -10.009 1.00 44.50 328 LEU A CA 1
ATOM 2616 C C . LEU A 1 328 ? 25.538 -10.404 -10.362 1.00 44.50 328 LEU A C 1
ATOM 2618 O O . LEU A 1 328 ? 26.563 -10.645 -9.727 1.00 44.50 328 LEU A O 1
ATOM 2622 N N . GLU A 1 329 ? 25.170 -11.144 -11.408 1.00 42.66 329 GLU A N 1
ATOM 2623 C CA . GLU A 1 329 ? 25.881 -12.336 -11.896 1.00 42.66 329 GLU A CA 1
ATOM 2624 C C . GLU A 1 329 ? 27.277 -11.991 -12.441 1.00 42.66 329 GLU A C 1
ATOM 2626 O O . GLU A 1 329 ? 28.259 -12.665 -12.122 1.00 42.66 329 GLU A O 1
ATOM 2631 N N . ASN A 1 330 ? 27.417 -10.887 -13.186 1.00 39.78 330 ASN A N 1
ATOM 2632 C CA . ASN A 1 330 ? 28.717 -10.458 -13.718 1.00 39.78 330 ASN A CA 1
ATOM 2633 C C . ASN A 1 330 ? 29.680 -9.922 -12.645 1.00 39.78 330 ASN A C 1
ATOM 2635 O O . ASN A 1 330 ? 30.895 -9.937 -12.854 1.00 39.78 330 ASN A O 1
ATOM 2639 N N . ILE A 1 331 ? 29.177 -9.485 -11.486 1.00 43.00 331 ILE A N 1
ATOM 2640 C CA . ILE A 1 331 ? 30.014 -9.129 -10.327 1.00 43.00 331 ILE A CA 1
ATOM 2641 C C . ILE A 1 331 ? 30.619 -10.390 -9.670 1.00 43.00 331 ILE A C 1
ATOM 2643 O O . ILE A 1 331 ? 31.659 -10.287 -9.016 1.00 43.00 331 ILE A O 1
ATOM 2647 N N . GLY A 1 332 ? 30.020 -11.573 -9.872 1.00 38.38 332 GLY A N 1
ATOM 2648 C CA . GLY A 1 332 ? 30.424 -12.848 -9.261 1.00 38.38 332 GLY A CA 1
ATOM 2649 C C . GLY A 1 332 ? 31.447 -13.691 -10.039 1.00 38.38 332 GLY A C 1
ATOM 2650 O O . GLY A 1 332 ? 31.973 -14.654 -9.492 1.00 38.38 332 GLY A O 1
ATOM 2651 N N . GLY A 1 333 ? 31.768 -13.353 -11.293 1.00 29.83 333 GLY A N 1
ATOM 2652 C CA . GLY A 1 333 ? 32.854 -13.998 -12.051 1.00 29.83 333 GLY A CA 1
ATOM 2653 C C . GLY A 1 333 ? 32.611 -15.437 -12.545 1.00 29.83 333 GLY A C 1
ATOM 2654 O O . GLY A 1 333 ? 33.554 -16.053 -13.044 1.00 29.83 333 GLY A O 1
ATOM 2655 N N . ALA A 1 334 ? 31.393 -15.982 -12.457 1.00 29.64 334 ALA A N 1
ATOM 2656 C CA . ALA A 1 334 ? 31.067 -17.306 -12.993 1.00 29.64 334 ALA A CA 1
ATOM 2657 C C . ALA A 1 334 ? 30.580 -17.210 -14.453 1.00 29.64 334 ALA A C 1
ATOM 2659 O O . ALA A 1 334 ? 29.476 -16.748 -14.723 1.00 29.64 334 ALA A O 1
ATOM 2660 N N . ILE A 1 335 ? 31.406 -17.652 -15.406 1.00 31.64 335 ILE A N 1
ATOM 2661 C CA . ILE A 1 335 ? 31.015 -17.839 -16.812 1.00 31.64 335 ILE A CA 1
ATOM 2662 C C . ILE A 1 335 ? 30.573 -19.299 -16.969 1.00 31.64 335 ILE A C 1
ATOM 2664 O O . ILE A 1 335 ? 31.404 -20.199 -16.852 1.00 31.64 335 ILE A O 1
ATOM 2668 N N . VAL A 1 336 ? 29.286 -19.545 -17.224 1.00 32.75 336 VAL A N 1
ATOM 2669 C CA . VAL A 1 336 ? 28.774 -20.883 -17.566 1.00 32.75 336 VAL A CA 1
ATOM 2670 C C . VAL A 1 336 ? 28.810 -21.054 -19.089 1.00 32.75 336 VAL A C 1
ATOM 2672 O O . VAL A 1 336 ? 28.023 -20.449 -19.815 1.00 32.75 336 VAL A O 1
ATOM 2675 N N . ASP A 1 337 ? 29.731 -21.885 -19.579 1.00 37.38 337 ASP A N 1
ATOM 2676 C CA . ASP A 1 337 ? 29.742 -22.403 -20.954 1.00 37.38 337 ASP A CA 1
ATOM 2677 C C . ASP A 1 337 ? 28.624 -23.456 -21.099 1.00 37.38 337 ASP A C 1
ATOM 2679 O O . ASP A 1 337 ? 28.789 -24.605 -20.696 1.00 37.38 337 ASP A O 1
ATOM 2683 N N . GLY A 1 338 ? 27.460 -23.071 -21.636 1.00 38.78 338 GLY A N 1
ATOM 2684 C CA . GLY A 1 338 ? 26.269 -23.940 -21.684 1.00 38.78 338 GLY A CA 1
ATOM 2685 C C . GLY A 1 338 ? 25.402 -23.808 -22.942 1.00 38.78 338 GLY A C 1
ATOM 2686 O O . GLY A 1 338 ? 24.180 -23.847 -22.854 1.00 38.78 338 GLY A O 1
ATOM 2687 N N . GLY A 1 339 ? 26.004 -23.623 -24.121 1.00 35.81 339 GLY A N 1
ATOM 2688 C CA . GLY A 1 339 ? 25.270 -23.382 -25.376 1.00 35.81 339 GLY A CA 1
ATOM 2689 C C . GLY A 1 339 ? 24.508 -24.579 -25.971 1.00 35.81 339 GLY A C 1
ATOM 2690 O O . GLY A 1 339 ? 23.602 -24.368 -26.774 1.00 35.81 339 GLY A O 1
ATOM 2691 N N . ASP A 1 340 ? 24.832 -25.816 -25.584 1.00 34.94 340 ASP A N 1
ATOM 2692 C CA . ASP A 1 340 ? 24.407 -27.010 -26.338 1.00 34.94 340 ASP A CA 1
ATOM 2693 C C . ASP A 1 340 ? 23.088 -27.650 -25.862 1.00 34.94 340 ASP A C 1
ATOM 2695 O O . ASP A 1 340 ? 22.427 -28.342 -26.641 1.00 34.94 340 ASP A O 1
ATOM 2699 N N . GLU A 1 341 ? 22.649 -27.415 -24.620 1.00 37.41 341 GLU A N 1
ATOM 2700 C CA . GLU A 1 341 ? 21.344 -27.918 -24.146 1.00 37.41 341 GLU A CA 1
ATOM 2701 C C . GLU A 1 341 ? 20.166 -27.058 -24.620 1.00 37.41 341 GLU A C 1
ATOM 2703 O O . GLU A 1 341 ? 19.085 -27.582 -24.890 1.00 37.41 341 GLU A O 1
ATOM 2708 N N . TYR A 1 342 ? 20.385 -25.757 -24.824 1.00 37.72 342 TYR A N 1
ATOM 2709 C CA . TYR A 1 342 ? 19.351 -24.815 -25.261 1.00 37.72 342 TYR A CA 1
ATOM 2710 C C . TYR A 1 342 ? 18.919 -25.038 -26.726 1.00 37.72 342 TYR A C 1
ATOM 2712 O O . TYR A 1 342 ? 17.758 -24.835 -27.076 1.00 37.72 342 TYR A O 1
ATOM 2720 N N . ILE A 1 343 ? 19.824 -25.538 -27.579 1.00 42.84 343 ILE A N 1
ATOM 2721 C CA . ILE A 1 343 ? 19.551 -25.828 -29.000 1.00 42.84 343 ILE A CA 1
ATOM 2722 C C . ILE A 1 343 ? 18.596 -27.023 -29.161 1.00 42.84 343 ILE A C 1
ATOM 2724 O O . ILE A 1 343 ? 17.724 -27.003 -30.025 1.00 42.84 343 ILE A O 1
ATOM 2728 N N . LYS A 1 344 ? 18.681 -28.034 -28.285 1.00 38.00 344 LYS A N 1
ATOM 2729 C CA . LYS A 1 344 ? 17.818 -29.232 -28.347 1.00 38.00 344 LYS A CA 1
ATOM 2730 C C . LYS A 1 344 ? 16.365 -28.966 -27.940 1.00 38.00 344 LYS A C 1
ATOM 2732 O O . LYS A 1 344 ? 15.489 -29.768 -28.254 1.00 38.00 344 LYS A O 1
ATOM 2737 N N . LEU A 1 345 ? 16.108 -27.866 -27.231 1.00 36.53 345 LEU A N 1
ATOM 2738 C CA . LEU A 1 345 ? 14.767 -27.474 -26.798 1.00 36.53 345 LEU A CA 1
ATOM 2739 C C . LEU A 1 345 ? 13.987 -26.755 -27.916 1.00 36.53 345 LEU A C 1
ATOM 2741 O O . LEU A 1 345 ? 12.764 -26.856 -27.967 1.00 36.53 345 LEU A O 1
ATOM 2745 N N . LEU A 1 346 ? 14.692 -26.070 -28.824 1.00 37.22 346 LEU A N 1
ATOM 2746 C CA . LEU A 1 346 ? 14.097 -25.272 -29.901 1.00 37.22 346 LEU A CA 1
ATOM 2747 C C . LEU A 1 346 ? 13.610 -26.125 -31.086 1.00 37.22 346 LEU A C 1
ATOM 2749 O O . LEU A 1 346 ? 12.557 -25.821 -31.637 1.00 37.22 346 LEU A O 1
ATOM 2753 N N . ASP A 1 347 ? 14.268 -27.250 -31.389 1.00 36.06 347 ASP A N 1
ATOM 2754 C CA . ASP A 1 347 ? 13.841 -28.188 -32.450 1.00 36.06 347 ASP A CA 1
ATOM 2755 C C . ASP A 1 347 ? 12.503 -28.906 -32.152 1.00 36.06 347 ASP A C 1
ATOM 2757 O O . ASP A 1 347 ? 11.936 -29.556 -33.025 1.00 36.06 347 ASP A O 1
ATOM 2761 N N . ARG A 1 348 ? 11.965 -28.803 -30.925 1.00 33.88 348 ARG A N 1
ATOM 2762 C CA . ARG A 1 348 ? 10.679 -29.417 -30.524 1.00 33.88 348 ARG A CA 1
ATOM 2763 C C . ARG A 1 348 ? 9.454 -28.519 -30.718 1.00 33.88 348 ARG A C 1
ATOM 2765 O O . ARG A 1 348 ? 8.343 -28.993 -30.492 1.00 33.88 348 ARG A O 1
ATOM 2772 N N . ILE A 1 349 ? 9.635 -27.244 -31.063 1.00 33.81 349 ILE A N 1
ATOM 2773 C CA . ILE A 1 349 ? 8.560 -26.234 -31.025 1.00 33.81 349 ILE A CA 1
ATOM 2774 C C . ILE A 1 349 ? 7.920 -25.986 -32.409 1.00 33.81 349 ILE A C 1
ATOM 2776 O O . ILE A 1 349 ? 6.812 -25.463 -32.469 1.00 33.81 349 ILE A O 1
ATOM 2780 N N . ASP A 1 350 ? 8.525 -26.454 -33.505 1.00 32.59 350 ASP A N 1
ATOM 2781 C CA . ASP A 1 350 ? 8.033 -26.211 -34.877 1.00 32.59 350 ASP A CA 1
ATOM 2782 C C . ASP A 1 350 ? 6.827 -27.079 -35.322 1.00 32.59 350 ASP A C 1
ATOM 2784 O O . ASP A 1 350 ? 6.331 -26.909 -36.433 1.00 32.59 350 ASP A O 1
ATOM 2788 N N . ASP A 1 351 ? 6.294 -27.959 -34.465 1.00 29.91 351 ASP A N 1
ATOM 2789 C CA . ASP A 1 351 ? 5.272 -28.953 -34.854 1.00 29.91 351 ASP A CA 1
ATOM 2790 C C . ASP A 1 351 ? 3.803 -28.585 -34.544 1.00 29.91 351 ASP A C 1
ATOM 2792 O O . ASP A 1 351 ? 2.915 -29.421 -34.718 1.00 29.91 351 ASP A O 1
ATOM 2796 N N . TYR A 1 352 ? 3.477 -27.357 -34.119 1.00 27.66 352 TYR A N 1
ATOM 2797 C CA . TYR A 1 352 ? 2.079 -26.993 -33.831 1.00 27.66 352 TYR A CA 1
ATOM 2798 C C . TYR A 1 352 ? 1.691 -25.572 -34.274 1.00 27.66 352 TYR A C 1
ATOM 2800 O O . TYR A 1 352 ? 2.182 -24.589 -33.728 1.00 27.66 352 TYR A O 1
ATOM 2808 N N . VAL A 1 353 ? 0.734 -25.499 -35.215 1.00 28.75 353 VAL A N 1
ATOM 2809 C CA . VAL A 1 353 ? -0.538 -24.730 -35.195 1.00 28.75 353 VAL A CA 1
ATOM 2810 C C . VAL A 1 353 ? -0.952 -24.327 -36.628 1.00 28.75 353 VAL A C 1
ATOM 2812 O O . VAL A 1 353 ? -0.475 -23.340 -37.180 1.00 28.75 353 VAL A O 1
ATOM 2815 N N . GLU A 1 354 ? -1.921 -25.058 -37.191 1.00 38.25 354 GLU A N 1
ATOM 2816 C CA . GLU A 1 354 ? -2.924 -24.528 -38.129 1.00 38.25 354 GLU A CA 1
ATOM 2817 C C . GLU A 1 354 ? -4.232 -24.346 -37.346 1.00 38.25 354 GLU A C 1
ATOM 2819 O O . GLU A 1 354 ? -4.680 -25.306 -36.718 1.00 38.25 354 GLU A O 1
ATOM 2824 N N . VAL A 1 355 ? -4.865 -23.165 -37.392 1.00 31.41 355 VAL A N 1
ATOM 2825 C CA . VAL A 1 355 ? -6.301 -23.019 -37.085 1.00 31.41 355 VAL A CA 1
ATOM 2826 C C . VAL A 1 355 ? -6.941 -21.950 -37.977 1.00 31.41 355 VAL A C 1
ATOM 2828 O O . VAL A 1 355 ? -6.394 -20.867 -38.180 1.00 31.41 355 VAL A O 1
ATOM 2831 N N . GLU A 1 356 ? -8.111 -22.331 -38.489 1.00 33.34 356 GLU A N 1
ATOM 2832 C CA . GLU A 1 356 ? -9.015 -21.679 -39.434 1.00 33.34 356 GLU A CA 1
ATOM 2833 C C . GLU A 1 356 ? -9.790 -20.446 -38.916 1.00 33.34 356 GLU A C 1
ATOM 2835 O O . GLU A 1 356 ? -9.881 -20.159 -37.722 1.00 33.34 356 GLU A O 1
ATOM 2840 N N . ASP A 1 357 ? -10.387 -19.775 -39.908 1.00 38.97 357 ASP A N 1
ATOM 2841 C CA . ASP A 1 357 ? -11.366 -18.683 -39.920 1.00 38.97 357 ASP A CA 1
ATOM 2842 C C . ASP A 1 357 ? -12.418 -18.659 -38.794 1.00 38.97 357 ASP A C 1
ATOM 2844 O O . ASP A 1 357 ? -13.090 -19.650 -38.503 1.00 38.97 357 ASP A O 1
ATOM 2848 N N . ALA A 1 358 ? -12.704 -17.449 -38.292 1.00 33.03 358 ALA A N 1
ATOM 2849 C CA . ALA A 1 358 ? -13.937 -17.154 -37.567 1.00 33.03 358 ALA A CA 1
ATOM 2850 C C . ALA A 1 358 ? -14.540 -15.794 -37.964 1.00 33.03 358 ALA A C 1
ATOM 2852 O O . ALA A 1 358 ? -13.882 -14.762 -38.080 1.00 33.03 358 ALA A O 1
ATOM 2853 N N . THR A 1 359 ? -15.849 -15.850 -38.178 1.00 34.84 359 THR A N 1
ATOM 2854 C CA . THR A 1 359 ? -16.773 -14.886 -38.780 1.00 34.84 359 THR A CA 1
ATOM 2855 C C . THR A 1 359 ? -17.000 -13.584 -38.001 1.00 34.84 359 THR A C 1
ATOM 2857 O O . THR A 1 359 ? -17.072 -13.574 -36.775 1.00 34.84 359 THR A O 1
ATOM 2860 N N . LYS A 1 360 ? -17.247 -12.495 -38.750 1.00 33.28 360 LYS A N 1
ATOM 2861 C CA . LYS A 1 360 ? -17.686 -11.167 -38.276 1.00 33.28 360 LYS A CA 1
ATOM 2862 C C . LYS A 1 360 ? -18.984 -11.224 -37.455 1.00 33.28 360 LYS A C 1
ATOM 2864 O O . LYS A 1 360 ? -20.043 -11.532 -37.997 1.00 33.28 360 LYS A O 1
ATOM 2869 N N . VAL A 1 361 ? -18.901 -10.796 -36.196 1.00 33.78 361 VAL A N 1
ATOM 2870 C CA . VAL A 1 361 ? -20.034 -10.402 -35.343 1.00 33.78 361 VAL A CA 1
ATOM 2871 C C . VAL A 1 361 ? -20.169 -8.872 -35.384 1.00 33.78 361 VAL A C 1
ATOM 2873 O O . VAL A 1 361 ? -19.172 -8.151 -35.411 1.00 33.78 361 VAL A O 1
ATOM 2876 N N . THR A 1 362 ? -21.399 -8.371 -35.463 1.00 42.41 362 THR A N 1
ATOM 2877 C CA . THR A 1 362 ? -21.751 -6.943 -35.526 1.00 42.41 362 THR A CA 1
ATOM 2878 C C . THR A 1 362 ? -21.592 -6.260 -34.162 1.00 42.41 362 THR A C 1
ATOM 2880 O O . THR A 1 362 ? -22.131 -6.746 -33.172 1.00 42.41 362 THR A O 1
ATOM 2883 N N . TYR A 1 363 ? -20.864 -5.138 -34.128 1.00 39.91 363 TYR A N 1
ATOM 2884 C CA . TYR A 1 363 ? -20.549 -4.328 -32.944 1.00 39.91 363 TYR A CA 1
ATOM 2885 C C . TYR A 1 363 ? -21.589 -3.215 -32.749 1.00 39.91 363 TYR A C 1
ATOM 2887 O O . TYR A 1 363 ? -21.588 -2.276 -33.538 1.00 39.91 363 TYR A O 1
ATOM 2895 N N . ASP A 1 364 ? -22.421 -3.293 -31.708 1.00 42.41 364 ASP A N 1
ATOM 2896 C CA . ASP A 1 364 ? -23.211 -2.133 -31.237 1.00 42.41 364 ASP A CA 1
ATOM 2897 C C . ASP A 1 364 ? -23.236 -1.968 -29.697 1.00 42.41 364 ASP A C 1
ATOM 2899 O O . ASP A 1 364 ? -23.728 -0.963 -29.204 1.00 42.41 364 ASP A O 1
ATOM 2903 N N . ASP A 1 365 ? -22.613 -2.874 -28.930 1.00 58.69 365 ASP A N 1
ATOM 2904 C CA . ASP A 1 365 ? -22.461 -2.771 -27.465 1.00 58.69 365 ASP A CA 1
ATOM 2905 C C . ASP A 1 365 ? -20.977 -2.864 -27.073 1.00 58.69 365 ASP A C 1
ATOM 2907 O O . ASP A 1 365 ? -20.526 -3.820 -26.438 1.00 58.69 365 ASP A O 1
ATOM 2911 N N . ALA A 1 366 ? -20.162 -1.900 -27.512 1.00 70.88 366 ALA A N 1
ATOM 2912 C CA . ALA A 1 366 ? -18.794 -1.821 -27.012 1.00 70.88 366 ALA A CA 1
ATOM 2913 C C . ALA A 1 366 ? -18.836 -1.401 -25.528 1.00 70.88 366 ALA A C 1
ATOM 2915 O O . ALA A 1 366 ? -19.458 -0.381 -25.217 1.00 70.88 366 ALA A O 1
ATOM 2916 N N . PRO A 1 367 ? -18.208 -2.156 -24.608 1.00 78.31 367 PRO A N 1
ATOM 2917 C CA . PRO A 1 367 ? -18.169 -1.791 -23.196 1.00 78.31 367 PRO A CA 1
ATOM 2918 C C . PRO A 1 367 ? -17.584 -0.388 -23.024 1.00 78.31 367 PRO A C 1
ATOM 2920 O O . PRO A 1 367 ? -16.672 0.013 -23.754 1.00 78.31 367 PRO A O 1
ATOM 2923 N N . ASN A 1 368 ? -18.126 0.368 -22.068 1.00 90.88 368 ASN A N 1
ATOM 2924 C CA . ASN A 1 368 ? -17.650 1.714 -21.780 1.00 90.88 368 ASN A CA 1
ATOM 2925 C C . ASN A 1 368 ? -16.202 1.614 -21.283 1.00 90.88 368 ASN A C 1
ATOM 2927 O O . ASN A 1 368 ? -15.930 0.881 -20.338 1.00 90.88 368 ASN A O 1
ATOM 2931 N N . ARG A 1 369 ? -15.253 2.289 -21.925 1.00 92.31 369 ARG A N 1
ATOM 2932 C CA . ARG A 1 369 ? -13.834 2.199 -21.556 1.00 92.31 369 ARG A CA 1
ATOM 2933 C C . ARG A 1 369 ? -13.441 3.428 -20.768 1.00 92.31 369 ARG A C 1
ATOM 2935 O O . ARG A 1 369 ? -13.813 4.532 -21.143 1.00 92.31 369 ARG A O 1
ATOM 2942 N N . ASP A 1 370 ? -12.683 3.235 -19.698 1.00 93.38 370 ASP A N 1
ATOM 2943 C CA . ASP A 1 370 ? -12.156 4.363 -18.949 1.00 93.38 370 ASP A CA 1
ATOM 2944 C C . ASP A 1 370 ? -11.030 5.067 -19.722 1.00 93.38 370 ASP A C 1
ATOM 2946 O O . ASP A 1 370 ? -10.094 4.426 -20.205 1.00 93.38 370 ASP A O 1
ATOM 2950 N N . ASP A 1 371 ? -11.116 6.393 -19.824 1.00 90.19 371 ASP A N 1
ATOM 2951 C CA . ASP A 1 371 ? -10.165 7.202 -20.595 1.00 90.19 371 ASP A CA 1
ATOM 2952 C C . ASP A 1 371 ? -8.833 7.420 -19.863 1.00 90.19 371 ASP A C 1
ATOM 2954 O O . ASP A 1 371 ? -7.805 7.651 -20.501 1.00 90.19 371 ASP A O 1
ATOM 2958 N N . VAL A 1 372 ? -8.845 7.353 -18.527 1.00 89.88 372 VAL A N 1
ATOM 2959 C CA . VAL A 1 372 ? -7.689 7.661 -17.674 1.00 89.88 372 VAL A CA 1
ATOM 2960 C C . VAL A 1 372 ? -6.811 6.425 -17.503 1.00 89.88 372 VAL A C 1
ATOM 2962 O O . VAL A 1 372 ? -5.599 6.476 -17.698 1.00 89.88 372 VAL A O 1
ATOM 2965 N N . PHE A 1 373 ? -7.420 5.290 -17.171 1.00 91.06 373 PHE A N 1
ATOM 2966 C CA . PHE A 1 373 ? -6.715 4.043 -16.896 1.00 91.06 373 PHE A CA 1
ATOM 2967 C C . PHE A 1 373 ? -6.667 3.143 -18.143 1.00 91.06 373 PHE A C 1
ATOM 2969 O O . PHE A 1 373 ? -7.235 2.046 -18.155 1.00 91.06 373 PHE A O 1
ATOM 2976 N N . ARG A 1 374 ? -5.976 3.607 -19.202 1.00 89.00 374 ARG A N 1
ATOM 2977 C CA . ARG A 1 374 ? -5.896 2.921 -20.507 1.00 89.00 374 ARG A CA 1
ATOM 2978 C C . ARG A 1 374 ? -4.473 2.745 -21.036 1.00 89.00 374 ARG A C 1
ATOM 2980 O O . ARG A 1 374 ? -3.985 3.518 -21.859 1.00 89.00 374 ARG A O 1
ATOM 2987 N N . TRP A 1 375 ? -3.835 1.657 -20.642 1.00 85.19 375 TRP A N 1
ATOM 2988 C CA . TRP A 1 375 ? -2.503 1.288 -21.121 1.00 85.19 375 TRP A CA 1
ATOM 2989 C C . TRP A 1 375 ? -2.564 0.148 -22.153 1.00 85.19 375 TRP A C 1
ATOM 2991 O O . TRP A 1 375 ? -3.459 -0.694 -22.121 1.00 85.19 375 TRP A O 1
ATOM 3001 N N . SER A 1 376 ? -1.600 0.104 -23.076 1.00 70.38 376 SER A N 1
ATOM 3002 C CA . SER A 1 376 ? -1.678 -0.709 -24.302 1.00 70.38 376 SER A CA 1
ATOM 3003 C C . SER A 1 376 ? -1.310 -2.198 -24.181 1.00 70.38 376 SER A C 1
ATOM 3005 O O . SER A 1 376 ? -1.618 -2.946 -25.103 1.00 70.38 376 SER A O 1
ATOM 3007 N N . THR A 1 377 ? -0.659 -2.649 -23.104 1.00 63.59 377 THR A N 1
ATOM 3008 C CA . THR A 1 377 ? -0.115 -4.026 -22.960 1.00 63.59 377 THR A CA 1
ATOM 3009 C C . THR A 1 377 ? -0.505 -4.676 -21.629 1.00 63.59 377 THR A C 1
ATOM 3011 O O . THR A 1 377 ? 0.336 -5.216 -20.917 1.00 63.59 377 THR A O 1
ATOM 3014 N N . ASN A 1 378 ? -1.784 -4.575 -21.265 1.00 80.44 378 ASN A N 1
ATOM 3015 C CA . ASN A 1 378 ? -2.213 -4.665 -19.872 1.00 80.44 378 ASN A CA 1
ATOM 3016 C C . ASN A 1 378 ? -3.420 -5.580 -19.632 1.00 80.44 378 ASN A C 1
ATOM 3018 O O . ASN A 1 378 ? -4.082 -6.035 -20.565 1.00 80.44 378 ASN A O 1
ATOM 3022 N N . ILE A 1 379 ? -3.697 -5.838 -18.352 1.00 91.25 379 ILE A N 1
ATOM 3023 C CA . ILE A 1 379 ? -4.859 -6.610 -17.915 1.00 91.25 379 ILE A CA 1
ATOM 3024 C C . ILE A 1 379 ? -6.114 -5.733 -17.894 1.00 91.25 379 ILE A C 1
ATOM 3026 O O . ILE A 1 379 ? -6.062 -4.592 -17.432 1.00 91.25 379 ILE A O 1
ATOM 3030 N N . GLY A 1 380 ? -7.229 -6.269 -18.398 1.00 93.38 380 GLY A N 1
ATOM 3031 C CA . GLY A 1 380 ? -8.531 -5.615 -18.346 1.00 93.38 380 GLY A CA 1
ATOM 3032 C C . GLY A 1 380 ? -9.268 -5.959 -17.051 1.00 93.38 380 GLY A C 1
ATOM 3033 O O . GLY A 1 380 ? -9.306 -7.119 -16.653 1.00 93.38 380 GLY A O 1
ATOM 3034 N N . PHE A 1 381 ? -9.910 -4.986 -16.415 1.00 94.81 381 PHE A N 1
ATOM 3035 C CA . PHE A 1 381 ? -10.882 -5.192 -15.343 1.00 94.81 381 PHE A CA 1
ATOM 3036 C C . PHE A 1 381 ? -12.215 -4.568 -15.744 1.00 94.81 381 PHE A C 1
ATOM 3038 O O . PHE A 1 381 ? -12.249 -3.416 -16.163 1.00 94.81 381 PHE A O 1
ATOM 3045 N N . VAL A 1 382 ? -13.312 -5.308 -15.599 1.00 95.25 382 VAL A N 1
ATOM 3046 C CA . VAL A 1 382 ? -14.672 -4.818 -15.862 1.00 95.25 382 VAL A CA 1
ATOM 3047 C C . VAL A 1 382 ? -15.358 -4.558 -14.528 1.00 95.25 382 VAL A C 1
ATOM 3049 O O . VAL A 1 382 ? -15.580 -5.493 -13.759 1.00 95.25 382 VAL A O 1
ATOM 3052 N N . VAL A 1 383 ? -15.712 -3.301 -14.266 1.00 96.00 383 VAL A N 1
ATOM 3053 C CA . VAL A 1 383 ? -16.432 -2.849 -13.065 1.00 96.00 383 VAL A CA 1
ATOM 3054 C C . VAL A 1 383 ? -17.690 -2.116 -13.522 1.00 96.00 383 VAL A C 1
ATOM 3056 O O . VAL A 1 383 ? -17.592 -1.115 -14.224 1.00 96.00 383 VAL A O 1
ATOM 3059 N N . GLU A 1 384 ? -18.874 -2.624 -13.169 1.00 94.81 384 GLU A N 1
ATOM 3060 C CA . GLU A 1 384 ? -20.178 -2.045 -13.566 1.00 94.81 384 GLU A CA 1
ATOM 3061 C C . GLU A 1 384 ? -20.282 -1.738 -15.078 1.00 94.81 384 GLU A C 1
ATOM 3063 O O . GLU A 1 384 ? -20.781 -0.694 -15.492 1.00 94.81 384 GLU A O 1
ATOM 3068 N N . GLY A 1 385 ? -19.766 -2.639 -15.923 1.00 94.06 385 GLY A N 1
ATOM 3069 C CA . GLY A 1 385 ? -19.759 -2.473 -17.384 1.00 94.06 385 GLY A CA 1
ATOM 3070 C C . GLY A 1 385 ? -18.700 -1.501 -17.922 1.00 94.06 385 GLY A C 1
ATOM 3071 O O . GLY A 1 385 ? -18.658 -1.273 -19.130 1.00 94.06 385 GLY A O 1
ATOM 3072 N N . THR A 1 386 ? -17.845 -0.956 -17.050 1.00 95.56 386 THR A N 1
ATOM 3073 C CA . THR A 1 386 ? -16.709 -0.104 -17.423 1.00 95.56 386 THR A CA 1
ATOM 307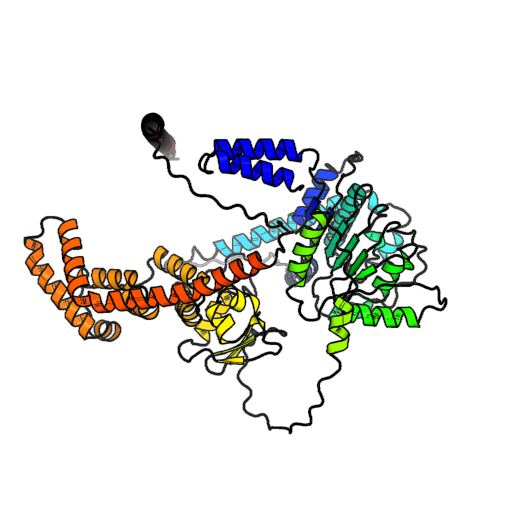4 C C . THR A 1 386 ? -15.405 -0.902 -17.431 1.00 95.56 386 THR A C 1
ATOM 3076 O O . THR A 1 386 ? -15.070 -1.539 -16.432 1.00 95.56 386 THR A O 1
ATOM 3079 N N . GLU A 1 387 ? -14.666 -0.869 -18.540 1.00 95.06 387 GLU A N 1
ATOM 3080 C CA . GLU A 1 387 ? -13.364 -1.521 -18.717 1.00 95.06 387 GLU A CA 1
ATOM 3081 C C . GLU A 1 387 ? -12.197 -0.610 -18.305 1.00 95.06 387 GLU A C 1
ATOM 3083 O O . GLU A 1 387 ? -12.084 0.526 -18.767 1.00 95.06 387 GLU A O 1
ATOM 3088 N N . PHE A 1 388 ? -11.286 -1.151 -17.497 1.00 94.94 388 PHE A N 1
ATOM 3089 C CA . PHE A 1 388 ? -10.041 -0.529 -17.042 1.00 94.94 388 PHE A CA 1
ATOM 3090 C C . PHE A 1 388 ? -8.851 -1.377 -17.490 1.00 94.94 388 PHE A C 1
ATOM 3092 O O . PHE A 1 388 ? -8.844 -2.573 -17.223 1.00 94.94 388 PHE A O 1
ATOM 3099 N N . TYR A 1 389 ? -7.825 -0.791 -18.110 1.00 93.50 389 TYR A N 1
ATOM 3100 C CA . TYR A 1 389 ? -6.658 -1.535 -18.606 1.00 93.50 389 TYR A CA 1
ATOM 3101 C C . TYR A 1 389 ? -5.380 -1.120 -17.885 1.00 93.50 389 TYR A C 1
ATOM 3103 O O . TYR A 1 389 ? -4.762 -0.144 -18.283 1.00 93.50 389 TYR A O 1
ATOM 3111 N N . VAL A 1 390 ? -4.937 -1.860 -16.867 1.00 93.25 390 VAL A N 1
ATOM 3112 C CA . VAL A 1 390 ? -3.891 -1.431 -15.905 1.00 93.25 390 VAL A CA 1
ATOM 3113 C C . VAL A 1 390 ? -2.673 -2.370 -15.869 1.00 93.25 390 VAL A C 1
ATOM 3115 O O . VAL A 1 390 ? -2.805 -3.539 -16.237 1.00 93.25 390 VAL A O 1
ATOM 3118 N N . PRO A 1 391 ? -1.470 -1.899 -15.469 1.00 91.62 391 PRO A N 1
ATOM 3119 C CA . PRO A 1 391 ? -0.271 -2.741 -15.474 1.00 91.62 391 PRO A CA 1
ATOM 3120 C C . PRO A 1 391 ? -0.406 -3.954 -14.557 1.00 91.62 391 PRO A C 1
ATOM 3122 O O . PRO A 1 391 ? -0.804 -3.839 -13.401 1.00 91.62 391 PRO A O 1
ATOM 3125 N N . ARG A 1 392 ? -0.036 -5.132 -15.052 1.00 89.38 392 ARG A N 1
ATOM 3126 C CA . ARG A 1 392 ? -0.287 -6.400 -14.358 1.00 89.38 392 ARG A CA 1
ATOM 3127 C C . ARG A 1 392 ? 0.513 -6.567 -13.057 1.00 89.38 392 ARG A C 1
ATOM 3129 O O . ARG A 1 392 ? 0.025 -7.203 -12.123 1.00 89.38 392 ARG A O 1
ATOM 3136 N N . CYS A 1 393 ? 1.718 -6.003 -12.989 1.00 88.25 393 CYS A N 1
ATOM 3137 C CA . CYS A 1 393 ? 2.687 -6.237 -11.913 1.00 88.25 393 CYS A CA 1
ATOM 3138 C C . CYS A 1 393 ? 2.119 -6.010 -10.499 1.00 88.25 393 CYS A C 1
ATOM 3140 O O . CYS A 1 393 ? 2.273 -6.877 -9.644 1.00 88.25 393 CYS A O 1
ATOM 3142 N N . HIS A 1 394 ? 1.383 -4.920 -10.256 1.00 89.12 394 HIS A N 1
ATOM 3143 C CA . HIS A 1 394 ? 0.840 -4.613 -8.923 1.00 89.12 394 HIS A CA 1
ATOM 3144 C C . HIS A 1 394 ? -0.237 -5.594 -8.444 1.00 89.12 394 HIS A C 1
ATOM 3146 O O . HIS A 1 394 ? -0.413 -5.763 -7.236 1.00 89.12 394 HIS A O 1
ATOM 3152 N N . PHE A 1 395 ? -0.960 -6.232 -9.368 1.00 92.25 395 PHE A N 1
ATOM 3153 C CA . PHE A 1 395 ? -1.962 -7.246 -9.038 1.00 92.25 395 PHE A CA 1
ATOM 3154 C C . PHE A 1 395 ? -1.338 -8.628 -8.882 1.00 92.25 395 PHE A C 1
ATOM 3156 O O . PHE A 1 395 ? -1.777 -9.381 -8.024 1.00 92.25 395 PHE A O 1
ATOM 3163 N N . VAL A 1 396 ? -0.299 -8.941 -9.663 1.00 89.69 396 VAL A N 1
ATOM 3164 C CA . VAL A 1 396 ? 0.452 -10.197 -9.520 1.00 89.69 396 VAL A CA 1
ATOM 3165 C C . VAL A 1 396 ? 1.192 -10.245 -8.191 1.00 89.69 396 VAL A C 1
ATOM 3167 O O . VAL A 1 396 ? 1.065 -11.235 -7.483 1.00 89.69 396 VAL A O 1
ATOM 3170 N N . LEU A 1 397 ? 1.932 -9.183 -7.861 1.00 87.50 397 LEU A N 1
ATOM 3171 C CA . LEU A 1 397 ? 2.743 -9.120 -6.643 1.00 87.50 397 LEU A CA 1
ATOM 3172 C C . LEU A 1 397 ? 1.894 -8.840 -5.407 1.00 87.50 397 LEU A C 1
ATOM 3174 O O . LEU A 1 397 ? 2.135 -9.372 -4.336 1.00 87.50 397 LEU A O 1
ATOM 3178 N N . GLY A 1 398 ? 0.909 -7.958 -5.543 1.00 88.06 398 GLY A N 1
ATOM 3179 C CA . GLY A 1 398 ? 0.175 -7.470 -4.389 1.00 88.06 398 GLY A CA 1
ATOM 3180 C C . GLY A 1 398 ? -1.102 -8.243 -4.066 1.00 88.06 398 GLY A C 1
ATOM 3181 O O . GLY A 1 398 ? -1.675 -8.041 -3.000 1.00 88.06 398 GLY A O 1
ATOM 3182 N N . SER A 1 399 ? -1.558 -9.120 -4.963 1.00 93.50 399 SER A N 1
ATOM 3183 C CA . SER A 1 399 ? -2.652 -10.044 -4.680 1.00 93.50 399 SER A CA 1
ATOM 3184 C C . SER A 1 399 ? -2.364 -11.439 -5.237 1.00 93.50 399 SER A C 1
ATOM 3186 O O . SER A 1 399 ? -2.819 -11.780 -6.334 1.00 93.50 399 SER A O 1
ATOM 3188 N N . PRO A 1 400 ? -1.652 -12.278 -4.471 1.00 91.31 400 PRO A N 1
ATOM 3189 C CA . PRO A 1 400 ? -1.337 -13.640 -4.885 1.00 91.31 400 PRO A CA 1
ATOM 3190 C C . PRO A 1 400 ? -2.596 -14.471 -5.175 1.00 91.31 400 PRO A C 1
ATOM 3192 O O . PRO A 1 400 ? -2.698 -15.095 -6.228 1.00 91.31 400 PRO A O 1
ATOM 3195 N N . VAL A 1 401 ? -3.627 -14.350 -4.330 1.00 92.19 401 VAL A N 1
ATOM 3196 C CA . VAL A 1 401 ? -4.938 -15.004 -4.516 1.00 92.19 401 VAL A CA 1
ATOM 3197 C C . VAL A 1 401 ? -5.579 -14.641 -5.856 1.00 92.19 401 VAL A C 1
ATOM 3199 O O . VAL A 1 401 ? -6.115 -15.496 -6.560 1.00 92.19 401 VAL A O 1
ATOM 3202 N N . LEU A 1 402 ? -5.574 -13.355 -6.215 1.00 91.62 402 LEU A N 1
ATOM 3203 C CA . LEU A 1 402 ? -6.155 -12.892 -7.473 1.00 91.62 402 LEU A CA 1
ATOM 3204 C C . LEU A 1 402 ? -5.276 -13.319 -8.654 1.00 91.62 402 LEU A C 1
ATOM 3206 O O . LEU A 1 402 ? -5.801 -13.731 -9.691 1.00 91.62 402 LEU A O 1
ATOM 3210 N N . SER A 1 403 ? -3.956 -13.262 -8.468 1.00 91.88 403 SER A N 1
ATOM 3211 C CA . SER A 1 403 ? -2.946 -13.731 -9.411 1.00 91.88 403 SER A CA 1
ATOM 3212 C C . SER A 1 403 ? -3.162 -15.192 -9.795 1.00 91.88 403 SER A C 1
ATOM 3214 O O . SER A 1 403 ? -3.259 -15.501 -10.980 1.00 91.88 403 SER A O 1
ATOM 3216 N N . GLU A 1 404 ? -3.325 -16.073 -8.812 1.00 92.44 404 GLU A N 1
ATOM 3217 C CA . GLU A 1 404 ? -3.565 -17.499 -9.015 1.00 92.44 404 GLU A CA 1
ATOM 3218 C C . GLU A 1 404 ? -4.951 -17.753 -9.618 1.00 92.44 404 GLU A C 1
ATOM 3220 O O . GLU A 1 404 ? -5.072 -18.375 -10.677 1.00 92.44 404 GLU A O 1
ATOM 3225 N N . LYS A 1 405 ? -6.001 -17.186 -9.007 1.00 91.62 405 LYS A N 1
ATOM 3226 C CA . LYS A 1 405 ? -7.398 -17.384 -9.423 1.00 91.62 405 LYS A CA 1
ATOM 3227 C C . LYS A 1 405 ? -7.633 -17.064 -10.896 1.00 91.62 405 LYS A C 1
ATOM 3229 O O . LYS A 1 405 ? -8.428 -17.738 -11.552 1.00 91.62 405 LYS A O 1
ATOM 3234 N N . TYR A 1 406 ? -6.985 -16.019 -11.401 1.00 90.25 406 TYR A N 1
ATOM 3235 C CA . TYR A 1 406 ? -7.113 -15.594 -12.791 1.00 90.25 406 TYR A CA 1
ATOM 3236 C C . TYR A 1 406 ? -5.876 -15.913 -13.630 1.00 90.25 406 TYR A C 1
ATOM 3238 O O . TYR A 1 406 ? -5.799 -15.457 -14.763 1.00 90.25 406 TYR A O 1
ATOM 3246 N N . GLN A 1 407 ? -4.922 -16.692 -13.111 1.00 91.00 407 GLN A N 1
ATOM 3247 C CA . GLN A 1 407 ? -3.686 -17.076 -13.804 1.00 91.00 407 GLN A CA 1
ATOM 3248 C C . GLN A 1 407 ? -2.938 -15.875 -14.394 1.00 91.00 407 GLN A C 1
ATOM 3250 O O . GLN A 1 407 ? -2.417 -15.922 -15.512 1.00 91.00 407 GLN A O 1
ATOM 3255 N N . LEU A 1 408 ? -2.885 -14.773 -13.642 1.00 88.75 408 LEU A N 1
ATOM 3256 C CA . LEU A 1 408 ? -2.362 -13.505 -14.125 1.00 88.75 408 LEU A CA 1
ATOM 3257 C C . LEU A 1 408 ? -0.948 -13.651 -14.667 1.00 88.75 408 LEU A C 1
ATOM 3259 O O . LEU A 1 408 ? -0.670 -13.098 -15.722 1.00 88.75 408 LEU A O 1
ATOM 3263 N N . LYS A 1 409 ? -0.087 -14.440 -14.016 1.00 86.44 409 LYS A N 1
ATOM 3264 C CA . LYS A 1 409 ? 1.295 -14.694 -14.455 1.00 86.44 409 LYS A CA 1
ATOM 3265 C C . LYS A 1 409 ? 1.379 -15.264 -15.883 1.00 86.44 409 LYS A C 1
ATOM 3267 O O . LYS A 1 409 ? 2.263 -14.867 -16.642 1.00 86.44 409 LYS A O 1
ATOM 3272 N N . THR A 1 410 ? 0.427 -16.109 -16.277 1.00 84.31 410 THR A N 1
ATOM 3273 C CA . THR A 1 410 ? 0.468 -16.906 -17.520 1.00 84.31 410 THR A CA 1
ATOM 3274 C C . THR A 1 410 ? -0.383 -16.321 -18.649 1.00 84.31 410 THR A C 1
ATOM 3276 O O . THR A 1 410 ? -0.237 -16.712 -19.805 1.00 84.31 410 THR A O 1
ATOM 3279 N N . ILE A 1 411 ? -1.273 -15.372 -18.348 1.00 80.88 411 ILE A N 1
ATOM 3280 C CA . ILE A 1 411 ? -2.132 -14.745 -19.356 1.00 80.88 411 ILE A CA 1
ATOM 3281 C C . ILE A 1 411 ? -1.277 -14.063 -20.444 1.00 80.88 411 ILE A C 1
ATOM 3283 O O . ILE A 1 411 ? -0.566 -13.094 -20.184 1.00 80.88 411 ILE A O 1
ATOM 3287 N N . SER A 1 412 ? -1.375 -14.582 -21.675 1.00 68.62 412 SER A N 1
ATOM 3288 C CA . SER A 1 412 ? -0.641 -14.112 -22.863 1.00 68.62 412 SER A CA 1
ATOM 3289 C C . SER A 1 412 ? -1.377 -13.014 -23.653 1.00 68.62 412 SER A C 1
ATOM 3291 O O . SER A 1 412 ? -0.812 -12.457 -24.593 1.00 68.62 412 SER A O 1
ATOM 3293 N N . TYR A 1 413 ? -2.632 -12.706 -23.308 1.00 68.88 413 TYR A N 1
ATOM 3294 C CA . TYR A 1 413 ? -3.503 -11.782 -24.048 1.00 68.88 413 TYR A CA 1
ATOM 3295 C C . TYR A 1 413 ? -4.335 -10.918 -23.095 1.00 68.88 413 TYR A C 1
ATOM 3297 O O . TYR A 1 413 ? -4.568 -11.341 -21.968 1.00 68.88 413 TYR A O 1
ATOM 3305 N N . PRO A 1 414 ? -4.817 -9.733 -23.512 1.00 63.41 414 PRO A N 1
ATOM 3306 C CA . PRO A 1 414 ? -5.639 -8.877 -22.660 1.00 63.41 414 PRO A CA 1
ATOM 3307 C C . PRO A 1 414 ? -6.985 -9.552 -22.357 1.00 63.41 414 PRO A C 1
ATOM 3309 O O . PRO A 1 414 ? -7.958 -9.402 -23.092 1.00 63.41 414 PRO A O 1
ATOM 3312 N N . ALA A 1 415 ? -7.029 -10.324 -21.273 1.00 76.94 415 ALA A N 1
ATOM 3313 C CA . ALA A 1 415 ? -8.257 -10.850 -20.706 1.00 76.94 415 ALA A CA 1
ATOM 3314 C C . ALA A 1 415 ? -8.887 -9.776 -19.813 1.00 76.94 415 ALA A C 1
ATOM 3316 O O . ALA A 1 415 ? -8.205 -9.160 -18.989 1.00 76.94 415 ALA A O 1
ATOM 3317 N N . SER A 1 416 ? -10.189 -9.560 -19.990 1.00 88.62 416 SER A N 1
ATOM 3318 C CA . SER A 1 416 ? -10.994 -8.692 -19.135 1.00 88.62 416 SER A CA 1
ATOM 3319 C C . SER A 1 416 ? -11.553 -9.506 -17.965 1.00 88.62 416 SER A C 1
ATOM 3321 O O . SER A 1 416 ? -12.323 -10.445 -18.160 1.00 88.62 416 SER A O 1
ATOM 3323 N N . ILE A 1 417 ? -11.174 -9.150 -16.741 1.00 91.62 417 ILE A N 1
ATOM 3324 C CA . ILE A 1 417 ? -11.626 -9.788 -15.506 1.00 91.62 417 ILE A CA 1
ATOM 3325 C C . ILE A 1 417 ? -12.808 -9.012 -14.946 1.00 91.62 417 ILE A C 1
ATOM 3327 O O . ILE A 1 417 ? -12.682 -7.845 -14.580 1.00 91.62 417 ILE A O 1
ATOM 3331 N N . ALA A 1 418 ? -13.957 -9.669 -14.820 1.00 92.81 418 ALA A N 1
ATOM 3332 C CA . ALA A 1 418 ? -15.096 -9.085 -14.130 1.00 92.81 418 ALA A CA 1
ATOM 3333 C C . ALA A 1 418 ? -14.800 -8.966 -12.628 1.00 92.81 418 ALA A C 1
ATOM 3335 O O . ALA A 1 418 ? -14.671 -9.963 -11.912 1.00 92.81 418 ALA A O 1
ATOM 3336 N N . VAL A 1 419 ? -14.711 -7.731 -12.144 1.00 87.38 419 VAL A N 1
ATOM 3337 C CA . VAL A 1 419 ? -14.660 -7.433 -10.717 1.00 87.38 419 VAL A CA 1
ATOM 3338 C C . VAL A 1 419 ? -16.099 -7.482 -10.216 1.00 87.38 419 VAL A C 1
ATOM 3340 O O . VAL A 1 419 ? -16.977 -6.819 -10.763 1.00 87.38 419 VAL A O 1
ATOM 3343 N N . GLY A 1 420 ? -16.370 -8.327 -9.219 1.00 83.75 420 GLY A N 1
ATOM 3344 C CA . GLY A 1 420 ? -17.740 -8.581 -8.766 1.00 83.75 420 GLY A CA 1
ATOM 3345 C C . GLY A 1 420 ? -18.508 -7.311 -8.368 1.00 83.75 420 GLY A C 1
ATOM 3346 O O . GLY A 1 420 ? -17.915 -6.303 -7.994 1.00 83.75 420 GLY A O 1
ATOM 3347 N N . ASN A 1 421 ? -19.843 -7.404 -8.358 1.00 86.69 421 ASN A N 1
ATOM 3348 C CA . ASN A 1 421 ? -20.813 -6.300 -8.191 1.00 86.69 421 ASN A CA 1
ATOM 3349 C C . ASN A 1 421 ? -20.749 -5.526 -6.852 1.00 86.69 421 ASN A C 1
ATOM 3351 O O . ASN A 1 421 ? -21.676 -4.798 -6.512 1.00 86.69 421 ASN A O 1
ATOM 3355 N N . LYS A 1 422 ? -19.719 -5.746 -6.033 1.00 91.31 422 LYS A N 1
ATOM 3356 C CA . LYS A 1 422 ? -19.527 -5.083 -4.738 1.00 91.31 422 LYS A CA 1
ATOM 3357 C C . LYS A 1 422 ? -18.694 -3.808 -4.839 1.00 91.31 422 LYS A C 1
ATOM 3359 O O . LYS A 1 422 ? -18.706 -3.033 -3.890 1.00 91.31 422 LYS A O 1
ATOM 3364 N N . ILE A 1 423 ? -17.957 -3.624 -5.933 1.00 95.38 423 ILE A N 1
ATOM 3365 C CA . ILE A 1 423 ? -17.083 -2.471 -6.146 1.00 95.38 423 ILE A CA 1
ATOM 3366 C C . ILE A 1 423 ? -17.727 -1.562 -7.188 1.00 95.38 423 ILE A C 1
ATOM 3368 O O . ILE A 1 423 ? -18.083 -2.023 -8.270 1.00 95.38 423 ILE A O 1
ATOM 3372 N N . THR A 1 424 ? -17.843 -0.277 -6.863 1.00 96.50 424 THR A N 1
ATOM 3373 C CA . THR A 1 424 ? -18.289 0.746 -7.819 1.00 96.50 424 THR A CA 1
ATOM 3374 C C . THR A 1 424 ? -17.128 1.261 -8.670 1.00 96.50 424 THR A C 1
ATOM 3376 O O . THR A 1 424 ? -15.967 1.231 -8.246 1.00 96.50 424 THR A O 1
ATOM 3379 N N . VAL A 1 425 ? -17.433 1.818 -9.846 1.00 96.62 425 VAL A N 1
ATOM 3380 C CA . VAL A 1 425 ? -16.443 2.470 -10.733 1.00 96.62 425 VAL A CA 1
ATOM 3381 C C . VAL A 1 425 ? -15.628 3.531 -9.984 1.00 96.62 425 VAL A C 1
ATOM 3383 O O . VAL A 1 425 ? -14.404 3.583 -10.111 1.00 96.62 425 VAL A O 1
ATOM 3386 N N . ALA A 1 426 ? -16.283 4.362 -9.166 1.00 96.81 426 ALA A N 1
ATOM 3387 C CA . ALA A 1 426 ? -15.622 5.427 -8.412 1.00 96.81 426 ALA A CA 1
ATOM 3388 C C . ALA A 1 426 ? -14.636 4.875 -7.370 1.00 96.81 426 ALA A C 1
ATOM 3390 O O . ALA A 1 426 ? -13.504 5.349 -7.280 1.00 96.81 426 ALA A O 1
ATOM 3391 N N . GLN A 1 427 ? -15.029 3.838 -6.625 1.00 96.94 427 GLN A N 1
ATOM 3392 C CA . GLN A 1 427 ? -14.151 3.202 -5.640 1.00 96.94 427 GLN A CA 1
ATOM 3393 C C . GLN A 1 427 ? -12.937 2.549 -6.305 1.00 96.94 427 GLN A C 1
ATOM 3395 O O . GLN A 1 427 ? -11.814 2.709 -5.825 1.00 96.94 427 GLN A O 1
ATOM 3400 N N . PHE A 1 428 ? -13.144 1.858 -7.431 1.00 97.25 428 PHE A N 1
ATOM 3401 C CA . PHE A 1 428 ? -12.046 1.240 -8.168 1.00 97.25 428 PHE A CA 1
ATOM 3402 C C . PHE A 1 428 ? -11.066 2.292 -8.698 1.00 97.25 428 PHE A C 1
ATOM 3404 O O . PHE A 1 428 ? -9.864 2.134 -8.523 1.00 97.25 428 PHE A O 1
ATOM 3411 N N . LYS A 1 429 ? -11.552 3.422 -9.232 1.00 96.19 429 LYS A N 1
ATOM 3412 C CA . LYS A 1 429 ? -10.697 4.550 -9.649 1.00 96.19 429 LYS A CA 1
ATOM 3413 C C . LYS A 1 429 ? -9.844 5.106 -8.513 1.00 96.19 429 LYS A C 1
ATOM 3415 O O . LYS A 1 429 ? -8.667 5.380 -8.723 1.00 96.19 429 LYS A O 1
ATOM 3420 N N . VAL A 1 430 ? -10.408 5.273 -7.316 1.00 96.69 430 VAL A N 1
ATOM 3421 C CA . VAL A 1 430 ? -9.648 5.733 -6.139 1.00 96.69 430 VAL A CA 1
ATOM 3422 C C . VAL A 1 430 ? -8.546 4.734 -5.786 1.00 96.69 430 VAL A C 1
ATOM 3424 O O . VAL A 1 430 ? -7.409 5.133 -5.545 1.00 96.69 430 VAL A O 1
ATOM 3427 N N . PHE A 1 431 ? -8.851 3.436 -5.820 1.00 96.81 431 PHE A N 1
ATOM 3428 C CA . PHE A 1 431 ? -7.852 2.394 -5.602 1.00 96.81 431 PHE A CA 1
ATOM 3429 C C . PHE A 1 431 ? -6.757 2.405 -6.679 1.00 96.81 431 PHE A C 1
ATOM 3431 O O . PHE A 1 431 ? -5.573 2.343 -6.358 1.00 96.81 431 PHE A O 1
ATOM 3438 N N . LEU A 1 432 ? -7.123 2.571 -7.952 1.00 95.31 432 LEU A N 1
ATOM 3439 C CA . LEU A 1 432 ? -6.158 2.674 -9.045 1.00 95.31 432 LEU A CA 1
ATOM 3440 C C . LEU A 1 432 ? -5.295 3.941 -8.958 1.00 95.31 432 LEU A C 1
ATOM 3442 O O . LEU A 1 432 ? -4.126 3.876 -9.313 1.00 95.31 432 LEU A O 1
ATOM 3446 N N . ARG A 1 433 ? -5.816 5.066 -8.447 1.00 94.75 433 ARG A N 1
ATOM 3447 C CA . ARG A 1 433 ? -5.012 6.273 -8.163 1.00 94.75 433 ARG A CA 1
ATOM 3448 C C . ARG A 1 433 ? -3.928 6.011 -7.116 1.00 94.75 433 ARG A C 1
ATOM 3450 O O . ARG A 1 433 ? -2.858 6.600 -7.209 1.00 94.75 433 ARG A O 1
ATOM 3457 N N . LEU A 1 434 ? -4.202 5.150 -6.132 1.00 93.75 434 LEU A N 1
ATOM 3458 C CA . LEU A 1 434 ? -3.213 4.730 -5.134 1.00 93.75 434 LEU A CA 1
ATOM 3459 C C . LEU A 1 434 ? -2.158 3.796 -5.742 1.00 93.75 434 LEU A C 1
ATOM 3461 O O . LEU A 1 434 ? -0.977 3.935 -5.436 1.00 93.75 434 LEU A O 1
ATOM 3465 N N . LEU A 1 435 ? -2.579 2.854 -6.592 1.00 91.94 435 LEU A N 1
ATOM 3466 C CA . LEU A 1 435 ? -1.679 1.903 -7.256 1.00 91.94 435 LEU A CA 1
ATOM 3467 C C . LEU A 1 435 ? -0.785 2.563 -8.306 1.00 91.94 435 LEU A C 1
ATOM 3469 O O . LEU A 1 435 ? 0.400 2.256 -8.398 1.00 91.94 435 LEU A O 1
ATOM 3473 N N . TYR A 1 436 ? -1.369 3.459 -9.096 1.00 90.88 436 TYR A N 1
ATOM 3474 C CA . TYR A 1 436 ? -0.740 4.114 -10.232 1.00 90.88 436 TYR A CA 1
ATOM 3475 C C . TYR A 1 436 ? -0.952 5.621 -10.095 1.00 90.88 436 TYR A C 1
ATOM 3477 O O . TYR A 1 436 ? -1.949 6.155 -10.585 1.00 90.88 436 TYR A O 1
ATOM 3485 N N . PRO A 1 437 ? -0.041 6.340 -9.429 1.00 85.88 437 PRO A N 1
ATOM 3486 C CA . PRO A 1 437 ? -0.085 7.795 -9.382 1.00 85.88 437 PRO A CA 1
ATOM 3487 C C . PRO A 1 437 ? 0.211 8.348 -10.788 1.00 85.88 437 PRO A C 1
ATOM 3489 O O . PRO A 1 437 ? 1.367 8.489 -11.175 1.00 85.88 437 PRO A O 1
ATOM 3492 N N . ILE A 1 438 ? -0.824 8.590 -11.604 1.00 65.75 438 ILE A N 1
ATOM 3493 C CA . ILE A 1 438 ? -0.628 8.857 -13.043 1.00 65.75 438 ILE A CA 1
ATOM 3494 C C . ILE A 1 438 ? -0.107 10.285 -13.326 1.00 65.75 438 ILE A C 1
ATOM 3496 O O . ILE A 1 438 ? 0.492 10.502 -14.373 1.00 65.75 438 ILE A O 1
ATOM 3500 N N . TYR A 1 439 ? -0.253 11.269 -12.423 1.00 53.88 439 TYR A N 1
ATOM 3501 C CA . TYR A 1 439 ? -0.063 12.682 -12.822 1.00 53.88 439 TYR A CA 1
ATOM 3502 C C . TYR A 1 439 ? 0.601 13.632 -11.823 1.00 53.88 439 TYR A C 1
ATOM 3504 O O . TYR A 1 439 ? 0.620 14.835 -12.073 1.00 53.88 439 TYR A O 1
ATOM 3512 N N . THR A 1 440 ? 1.173 13.164 -10.717 1.00 45.62 440 THR A N 1
ATOM 3513 C CA . THR A 1 440 ? 1.756 14.094 -9.740 1.00 45.62 440 THR A CA 1
ATOM 3514 C C . THR A 1 440 ? 3.264 13.936 -9.660 1.00 45.62 440 THR A C 1
ATOM 3516 O O . THR A 1 440 ? 3.780 12.981 -9.090 1.00 45.62 440 THR A O 1
ATOM 3519 N N . THR A 1 441 ? 3.980 14.933 -10.187 1.00 46.72 441 THR A N 1
ATOM 3520 C CA . THR A 1 441 ? 5.360 15.224 -9.767 1.00 46.72 441 THR A CA 1
ATOM 3521 C C . THR A 1 441 ? 5.435 15.511 -8.263 1.00 46.72 441 THR A C 1
ATOM 3523 O O . THR A 1 441 ? 6.495 15.352 -7.667 1.00 46.72 441 THR A O 1
ATOM 3526 N N . SER A 1 442 ? 4.306 15.857 -7.630 1.00 46.31 442 SER A N 1
ATOM 3527 C CA . SER A 1 442 ? 4.158 15.861 -6.177 1.00 46.31 442 SER A CA 1
ATOM 3528 C C . SER A 1 442 ? 4.145 14.432 -5.642 1.00 46.31 442 SER A C 1
ATOM 3530 O O . SER A 1 442 ? 3.247 13.635 -5.912 1.00 46.31 442 SER A O 1
ATOM 3532 N N . THR A 1 443 ? 5.133 14.137 -4.812 1.00 52.56 443 THR A N 1
ATOM 3533 C CA . THR A 1 443 ? 5.362 12.865 -4.118 1.00 52.56 443 THR A CA 1
ATOM 3534 C C . THR A 1 443 ? 4.283 12.497 -3.086 1.00 52.56 443 THR A C 1
ATOM 3536 O O . THR A 1 443 ? 4.404 11.473 -2.418 1.00 52.56 443 THR A O 1
ATOM 3539 N N . LEU A 1 444 ? 3.212 13.289 -2.944 1.00 58.41 444 LEU A N 1
ATOM 3540 C CA . LEU A 1 444 ? 2.196 13.137 -1.900 1.00 58.41 444 LEU A CA 1
ATOM 3541 C C . LEU A 1 444 ? 0.779 13.211 -2.484 1.00 58.41 444 LEU A C 1
ATOM 3543 O O . LEU A 1 444 ? 0.124 14.249 -2.438 1.00 58.41 444 LEU A O 1
ATOM 3547 N N . THR A 1 445 ? 0.269 12.092 -3.006 1.00 78.25 445 THR A N 1
ATOM 3548 C CA . THR A 1 445 ? -1.183 11.964 -3.208 1.00 78.25 445 THR A CA 1
ATOM 3549 C C . THR A 1 445 ? -1.846 11.872 -1.835 1.00 78.25 445 THR A C 1
ATOM 3551 O O . THR A 1 445 ? -1.654 10.895 -1.109 1.00 78.25 445 THR A O 1
ATOM 3554 N N . THR A 1 446 ? -2.603 12.896 -1.450 1.00 90.44 446 THR A N 1
ATOM 3555 C CA . THR A 1 446 ? -3.421 12.865 -0.236 1.00 90.44 446 THR A CA 1
ATOM 3556 C C . THR A 1 446 ? -4.780 12.245 -0.554 1.00 90.44 446 THR A C 1
ATOM 3558 O O . THR A 1 446 ? -5.365 12.498 -1.606 1.00 90.44 446 THR A O 1
ATOM 3561 N N . PHE A 1 447 ? -5.272 11.402 0.353 1.00 94.31 447 PHE A N 1
ATOM 3562 C CA . PHE A 1 447 ? -6.580 10.760 0.239 1.00 94.31 447 PHE A CA 1
ATOM 3563 C C . PHE A 1 447 ? -7.451 11.166 1.422 1.00 94.31 447 PHE A C 1
ATOM 3565 O O . PHE A 1 447 ? -6.997 11.206 2.570 1.00 94.31 447 PHE A O 1
ATOM 3572 N N . THR A 1 448 ? -8.712 11.456 1.135 1.00 95.69 448 THR A N 1
ATOM 3573 C CA . THR A 1 448 ? -9.740 11.745 2.135 1.00 95.69 448 THR A CA 1
ATOM 3574 C C . THR A 1 448 ? -10.121 10.490 2.925 1.00 95.69 448 THR A C 1
ATOM 3576 O O . THR A 1 448 ? -9.871 9.356 2.510 1.00 95.69 448 THR A O 1
ATOM 3579 N N . SER A 1 449 ? -10.787 10.664 4.069 1.00 95.00 449 SER A N 1
ATOM 3580 C CA . SER A 1 449 ? -11.274 9.536 4.874 1.00 95.00 449 SER A CA 1
ATOM 3581 C C . SER A 1 449 ? -12.299 8.664 4.137 1.00 95.00 449 SER A C 1
ATOM 3583 O O . SER A 1 449 ? -12.431 7.485 4.455 1.00 95.00 449 SER A O 1
ATOM 3585 N N . GLU A 1 450 ? -13.043 9.216 3.175 1.00 95.81 450 GLU A N 1
ATOM 3586 C CA . GLU A 1 450 ? -13.964 8.451 2.320 1.00 95.81 450 GLU A CA 1
ATOM 3587 C C . GLU A 1 450 ? -13.205 7.649 1.257 1.00 95.81 450 GLU A C 1
ATOM 3589 O O . GLU A 1 450 ? -13.496 6.473 1.038 1.00 95.81 450 GLU A O 1
ATOM 3594 N N .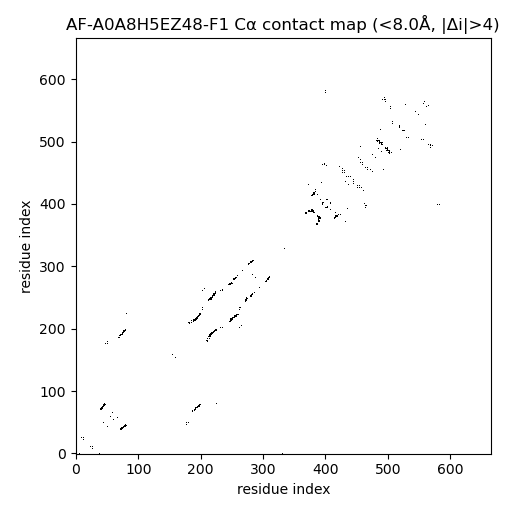 GLU A 1 451 ? -12.171 8.241 0.658 1.00 96.75 451 GLU A N 1
ATOM 3595 C CA . GLU A 1 451 ? -11.289 7.548 -0.282 1.00 96.75 451 GLU A CA 1
ATOM 3596 C C . GLU A 1 451 ? -10.525 6.401 0.395 1.00 96.75 451 GLU A C 1
ATOM 3598 O O . GLU A 1 451 ? -10.475 5.302 -0.151 1.00 96.75 451 GLU A O 1
ATOM 3603 N N . TRP A 1 452 ? -10.013 6.586 1.617 1.00 97.19 452 TRP A N 1
ATOM 3604 C CA . TRP A 1 452 ? -9.383 5.498 2.381 1.00 97.19 452 TRP A CA 1
ATOM 3605 C C . TRP A 1 452 ? -10.347 4.353 2.703 1.00 97.19 452 TRP A C 1
ATOM 3607 O O . TRP A 1 452 ? -9.941 3.190 2.710 1.00 97.19 452 TRP A O 1
ATOM 3617 N N . ARG A 1 453 ? -11.634 4.650 2.920 1.00 96.25 453 ARG A N 1
ATOM 3618 C CA . ARG A 1 453 ? -12.669 3.614 3.059 1.00 96.25 453 ARG A CA 1
ATOM 3619 C C . ARG A 1 453 ? -12.876 2.853 1.754 1.00 96.25 453 ARG A C 1
ATOM 3621 O O . ARG A 1 453 ? -12.928 1.626 1.784 1.00 96.25 453 ARG A O 1
ATOM 3628 N N . ALA A 1 454 ? -12.943 3.556 0.623 1.00 96.69 454 ALA A N 1
ATOM 3629 C CA . ALA A 1 454 ? -13.022 2.927 -0.693 1.00 96.69 454 ALA A CA 1
ATOM 3630 C C . ALA A 1 454 ? -11.807 2.023 -0.960 1.00 96.69 454 ALA A C 1
ATOM 3632 O O . ALA A 1 454 ? -11.977 0.871 -1.351 1.00 96.69 454 ALA A O 1
ATOM 3633 N N . ILE A 1 455 ? -10.594 2.504 -0.668 1.00 97.38 455 ILE A N 1
ATOM 3634 C CA . ILE A 1 455 ? -9.351 1.728 -0.779 1.00 97.38 455 ILE A CA 1
ATOM 3635 C C . ILE A 1 455 ? -9.430 0.470 0.086 1.00 97.38 455 ILE A C 1
ATOM 3637 O O . ILE A 1 455 ? -9.089 -0.613 -0.388 1.00 97.38 455 ILE A O 1
ATOM 3641 N N . LEU A 1 456 ? -9.904 0.575 1.331 1.00 97.25 456 LEU A N 1
ATOM 3642 C CA . LEU A 1 456 ? -10.034 -0.573 2.226 1.00 97.25 456 LEU A CA 1
ATOM 3643 C C . LEU A 1 456 ? -11.024 -1.624 1.693 1.00 97.25 456 LEU A C 1
ATOM 3645 O O . LEU A 1 456 ? -10.730 -2.820 1.720 1.00 97.25 456 LEU A O 1
ATOM 3649 N N . GLU A 1 457 ? -12.190 -1.200 1.202 1.00 95.56 457 GLU A N 1
ATOM 3650 C CA . GLU A 1 457 ? -13.201 -2.114 0.655 1.00 95.56 457 GLU A CA 1
ATOM 3651 C C . GLU A 1 457 ? -12.709 -2.808 -0.625 1.00 95.56 457 GLU A C 1
ATOM 3653 O O . GLU A 1 457 ? -12.866 -4.027 -0.771 1.00 95.56 457 GLU A O 1
ATOM 3658 N N . VAL A 1 458 ? -12.070 -2.056 -1.527 1.00 96.62 458 VAL A N 1
ATOM 3659 C CA . VAL A 1 458 ? -11.535 -2.585 -2.788 1.00 96.62 458 VAL A CA 1
ATOM 3660 C C . VAL A 1 458 ? -10.362 -3.526 -2.528 1.00 96.62 458 VAL A C 1
ATOM 3662 O O . VAL A 1 458 ? -10.391 -4.658 -3.001 1.00 96.62 458 VAL A O 1
ATOM 3665 N N . SER A 1 459 ? -9.377 -3.119 -1.722 1.00 96.44 459 SER A N 1
ATOM 3666 C CA . SER A 1 459 ? -8.228 -3.970 -1.368 1.00 96.44 459 SER A CA 1
ATOM 3667 C C . SER A 1 459 ? -8.656 -5.255 -0.659 1.00 96.44 459 SER A C 1
ATOM 3669 O O . SER A 1 459 ? -8.138 -6.324 -0.965 1.00 96.44 459 SER A O 1
ATOM 3671 N N . THR A 1 460 ? -9.665 -5.201 0.216 1.00 95.69 460 THR A N 1
ATOM 3672 C CA . THR A 1 460 ? -10.213 -6.411 0.846 1.00 95.69 460 THR A CA 1
ATOM 3673 C C . THR A 1 460 ? -10.906 -7.315 -0.174 1.00 95.69 460 THR A C 1
ATOM 3675 O O . THR A 1 460 ? -10.721 -8.525 -0.150 1.00 95.69 460 THR A O 1
ATOM 3678 N N . THR A 1 461 ? -11.694 -6.757 -1.093 1.00 94.25 461 THR A N 1
ATOM 3679 C CA . THR A 1 461 ? -12.412 -7.553 -2.104 1.00 94.25 461 THR A CA 1
ATOM 3680 C C . THR A 1 461 ? -11.463 -8.185 -3.122 1.00 94.25 461 THR A C 1
ATOM 3682 O O . THR A 1 461 ? -11.708 -9.294 -3.593 1.00 94.25 461 THR A O 1
ATOM 3685 N N . LEU A 1 462 ? -10.382 -7.484 -3.457 1.00 94.00 462 LEU A N 1
ATOM 3686 C CA . LEU A 1 462 ? -9.369 -7.938 -4.402 1.00 94.00 462 LEU A CA 1
ATOM 3687 C C . LEU A 1 462 ? -8.247 -8.734 -3.738 1.00 94.00 462 LEU A C 1
ATOM 3689 O O . LEU A 1 462 ? -7.299 -9.053 -4.431 1.00 94.00 462 LEU A O 1
ATOM 3693 N N . HIS A 1 463 ? -8.332 -9.054 -2.442 1.00 94.44 463 HIS A N 1
ATOM 3694 C CA . HIS A 1 463 ? -7.283 -9.771 -1.706 1.00 94.44 463 HIS A CA 1
ATOM 3695 C C . HIS A 1 463 ? -5.897 -9.116 -1.815 1.00 94.44 463 HIS A C 1
ATOM 3697 O O . HIS A 1 463 ? -4.901 -9.786 -2.070 1.00 94.44 463 HIS A O 1
ATOM 3703 N N . HIS A 1 464 ? -5.844 -7.794 -1.659 1.00 94.50 464 HIS A N 1
ATOM 3704 C CA . HIS A 1 464 ? -4.615 -7.006 -1.696 1.00 94.50 464 HIS A CA 1
ATOM 3705 C C . HIS A 1 464 ? -4.199 -6.602 -0.278 1.00 94.50 464 HIS A C 1
ATOM 3707 O O . HIS A 1 464 ? -4.577 -5.537 0.223 1.00 94.50 464 HIS A O 1
ATOM 3713 N N . ASP A 1 465 ? -3.496 -7.498 0.419 1.00 92.94 465 ASP A N 1
ATOM 3714 C CA . ASP A 1 465 ? -3.279 -7.382 1.866 1.00 92.94 465 ASP A CA 1
ATOM 3715 C C . ASP A 1 465 ? -2.379 -6.195 2.248 1.00 92.94 465 ASP A C 1
ATOM 3717 O O . ASP A 1 465 ? -2.648 -5.495 3.229 1.00 92.94 465 ASP A O 1
ATOM 3721 N N . GLY A 1 466 ? -1.376 -5.880 1.421 1.00 92.38 466 GLY A N 1
ATOM 3722 C CA . GLY A 1 466 ? -0.494 -4.728 1.629 1.00 92.38 466 GLY A CA 1
ATOM 3723 C C . GLY A 1 466 ? -1.261 -3.402 1.689 1.00 92.38 466 GLY A C 1
ATOM 3724 O O . GLY A 1 466 ? -1.144 -2.650 2.664 1.00 92.38 466 GLY A O 1
ATOM 3725 N N . TYR A 1 467 ? -2.116 -3.129 0.695 1.00 95.19 467 TYR A N 1
ATOM 3726 C CA . TYR A 1 467 ? -2.925 -1.902 0.693 1.00 95.19 467 TYR A CA 1
ATOM 3727 C C . TYR A 1 467 ? -4.083 -1.949 1.687 1.00 95.19 467 TYR A C 1
ATOM 3729 O O . TYR A 1 467 ? -4.465 -0.904 2.217 1.00 95.19 467 TYR A O 1
ATOM 3737 N N . ARG A 1 468 ? -4.602 -3.138 2.013 1.00 95.62 468 ARG A N 1
ATOM 3738 C CA . ARG A 1 468 ? -5.569 -3.302 3.102 1.00 95.62 468 ARG A CA 1
ATOM 3739 C C . ARG A 1 468 ? -4.956 -2.870 4.436 1.00 95.62 468 ARG A C 1
ATOM 3741 O O . ARG A 1 468 ? -5.531 -2.023 5.117 1.00 95.62 468 ARG A O 1
ATOM 3748 N N . LYS A 1 469 ? -3.776 -3.389 4.794 1.00 94.44 469 LYS A N 1
ATOM 3749 C CA . LYS A 1 469 ? -3.024 -3.000 6.003 1.00 94.44 469 LYS A CA 1
ATOM 3750 C C . LYS A 1 469 ? -2.731 -1.498 6.022 1.00 94.44 469 LYS A C 1
ATOM 3752 O O . LYS A 1 469 ? -2.886 -0.862 7.065 1.00 94.44 469 LYS A O 1
ATOM 3757 N N . LEU A 1 470 ? -2.351 -0.922 4.880 1.00 95.31 470 LEU A N 1
ATOM 3758 C CA . LEU A 1 470 ? -2.114 0.517 4.749 1.00 95.31 470 LEU A CA 1
ATOM 3759 C C . LEU A 1 470 ? -3.380 1.333 5.054 1.00 95.31 470 LEU A C 1
ATOM 3761 O O . LEU A 1 470 ? -3.346 2.225 5.902 1.00 95.31 470 LEU A O 1
ATOM 3765 N N . ALA A 1 471 ? -4.506 0.997 4.422 1.00 96.19 471 ALA A N 1
ATOM 3766 C CA . ALA A 1 471 ? -5.769 1.699 4.628 1.00 96.19 471 ALA A CA 1
ATOM 3767 C C . ALA A 1 471 ? -6.280 1.574 6.071 1.00 96.19 471 ALA A C 1
ATOM 3769 O O . ALA A 1 471 ? -6.750 2.559 6.642 1.00 96.19 471 ALA A O 1
ATOM 3770 N N . LEU A 1 472 ? -6.125 0.396 6.691 1.00 94.69 472 LEU A N 1
ATOM 3771 C CA . LEU A 1 472 ? -6.439 0.184 8.107 1.00 94.69 472 LEU A CA 1
ATOM 3772 C C . LEU A 1 472 ? -5.636 1.127 9.008 1.00 94.69 472 LEU A C 1
ATOM 3774 O O . LEU A 1 472 ? -6.225 1.827 9.828 1.00 94.69 472 LEU A O 1
ATOM 3778 N N . ARG A 1 473 ? -4.312 1.217 8.809 1.00 94.44 473 ARG A N 1
ATOM 3779 C CA . ARG A 1 473 ? -3.454 2.125 9.588 1.00 94.44 473 ARG A CA 1
ATOM 3780 C C . ARG A 1 473 ? -3.905 3.577 9.452 1.00 94.44 473 ARG A C 1
ATOM 3782 O O . ARG A 1 473 ? -3.992 4.267 10.464 1.00 94.44 473 ARG A O 1
ATOM 3789 N N . HIS A 1 474 ? -4.212 4.044 8.243 1.00 95.00 474 HIS A N 1
ATOM 3790 C CA . HIS A 1 474 ? -4.652 5.426 8.033 1.00 95.00 474 HIS A CA 1
ATOM 3791 C C . HIS A 1 474 ? -6.005 5.728 8.691 1.00 95.00 474 HIS A C 1
ATOM 3793 O O . HIS A 1 474 ? -6.160 6.765 9.342 1.00 95.00 474 HIS A O 1
ATOM 3799 N N . LEU A 1 475 ? -6.977 4.823 8.571 1.00 95.50 475 LEU A N 1
ATOM 3800 C CA . LEU A 1 475 ? -8.293 4.998 9.190 1.00 95.50 475 LEU A CA 1
ATOM 3801 C C . LEU A 1 475 ? -8.227 4.939 10.724 1.00 95.50 475 LEU A C 1
ATOM 3803 O O . LEU A 1 475 ? -8.917 5.715 11.384 1.00 95.50 475 LEU A O 1
ATOM 3807 N N . ASP A 1 476 ? -7.352 4.101 11.286 1.00 92.12 476 ASP A N 1
ATOM 3808 C CA . ASP A 1 476 ? -7.109 4.045 12.731 1.00 92.12 476 ASP A CA 1
ATOM 3809 C C . ASP A 1 476 ? -6.461 5.333 13.262 1.00 92.12 476 ASP A C 1
ATOM 3811 O O . ASP A 1 476 ? -6.904 5.874 14.274 1.00 92.12 476 ASP A O 1
ATOM 3815 N N . HIS A 1 477 ? -5.441 5.864 12.577 1.00 90.69 477 HIS A N 1
ATOM 3816 C CA . HIS A 1 477 ? -4.725 7.066 13.031 1.00 90.69 477 HIS A CA 1
ATOM 3817 C C . HIS A 1 477 ? -5.569 8.336 12.946 1.00 90.69 477 HIS A C 1
ATOM 3819 O O . HIS A 1 477 ? -5.438 9.227 13.782 1.00 90.69 477 HIS A O 1
ATOM 3825 N N . THR A 1 478 ? -6.423 8.439 11.928 1.00 90.25 478 THR A N 1
ATOM 3826 C CA . THR A 1 478 ? -7.261 9.628 11.729 1.00 90.25 478 THR A CA 1
ATOM 3827 C C . THR A 1 478 ? -8.449 9.678 12.686 1.00 90.25 478 THR A C 1
ATOM 3829 O O . THR A 1 478 ? -9.018 10.751 12.874 1.00 90.25 478 THR A O 1
ATOM 3832 N N . GLY A 1 479 ? -8.851 8.544 13.279 1.00 90.44 479 GLY A N 1
ATOM 3833 C CA . GLY A 1 479 ? -10.055 8.465 14.111 1.00 90.44 479 GLY A CA 1
ATOM 3834 C C . GLY A 1 479 ? -11.323 8.883 13.357 1.00 90.44 479 GLY A C 1
ATOM 3835 O O . GLY A 1 479 ? -12.287 9.3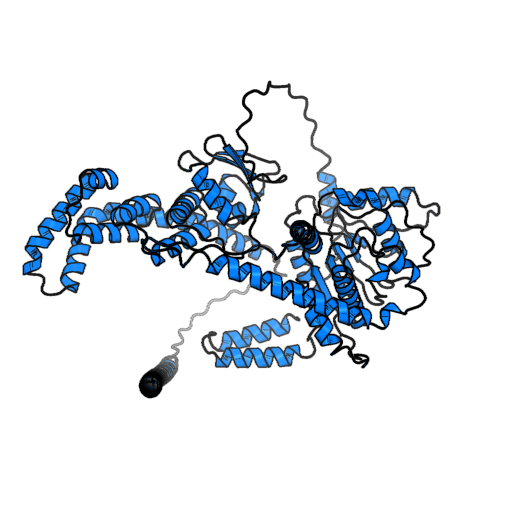36 13.968 1.00 90.44 479 GLY A O 1
ATOM 3836 N N . ALA A 1 480 ? -11.314 8.780 12.025 1.00 89.44 480 ALA A N 1
ATOM 3837 C CA . ALA A 1 480 ? -12.338 9.365 11.164 1.00 89.44 480 ALA A CA 1
ATOM 3838 C C . ALA A 1 480 ? -13.635 8.541 11.077 1.00 89.44 480 ALA A C 1
ATOM 3840 O O . ALA A 1 480 ? -14.570 8.955 10.393 1.00 89.44 480 ALA A O 1
ATOM 3841 N N . LEU A 1 481 ? -13.682 7.367 11.713 1.00 95.38 481 LEU A N 1
ATOM 3842 C CA . LEU A 1 481 ? -14.830 6.466 11.680 1.00 95.38 481 LEU A CA 1
ATOM 3843 C C . LEU A 1 481 ? -15.740 6.706 12.885 1.00 95.38 481 LEU A C 1
ATOM 3845 O O . LEU A 1 481 ? -15.302 6.679 14.034 1.00 95.38 481 LEU A O 1
ATOM 3849 N N . THR A 1 482 ? -17.030 6.875 12.619 1.00 96.25 482 THR A N 1
ATOM 3850 C CA . THR A 1 482 ? -18.067 6.907 13.655 1.00 96.25 482 THR A CA 1
ATOM 3851 C C . THR A 1 482 ? -18.278 5.526 14.287 1.00 96.25 482 THR A C 1
ATOM 3853 O O . THR A 1 482 ? -17.963 4.492 13.696 1.00 96.25 482 THR A O 1
ATOM 3856 N N . ASP A 1 483 ? -18.896 5.483 15.471 1.00 97.38 483 ASP A N 1
ATOM 3857 C CA . ASP A 1 483 ? -19.200 4.232 16.184 1.00 97.38 483 ASP A CA 1
ATOM 3858 C C . ASP A 1 483 ? -19.991 3.223 15.325 1.00 97.38 483 ASP A C 1
ATOM 3860 O O . ASP A 1 483 ? -19.768 2.013 15.394 1.00 97.38 483 ASP A O 1
ATOM 3864 N N . ILE A 1 484 ? -20.912 3.725 14.493 1.00 97.81 484 ILE A N 1
ATOM 3865 C CA . ILE A 1 484 ? -21.730 2.926 13.569 1.00 97.81 484 ILE A CA 1
ATOM 3866 C C . ILE A 1 484 ? -20.889 2.423 12.397 1.00 97.81 484 ILE A C 1
ATOM 3868 O O . ILE A 1 484 ? -20.991 1.254 12.012 1.00 97.81 484 ILE A O 1
ATOM 3872 N N . GLU A 1 485 ? -20.030 3.276 11.842 1.00 96.44 485 GLU A N 1
ATOM 3873 C CA . GLU A 1 485 ? -19.124 2.900 10.760 1.00 96.44 485 GLU A CA 1
ATOM 3874 C C . GLU A 1 485 ? -18.104 1.858 11.213 1.00 96.44 485 GLU A C 1
ATOM 3876 O O . GLU A 1 485 ? -17.874 0.908 10.471 1.00 96.44 485 GLU A O 1
ATOM 3881 N N . LEU A 1 486 ? -17.574 1.946 12.437 1.00 97.06 486 LEU A N 1
ATOM 3882 C CA . LEU A 1 486 ? -16.693 0.923 13.011 1.00 97.06 486 LEU A CA 1
ATOM 3883 C C . LEU A 1 486 ? -17.348 -0.465 13.003 1.00 97.06 486 LEU A C 1
ATOM 3885 O O . LEU A 1 486 ? -16.724 -1.449 12.605 1.00 97.06 486 LEU A O 1
ATOM 3889 N N . VAL A 1 487 ? -18.632 -0.551 13.367 1.00 98.12 487 VAL A N 1
ATOM 3890 C CA . VAL A 1 487 ? -19.387 -1.812 13.316 1.00 98.12 487 VAL A CA 1
ATOM 3891 C C . VAL A 1 487 ? -19.620 -2.263 11.873 1.00 98.12 487 VAL A C 1
ATOM 3893 O O . VAL A 1 487 ? -19.369 -3.423 11.539 1.00 98.12 487 VAL A O 1
ATOM 3896 N N . ARG A 1 488 ? -20.114 -1.375 11.001 1.00 96.50 488 ARG A N 1
ATOM 3897 C CA . ARG A 1 488 ? -20.474 -1.726 9.615 1.00 96.50 488 ARG A CA 1
ATOM 3898 C C . ARG A 1 488 ? -19.258 -2.105 8.782 1.00 96.50 488 ARG A C 1
ATOM 3900 O O . ARG A 1 488 ? -19.268 -3.135 8.108 1.00 96.50 488 ARG A O 1
ATOM 3907 N N . LEU A 1 489 ? -18.239 -1.254 8.795 1.00 95.69 489 LEU A N 1
ATOM 3908 C CA . LEU A 1 489 ? -17.008 -1.443 8.044 1.00 95.69 489 LEU A CA 1
ATOM 3909 C C . LEU A 1 489 ? -16.215 -2.602 8.639 1.00 95.69 489 LEU A C 1
ATOM 3911 O O . LEU A 1 489 ? -15.823 -3.490 7.892 1.00 95.69 489 LEU A O 1
ATOM 3915 N N . GLY A 1 490 ? -16.111 -2.684 9.971 1.00 96.75 490 GLY A N 1
ATOM 3916 C CA . GLY A 1 490 ? -15.442 -3.790 10.654 1.00 96.75 490 GLY A CA 1
ATOM 3917 C C . GLY A 1 490 ? -16.019 -5.162 10.295 1.00 96.75 490 GLY A C 1
ATOM 3918 O O . GLY A 1 490 ? -15.267 -6.103 10.066 1.00 96.75 490 GLY A O 1
ATOM 3919 N N . ARG A 1 491 ? -17.344 -5.287 10.150 1.00 97.12 491 ARG A N 1
ATOM 3920 C CA . ARG A 1 491 ? -17.970 -6.531 9.664 1.00 97.12 491 ARG A CA 1
ATOM 3921 C C . ARG A 1 491 ? -17.650 -6.821 8.199 1.00 97.12 491 ARG A C 1
ATOM 3923 O O . ARG A 1 491 ? -17.371 -7.967 7.865 1.00 97.12 491 ARG A O 1
ATOM 3930 N N . ARG A 1 492 ? -17.705 -5.802 7.333 1.00 94.19 492 ARG A N 1
ATOM 3931 C CA . ARG A 1 492 ? -17.438 -5.947 5.890 1.00 94.19 492 ARG A CA 1
ATOM 3932 C C . ARG A 1 492 ? -15.997 -6.348 5.595 1.00 94.19 492 ARG A C 1
ATOM 3934 O O . ARG A 1 492 ? -15.773 -7.124 4.676 1.00 94.19 492 ARG A O 1
ATOM 3941 N N . VAL A 1 493 ? -15.055 -5.842 6.385 1.00 95.44 493 VAL A N 1
ATOM 3942 C CA . VAL A 1 493 ? -13.613 -6.053 6.198 1.00 95.44 493 VAL A CA 1
ATOM 3943 C C . VAL A 1 493 ? -13.039 -7.062 7.192 1.00 95.44 493 VAL A C 1
ATOM 3945 O O . VAL A 1 493 ? -11.836 -7.087 7.410 1.00 95.44 493 VAL A O 1
ATOM 3948 N N . TYR A 1 494 ? -13.881 -7.881 7.830 1.00 95.75 494 TYR A N 1
ATOM 3949 C CA . TYR A 1 494 ? -13.469 -8.944 8.757 1.00 95.75 494 TYR A CA 1
ATOM 3950 C C . TYR A 1 494 ? -12.499 -8.471 9.861 1.00 95.75 494 TYR A C 1
ATOM 3952 O O . TYR A 1 494 ? -11.482 -9.104 10.140 1.00 95.75 494 TYR A O 1
ATOM 3960 N N . MET A 1 495 ? -12.797 -7.324 10.476 1.00 95.88 495 MET A N 1
ATOM 3961 C CA . MET A 1 495 ? -11.987 -6.673 11.508 1.00 95.88 495 MET A CA 1
ATOM 3962 C C . MET A 1 495 ? -12.724 -6.699 12.861 1.00 95.88 495 MET A C 1
ATOM 3964 O O . MET A 1 495 ? -13.440 -5.751 13.205 1.00 95.88 495 MET A O 1
ATOM 3968 N N . PRO A 1 496 ? -12.567 -7.768 13.663 1.00 96.31 496 PRO A N 1
ATOM 3969 C CA . PRO A 1 496 ? -13.303 -7.949 14.919 1.00 96.31 496 PRO A CA 1
ATOM 3970 C C . PRO A 1 496 ? -13.014 -6.844 15.945 1.00 96.31 496 PRO A C 1
ATOM 3972 O O . PRO A 1 496 ? -13.908 -6.453 16.696 1.00 96.31 496 PRO A O 1
ATOM 3975 N N . LEU A 1 497 ? -11.797 -6.288 15.946 1.00 95.50 497 LEU A N 1
ATOM 3976 C CA . LEU A 1 497 ? -11.401 -5.210 16.856 1.00 95.50 497 LEU A CA 1
ATOM 3977 C C . LEU A 1 497 ? -12.212 -3.928 16.638 1.00 95.50 497 LEU A C 1
ATOM 3979 O O . LEU A 1 497 ? -12.640 -3.312 17.613 1.00 95.50 497 LEU A O 1
ATOM 3983 N N . TRP A 1 498 ? -12.483 -3.556 15.384 1.00 97.00 498 TRP A N 1
ATOM 3984 C CA . TRP A 1 498 ? -13.321 -2.396 15.063 1.00 97.00 498 TRP A CA 1
ATOM 3985 C C . TRP A 1 498 ? -14.771 -2.619 15.467 1.00 97.00 498 TRP A C 1
ATOM 3987 O O . TRP A 1 498 ? -15.383 -1.743 16.070 1.00 97.00 498 TRP A O 1
ATOM 3997 N N . VAL A 1 499 ? -15.306 -3.818 15.223 1.00 98.12 499 VAL A N 1
ATOM 3998 C CA . VAL A 1 499 ? -16.670 -4.166 15.645 1.00 98.12 499 VAL A CA 1
ATOM 3999 C C . VAL A 1 499 ? -16.803 -4.084 17.166 1.00 98.12 499 VAL A C 1
ATOM 4001 O O . VAL A 1 499 ? -17.751 -3.486 17.674 1.00 98.12 499 VAL A O 1
ATOM 4004 N N . LEU A 1 500 ? -15.824 -4.618 17.899 1.00 97.50 500 LEU A N 1
ATOM 4005 C CA . LEU A 1 500 ? -15.779 -4.548 19.356 1.00 97.50 500 LEU A CA 1
ATOM 4006 C C . LEU A 1 500 ? -15.659 -3.099 19.858 1.00 97.50 500 LEU A C 1
ATOM 4008 O O . LEU A 1 500 ? -16.370 -2.712 20.787 1.00 97.50 500 LEU A O 1
ATOM 4012 N N . ALA A 1 501 ? -14.793 -2.289 19.243 1.00 97.06 501 ALA A N 1
ATOM 4013 C CA . ALA A 1 501 ? -14.638 -0.872 19.568 1.00 97.06 501 ALA A CA 1
ATOM 4014 C C . ALA A 1 501 ? -15.939 -0.089 19.335 1.00 97.06 501 ALA A C 1
ATOM 4016 O O . ALA A 1 501 ? -16.383 0.630 20.231 1.00 97.06 501 ALA A O 1
ATOM 4017 N N . GLY A 1 502 ? -16.601 -0.306 18.196 1.00 97.94 502 GLY A N 1
ATOM 4018 C CA . GLY A 1 502 ? -17.897 0.290 17.882 1.00 97.94 502 GLY A CA 1
ATOM 4019 C C . GLY A 1 502 ? -18.984 -0.118 18.879 1.00 97.94 502 GLY A C 1
ATOM 4020 O O . GLY A 1 502 ? -19.699 0.737 19.395 1.00 97.94 502 GLY A O 1
ATOM 4021 N N . TYR A 1 503 ? -19.067 -1.397 19.262 1.00 98.56 503 TYR A N 1
ATOM 4022 C CA . TYR A 1 503 ? -20.003 -1.845 20.304 1.00 98.56 503 TYR A CA 1
ATOM 4023 C C . TYR A 1 503 ? -19.755 -1.170 21.652 1.00 98.56 503 TYR A C 1
ATOM 4025 O O . TYR A 1 503 ? -20.703 -0.700 22.284 1.00 98.56 503 TYR A O 1
ATOM 4033 N N . ARG A 1 504 ? -18.493 -1.083 22.089 1.00 98.25 504 ARG A N 1
ATOM 4034 C CA . ARG A 1 504 ? -18.131 -0.379 23.327 1.00 98.25 504 ARG A CA 1
ATOM 4035 C C . ARG A 1 504 ? -18.559 1.082 23.270 1.00 98.25 504 ARG A C 1
ATOM 4037 O O . ARG A 1 504 ? -19.152 1.573 24.231 1.00 98.25 504 ARG A O 1
ATOM 4044 N N . ALA A 1 505 ? -18.273 1.759 22.161 1.00 97.69 505 ALA A N 1
ATOM 4045 C CA . ALA A 1 505 ? -18.609 3.162 21.977 1.00 97.69 505 ALA A CA 1
ATOM 4046 C C . ALA A 1 505 ? -20.130 3.379 22.007 1.00 97.69 505 ALA A C 1
ATOM 4048 O O . ALA A 1 505 ? -20.610 4.158 22.828 1.00 97.69 505 ALA A O 1
ATOM 4049 N N . LEU A 1 506 ? -20.905 2.590 21.252 1.00 98.31 506 LEU A N 1
ATOM 4050 C CA . LEU A 1 506 ? -22.373 2.672 21.219 1.00 98.31 506 LEU A CA 1
ATOM 4051 C C . LEU A 1 506 ? -23.030 2.423 22.583 1.00 98.31 506 LEU A C 1
ATOM 4053 O O . LEU A 1 506 ? -24.033 3.057 22.915 1.00 98.31 506 LEU A O 1
ATOM 4057 N N . VAL A 1 507 ? -22.478 1.511 23.387 1.00 98.19 507 VAL A N 1
ATOM 4058 C CA . VAL A 1 507 ? -22.997 1.226 24.732 1.00 98.19 507 VAL A CA 1
ATOM 4059 C C . VAL A 1 507 ? -22.679 2.359 25.714 1.00 98.19 507 VAL A C 1
ATOM 4061 O O . VAL A 1 507 ? -23.529 2.697 26.540 1.00 98.19 507 VAL A O 1
ATOM 4064 N N . LYS A 1 508 ? -21.487 2.966 25.623 1.00 96.69 508 LYS A N 1
ATOM 4065 C CA . LYS A 1 508 ? -21.063 4.090 26.480 1.00 96.69 508 LYS A CA 1
ATOM 4066 C C . LYS A 1 508 ? -21.667 5.434 26.061 1.00 96.69 508 LYS A C 1
ATOM 4068 O O . LYS A 1 508 ? -21.769 6.339 26.890 1.00 96.69 508 LYS A O 1
ATOM 4073 N N . ARG A 1 509 ? -22.051 5.583 24.791 1.00 97.25 509 ARG A N 1
ATOM 4074 C CA . ARG A 1 509 ? -22.590 6.821 24.216 1.00 97.25 509 ARG A CA 1
ATOM 4075 C C . ARG A 1 509 ? -23.826 7.281 24.981 1.00 97.25 509 ARG A C 1
ATOM 4077 O O . ARG A 1 509 ? -24.709 6.481 25.250 1.00 97.25 509 ARG A O 1
ATOM 4084 N N . GLN A 1 510 ? -23.936 8.570 25.310 1.00 96.12 510 GLN A N 1
ATOM 4085 C CA . GLN A 1 510 ? -25.101 9.085 26.048 1.00 96.12 510 GLN A CA 1
ATOM 4086 C C . GLN A 1 510 ? -26.381 9.111 25.206 1.00 96.12 510 GLN A C 1
ATOM 4088 O O . GLN A 1 510 ? -27.459 8.807 25.719 1.00 96.12 510 GLN A O 1
ATOM 4093 N N . ALA A 1 511 ? -26.283 9.410 23.912 1.00 97.06 511 ALA A N 1
ATOM 4094 C CA . ALA A 1 511 ? -27.429 9.352 23.014 1.00 97.06 511 ALA A CA 1
ATOM 4095 C C . ALA A 1 511 ? -27.903 7.895 22.822 1.00 97.06 511 ALA A C 1
ATOM 4097 O O . ALA A 1 511 ? -27.061 6.989 22.742 1.00 97.06 511 ALA A O 1
ATOM 4098 N N . PRO A 1 512 ? -29.223 7.630 22.776 1.00 96.38 512 PRO A N 1
ATOM 4099 C CA . PRO A 1 512 ? -29.737 6.321 22.381 1.00 96.38 512 PRO A CA 1
ATOM 4100 C C . PRO A 1 512 ? -29.359 6.011 20.923 1.00 96.38 512 PRO A C 1
ATOM 4102 O O . PRO A 1 512 ? -29.143 6.923 20.130 1.00 96.38 512 PRO A O 1
ATOM 4105 N N . ILE A 1 513 ? -29.274 4.725 20.571 1.00 98.12 513 ILE A N 1
ATOM 4106 C CA . ILE A 1 513 ? -29.146 4.295 19.168 1.00 98.12 513 ILE A CA 1
ATOM 4107 C C . ILE A 1 513 ? -30.434 4.691 18.438 1.00 98.12 513 ILE A C 1
ATOM 4109 O O . ILE A 1 513 ? -31.525 4.320 18.883 1.00 98.12 513 ILE A O 1
ATOM 4113 N N . SER A 1 514 ? -30.310 5.470 17.364 1.00 98.00 514 SER A N 1
ATOM 4114 C CA . SER A 1 514 ? -31.445 5.916 16.557 1.00 98.00 514 SER A CA 1
ATOM 4115 C C . SER A 1 514 ? -32.069 4.748 15.788 1.00 98.00 514 SER A C 1
ATOM 4117 O O . SER A 1 514 ? -31.506 3.653 15.686 1.00 98.00 514 SER A O 1
ATOM 4119 N N . LYS A 1 515 ? -33.261 4.966 15.229 1.00 97.88 515 LYS A N 1
ATOM 4120 C CA . LYS A 1 515 ? -33.935 3.944 14.425 1.00 97.88 515 LYS A CA 1
ATOM 4121 C C . LYS A 1 515 ? -33.137 3.634 13.153 1.00 97.88 515 LYS A C 1
ATOM 4123 O O . LYS A 1 515 ? -32.974 2.469 12.809 1.00 97.88 515 LYS A O 1
ATOM 4128 N N . GLU A 1 516 ? -32.601 4.657 12.504 1.00 97.81 516 GLU A N 1
ATOM 4129 C CA . GLU A 1 516 ? -31.777 4.576 11.295 1.00 97.81 516 GLU A CA 1
ATOM 4130 C C . GLU A 1 516 ? -30.477 3.821 11.585 1.00 97.81 516 GLU A C 1
ATOM 4132 O O . GLU A 1 516 ? -30.179 2.824 10.929 1.00 97.81 516 GLU A O 1
ATOM 4137 N N . GLU A 1 517 ? -29.780 4.200 12.661 1.00 98.06 517 GLU A N 1
ATOM 4138 C CA . GLU A 1 517 ? -28.578 3.506 13.131 1.00 98.06 517 GLU A CA 1
ATOM 4139 C C . GLU A 1 517 ? -28.853 2.031 13.455 1.00 98.06 517 GLU A C 1
ATOM 4141 O O . GLU A 1 517 ? -28.017 1.163 13.201 1.00 98.06 517 GLU A O 1
ATOM 4146 N N . SER A 1 518 ? -30.039 1.723 13.995 1.00 97.94 518 SER A N 1
ATOM 4147 C CA . SER A 1 518 ? -30.434 0.345 14.290 1.00 97.94 518 SER A CA 1
ATOM 4148 C C . SER A 1 518 ? -30.614 -0.504 13.033 1.00 97.94 518 SER A C 1
ATOM 4150 O O . SER A 1 518 ? -30.280 -1.686 13.059 1.00 97.94 518 SER A O 1
ATOM 4152 N N . TYR A 1 519 ? -31.091 0.073 11.925 1.00 97.75 519 TYR A N 1
ATOM 4153 C CA . TYR A 1 519 ? -31.154 -0.636 10.646 1.00 97.75 519 TYR A CA 1
ATOM 4154 C C . TYR A 1 519 ? -29.755 -0.863 10.079 1.00 97.75 519 TYR A C 1
ATOM 4156 O O . TYR A 1 519 ? -29.451 -1.956 9.606 1.00 97.75 519 TYR A O 1
ATOM 4164 N N . ASP A 1 520 ? -28.891 0.135 10.218 1.00 96.44 520 ASP A N 1
ATOM 4165 C CA . ASP A 1 520 ? -27.519 0.124 9.728 1.00 96.44 520 ASP A CA 1
ATOM 4166 C C . ASP A 1 520 ? -26.631 -0.945 10.384 1.00 96.44 520 ASP A C 1
ATOM 4168 O O . ASP A 1 520 ? -25.859 -1.620 9.697 1.00 96.44 520 ASP A O 1
ATOM 4172 N N . ILE A 1 521 ? -26.739 -1.133 11.704 1.00 97.44 521 ILE A N 1
ATOM 4173 C CA . ILE A 1 521 ? -26.000 -2.185 12.432 1.00 97.44 521 ILE A CA 1
ATOM 4174 C C . ILE A 1 521 ? -26.804 -3.480 12.602 1.00 97.44 521 ILE A C 1
ATOM 4176 O O . ILE A 1 521 ? -26.272 -4.473 13.105 1.00 97.44 521 ILE A O 1
ATOM 4180 N N . GLY A 1 522 ? -28.066 -3.494 12.182 1.00 97.94 522 GLY A N 1
ATOM 4181 C CA . GLY A 1 522 ? -29.006 -4.591 12.382 1.00 97.94 522 GLY A CA 1
ATOM 4182 C C . GLY A 1 522 ? -29.791 -4.467 13.691 1.00 97.94 522 GLY A C 1
ATOM 4183 O O . GLY A 1 522 ? -29.224 -4.325 14.780 1.00 97.94 522 GLY A O 1
ATOM 4184 N N . VAL A 1 523 ? -31.117 -4.582 13.583 1.00 97.88 523 VAL A N 1
ATOM 4185 C CA . VAL A 1 523 ? -32.071 -4.330 14.678 1.00 97.88 523 VAL A CA 1
ATOM 4186 C C . VAL A 1 523 ? -31.796 -5.220 15.893 1.00 97.88 523 VAL A C 1
ATOM 4188 O O . VAL A 1 523 ? -31.839 -4.753 17.030 1.00 97.88 523 VAL A O 1
ATOM 4191 N N . GLU A 1 524 ? -31.442 -6.486 15.668 1.00 98.00 524 GLU A N 1
ATOM 4192 C CA . GLU A 1 524 ? -31.094 -7.428 16.738 1.00 98.00 524 GLU A CA 1
ATOM 4193 C C . GLU A 1 524 ? -29.805 -7.034 17.472 1.00 98.00 524 GLU A C 1
ATOM 4195 O O . GLU A 1 524 ? -29.728 -7.117 18.702 1.00 98.00 524 GLU A O 1
ATOM 4200 N N . THR A 1 525 ? -28.804 -6.542 16.731 1.00 98.31 525 THR A N 1
ATOM 4201 C CA . THR A 1 525 ? -27.559 -6.026 17.316 1.00 98.31 525 THR A CA 1
ATOM 4202 C C . THR A 1 525 ? -27.867 -4.802 18.171 1.00 98.31 525 THR A C 1
ATOM 4204 O O . THR A 1 525 ? -27.486 -4.763 19.339 1.00 98.31 525 THR A O 1
ATOM 4207 N N . ALA A 1 526 ? -28.619 -3.839 17.632 1.00 98.44 526 ALA A N 1
ATOM 4208 C CA . ALA A 1 526 ? -29.006 -2.630 18.352 1.00 98.44 526 ALA A CA 1
ATOM 4209 C C . ALA A 1 526 ? -29.808 -2.945 19.628 1.00 98.44 526 ALA A C 1
ATOM 4211 O O . ALA A 1 526 ? -29.494 -2.425 20.700 1.00 98.44 526 ALA A O 1
ATOM 4212 N N . GLY A 1 527 ? -30.793 -3.847 19.548 1.00 98.19 527 GLY A N 1
ATOM 4213 C CA . GLY A 1 527 ? -31.578 -4.291 20.702 1.00 98.19 527 GLY A CA 1
ATOM 4214 C C . GLY A 1 527 ? -30.722 -4.965 21.778 1.00 98.19 527 GLY A C 1
ATOM 4215 O O . GLY A 1 527 ? -30.895 -4.712 22.974 1.00 98.19 527 GLY A O 1
ATOM 4216 N N . THR A 1 528 ? -29.740 -5.767 21.364 1.00 98.50 528 THR A N 1
ATOM 4217 C CA . THR A 1 528 ? -28.795 -6.416 22.278 1.00 98.50 528 THR A CA 1
ATOM 4218 C C . THR A 1 528 ? -27.888 -5.395 22.968 1.00 98.50 528 THR A C 1
ATOM 4220 O O . THR A 1 528 ? -27.761 -5.439 24.193 1.00 98.50 528 THR A O 1
ATOM 4223 N N . LEU A 1 529 ? -27.330 -4.430 22.227 1.00 98.44 529 LEU A N 1
ATOM 4224 C CA . LEU A 1 529 ? -26.510 -3.346 22.785 1.00 98.44 529 LEU A CA 1
ATOM 4225 C C . LEU A 1 529 ? -27.306 -2.474 23.768 1.00 98.44 529 LEU A C 1
ATOM 4227 O O . LEU A 1 529 ? -26.810 -2.154 24.848 1.00 98.44 529 LEU A O 1
ATOM 4231 N N . MET A 1 530 ? -28.569 -2.159 23.462 1.00 98.00 530 MET A N 1
ATOM 4232 C CA . MET A 1 530 ? -29.460 -1.440 24.384 1.00 98.00 530 MET A CA 1
ATOM 4233 C C . MET A 1 530 ? -29.726 -2.229 25.673 1.00 98.00 530 MET A C 1
ATOM 4235 O O . MET A 1 530 ? -29.786 -1.651 26.761 1.00 98.00 530 MET A O 1
ATOM 4239 N N . ASN A 1 531 ? -29.852 -3.556 25.583 1.00 98.19 531 ASN A N 1
ATOM 4240 C CA . ASN A 1 531 ? -30.014 -4.399 26.765 1.00 98.19 531 ASN A CA 1
ATOM 4241 C C . ASN A 1 531 ? -28.739 -4.425 27.626 1.00 98.19 531 ASN A C 1
ATOM 4243 O O . ASN A 1 531 ? -28.844 -4.280 28.843 1.00 98.19 531 ASN A O 1
ATOM 4247 N N . ILE A 1 532 ? -27.553 -4.532 27.011 1.00 98.25 532 ILE A N 1
ATOM 4248 C CA . ILE A 1 532 ? -26.259 -4.423 27.713 1.00 98.25 532 ILE A CA 1
ATOM 4249 C C . ILE A 1 532 ? -26.171 -3.071 28.429 1.00 98.25 532 ILE A C 1
ATOM 4251 O O . ILE A 1 532 ? -25.899 -3.011 29.627 1.00 98.25 532 ILE A O 1
ATOM 4255 N N . ARG A 1 533 ? -26.497 -1.981 27.730 1.00 97.38 533 ARG A N 1
ATOM 4256 C CA . ARG A 1 533 ? -26.502 -0.630 28.296 1.00 97.38 533 ARG A CA 1
ATOM 4257 C C . ARG A 1 533 ? -27.420 -0.497 29.513 1.00 97.38 533 ARG A C 1
ATOM 4259 O O . ARG A 1 533 ? -27.046 0.116 30.511 1.00 97.38 533 ARG A O 1
ATOM 4266 N N . ARG A 1 534 ? -28.608 -1.107 29.467 1.00 96.81 534 ARG A N 1
ATOM 4267 C CA . ARG A 1 534 ? -29.546 -1.138 30.600 1.00 96.81 534 ARG A CA 1
ATOM 4268 C C . ARG A 1 534 ? -28.990 -1.912 31.800 1.00 96.81 534 ARG A C 1
ATOM 4270 O O . ARG A 1 534 ? -29.239 -1.512 32.934 1.00 96.81 534 ARG A O 1
ATOM 4277 N N . ILE A 1 535 ? -28.282 -3.017 31.567 1.00 96.81 535 ILE A N 1
ATOM 4278 C CA . ILE A 1 535 ? -27.632 -3.800 32.631 1.00 96.81 535 ILE A CA 1
ATOM 4279 C C . ILE A 1 535 ? -26.516 -2.974 33.273 1.00 96.81 535 ILE A C 1
ATOM 4281 O O . ILE A 1 535 ? -26.485 -2.842 34.494 1.00 96.81 535 ILE A O 1
ATOM 4285 N N . LEU A 1 536 ? -25.684 -2.320 32.462 1.00 95.38 536 LEU A N 1
ATOM 4286 C CA . LEU A 1 536 ? -24.608 -1.453 32.946 1.00 95.38 536 LEU A CA 1
ATOM 4287 C C . LEU A 1 536 ? -25.114 -0.298 33.801 1.00 95.38 536 LEU A C 1
ATOM 4289 O O . LEU A 1 536 ? -24.520 -0.012 34.830 1.00 95.38 536 LEU A O 1
ATOM 4293 N N . ALA A 1 537 ? -26.235 0.327 33.434 1.00 94.50 537 ALA A N 1
ATOM 4294 C CA . ALA A 1 537 ? -26.833 1.394 34.237 1.00 94.50 537 ALA A CA 1
ATOM 4295 C C . ALA A 1 537 ? -27.293 0.928 35.636 1.00 94.50 537 ALA A C 1
ATOM 4297 O O . ALA A 1 537 ? -27.440 1.748 36.538 1.00 94.50 537 ALA A O 1
ATOM 4298 N N . ARG A 1 538 ? -27.546 -0.375 35.830 1.00 95.38 538 ARG A N 1
ATOM 4299 C CA . ARG A 1 538 ? -27.890 -0.956 37.140 1.00 95.38 538 ARG A CA 1
ATOM 4300 C C . ARG A 1 538 ? -26.646 -1.329 37.939 1.00 95.38 538 ARG A C 1
ATOM 4302 O O . ARG A 1 538 ? -26.610 -1.106 39.145 1.00 95.38 538 ARG A O 1
ATOM 4309 N N . GLU A 1 539 ? -25.640 -1.883 37.268 1.00 94.12 539 GLU A N 1
ATOM 4310 C CA . GLU A 1 539 ? -24.397 -2.329 37.905 1.00 94.12 539 GLU A CA 1
ATOM 4311 C C . GLU A 1 539 ? -23.395 -1.184 38.130 1.00 94.12 539 GLU A C 1
ATOM 4313 O O . GLU A 1 539 ? -22.500 -1.314 38.961 1.00 94.12 539 GLU A O 1
ATOM 4318 N N . SER A 1 540 ? -23.563 -0.023 37.486 1.00 92.25 540 SER A N 1
ATOM 4319 C CA . SER A 1 540 ? -22.655 1.125 37.637 1.00 92.25 540 SER A CA 1
ATOM 4320 C C . SER A 1 540 ? -22.564 1.661 39.068 1.00 92.25 540 SER A C 1
ATOM 4322 O O . SER A 1 540 ? -21.576 2.294 39.407 1.00 92.25 540 SER A O 1
ATOM 4324 N N . ALA A 1 541 ? -23.571 1.418 39.916 1.00 90.88 541 ALA A N 1
ATOM 4325 C CA . ALA A 1 541 ? -23.522 1.773 41.338 1.00 90.88 541 ALA A CA 1
ATOM 4326 C C . ALA A 1 541 ? -22.667 0.804 42.180 1.00 90.88 541 ALA A C 1
ATOM 4328 O O . ALA A 1 541 ? -22.285 1.140 43.298 1.00 90.88 541 ALA A O 1
ATOM 4329 N N . ARG A 1 542 ? -22.406 -0.406 41.670 1.00 92.81 542 ARG A N 1
ATOM 4330 C CA . ARG A 1 542 ? -21.611 -1.451 42.335 1.00 92.81 542 ARG A CA 1
ATOM 4331 C C . ARG A 1 542 ? -20.168 -1.490 41.849 1.00 92.81 542 ARG A C 1
ATOM 4333 O O . ARG A 1 542 ? -19.292 -1.858 42.621 1.00 92.81 542 ARG A O 1
ATOM 4340 N N . LEU A 1 543 ? -19.937 -1.139 40.586 1.00 92.12 543 LEU A N 1
ATOM 4341 C CA . LEU A 1 543 ? -18.612 -1.106 39.973 1.00 92.12 543 LEU A CA 1
ATOM 4342 C C . LEU A 1 543 ? -17.888 0.159 40.449 1.00 92.12 543 LEU A C 1
ATOM 4344 O O . LEU A 1 543 ? -18.298 1.274 40.133 1.00 92.12 543 LEU A O 1
ATOM 4348 N N . GLY A 1 544 ? -16.850 -0.019 41.267 1.00 85.38 544 GLY A N 1
ATOM 4349 C CA . GLY A 1 544 ? -16.186 1.075 41.976 1.00 85.38 544 GLY A CA 1
ATOM 4350 C C . GLY A 1 544 ? -15.120 1.778 41.140 1.00 85.38 544 GLY A C 1
ATOM 4351 O O . GLY A 1 544 ? -14.776 2.927 41.419 1.00 85.38 544 GLY A O 1
ATOM 4352 N N . THR A 1 545 ? -14.598 1.114 40.103 1.00 92.19 545 THR A N 1
ATOM 4353 C CA . THR A 1 545 ? -13.528 1.657 39.256 1.00 92.19 545 THR A CA 1
ATOM 4354 C C . THR A 1 545 ? -13.870 1.623 37.765 1.00 92.19 545 THR A C 1
ATOM 4356 O O . THR A 1 545 ? -14.620 0.774 37.283 1.00 92.19 545 THR A O 1
ATOM 4359 N N . ARG A 1 546 ? -13.267 2.539 36.990 1.00 90.19 546 ARG A N 1
ATOM 4360 C CA . ARG A 1 546 ? -13.396 2.572 35.519 1.00 90.19 546 ARG A CA 1
ATOM 4361 C C . ARG A 1 546 ? -12.903 1.275 34.861 1.00 90.19 546 ARG A C 1
ATOM 4363 O O . ARG A 1 546 ? -13.474 0.852 33.863 1.00 90.19 546 ARG A O 1
ATOM 4370 N N . GLY A 1 547 ? -11.875 0.641 35.430 1.00 93.06 547 GLY A N 1
ATOM 4371 C CA . GLY A 1 547 ? -11.343 -0.631 34.934 1.00 93.06 547 GLY A CA 1
ATOM 4372 C C . GLY A 1 547 ? -12.319 -1.793 35.119 1.00 93.06 547 GLY A C 1
ATOM 4373 O O . GLY A 1 547 ? -12.540 -2.553 34.181 1.00 93.06 547 GLY A O 1
ATOM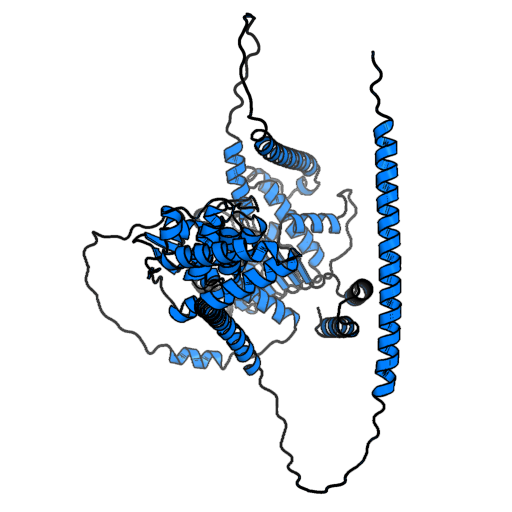 4374 N N . GLU A 1 548 ? -12.965 -1.890 36.286 1.00 94.00 548 GLU A N 1
ATOM 4375 C CA . GLU A 1 548 ? -14.026 -2.880 36.536 1.00 94.00 548 GLU A CA 1
ATOM 4376 C C . GLU A 1 548 ? -15.209 -2.693 35.583 1.00 94.00 548 GLU A C 1
ATOM 4378 O O . GLU A 1 548 ? -15.751 -3.671 35.069 1.00 94.00 548 GLU A O 1
ATOM 4383 N N . PHE A 1 549 ? -15.578 -1.438 35.305 1.00 93.62 549 PHE A N 1
ATOM 4384 C CA . PHE A 1 549 ? -16.632 -1.115 34.347 1.00 93.62 549 PHE A CA 1
ATOM 4385 C C . PHE A 1 549 ? -16.305 -1.598 32.931 1.00 93.62 549 PHE A C 1
ATOM 4387 O O . PHE A 1 549 ? -17.130 -2.259 32.300 1.00 93.62 549 PHE A O 1
ATOM 4394 N N . ASP A 1 550 ? -15.103 -1.297 32.438 1.00 94.69 550 ASP A N 1
ATOM 4395 C CA . ASP A 1 550 ? -14.682 -1.686 31.091 1.00 94.69 550 ASP A CA 1
ATOM 4396 C C . ASP A 1 550 ? -14.530 -3.211 30.960 1.00 94.69 550 ASP A C 1
ATOM 4398 O O . ASP A 1 550 ? -14.981 -3.786 29.969 1.00 94.69 550 ASP A O 1
ATOM 4402 N N . ALA A 1 551 ? -13.999 -3.884 31.986 1.00 95.75 551 ALA A N 1
ATOM 4403 C CA . ALA A 1 551 ? -13.894 -5.343 32.019 1.00 95.75 551 ALA A CA 1
ATOM 4404 C C . ALA A 1 551 ? -15.272 -6.029 32.033 1.00 95.75 551 ALA A C 1
ATOM 4406 O O . ALA A 1 551 ? -15.486 -7.009 31.316 1.00 95.75 551 ALA A O 1
ATOM 4407 N N . PHE A 1 552 ? -16.224 -5.504 32.811 1.00 96.75 552 PHE A N 1
ATOM 4408 C CA . PHE A 1 552 ? -17.590 -6.026 32.848 1.00 96.75 552 PHE A CA 1
ATOM 4409 C C . PHE A 1 552 ? -18.318 -5.810 31.511 1.00 96.75 552 PHE A C 1
ATOM 4411 O O . PHE A 1 552 ? -18.942 -6.737 30.993 1.00 96.75 552 PHE A O 1
ATOM 4418 N N . LEU A 1 553 ? -18.196 -4.618 30.911 1.00 97.25 553 LEU A N 1
ATOM 4419 C CA . LEU A 1 553 ? -18.732 -4.321 29.578 1.00 97.25 553 LEU A CA 1
ATOM 4420 C C . LEU A 1 553 ? -18.187 -5.294 28.525 1.00 97.25 553 LEU A C 1
ATOM 4422 O O . LEU A 1 553 ? -18.955 -5.835 27.729 1.00 97.25 553 LEU A O 1
ATOM 4426 N N . ASP A 1 554 ? -16.877 -5.529 28.529 1.00 96.88 554 ASP A N 1
ATOM 4427 C CA . ASP A 1 554 ? -16.233 -6.461 27.606 1.00 96.88 554 ASP A CA 1
ATOM 4428 C C . ASP A 1 554 ? -16.718 -7.895 27.805 1.00 96.88 554 ASP A C 1
ATOM 4430 O O . ASP A 1 554 ? -16.963 -8.598 26.823 1.00 96.88 554 ASP A O 1
ATOM 4434 N N . GLY A 1 555 ? -16.907 -8.311 29.060 1.00 97.50 555 GLY A N 1
ATOM 4435 C CA . GLY A 1 555 ? -17.502 -9.598 29.407 1.00 97.50 555 GLY A CA 1
ATOM 4436 C C . GLY A 1 555 ? -18.908 -9.758 28.827 1.00 97.50 555 GLY A C 1
ATOM 4437 O O . GLY A 1 555 ? -19.188 -10.760 28.168 1.00 97.50 555 GLY A O 1
ATOM 4438 N N . GLU A 1 556 ? -19.776 -8.756 28.986 1.00 98.19 556 GLU A N 1
ATOM 4439 C CA . GLU A 1 556 ? -21.137 -8.781 28.432 1.00 98.19 556 GLU A CA 1
ATOM 4440 C C . GLU A 1 556 ? -21.146 -8.773 26.898 1.00 98.19 556 GLU A C 1
ATOM 4442 O O . GLU A 1 556 ? -21.886 -9.547 26.284 1.00 98.19 556 GLU A O 1
ATOM 4447 N N . ILE A 1 557 ? -20.312 -7.945 26.255 1.00 98.25 557 ILE A N 1
ATOM 4448 C CA . ILE A 1 557 ? -20.217 -7.924 24.789 1.00 98.25 557 ILE A CA 1
ATOM 4449 C C . ILE A 1 557 ? -19.733 -9.283 24.275 1.00 98.25 557 ILE A C 1
ATOM 4451 O O . ILE A 1 557 ? -20.368 -9.856 23.391 1.00 98.25 557 ILE A O 1
ATOM 4455 N N . ARG A 1 558 ? -18.654 -9.841 24.836 1.00 97.38 558 ARG A N 1
ATOM 4456 C CA . ARG A 1 558 ? -18.120 -11.146 24.411 1.00 97.38 558 ARG A CA 1
ATOM 4457 C C . ARG A 1 558 ? -19.097 -12.284 24.675 1.00 97.38 558 ARG A C 1
ATOM 4459 O O . ARG A 1 558 ? -19.215 -13.174 23.843 1.00 97.38 558 ARG A O 1
ATOM 4466 N N . THR A 1 559 ? -19.842 -12.238 25.775 1.00 98.06 559 THR A N 1
ATOM 4467 C CA . THR A 1 559 ? -20.853 -13.259 26.085 1.00 98.06 559 THR A CA 1
ATOM 4468 C C . THR A 1 559 ? -21.966 -13.279 25.038 1.00 98.06 559 THR A C 1
ATOM 4470 O O . THR A 1 559 ? -22.410 -14.348 24.630 1.00 98.06 559 THR A O 1
ATOM 4473 N N . ARG A 1 560 ? -22.413 -12.109 24.565 1.00 98.25 560 ARG A N 1
ATOM 4474 C CA . ARG A 1 560 ? -23.552 -12.017 23.633 1.00 98.25 560 ARG A CA 1
ATOM 4475 C C . ARG A 1 560 ? -23.169 -12.063 22.161 1.00 98.25 560 ARG A C 1
ATOM 4477 O O . ARG A 1 560 ? -23.955 -12.538 21.351 1.00 98.25 560 ARG A O 1
ATOM 4484 N N . PHE A 1 561 ? -21.983 -11.572 21.820 1.00 98.12 561 PHE A N 1
ATOM 4485 C CA . PHE A 1 561 ? -21.496 -11.475 20.443 1.00 98.12 561 PHE A CA 1
ATOM 4486 C C . PHE A 1 561 ? -20.304 -12.398 20.162 1.00 98.12 561 PHE A C 1
ATOM 4488 O O . PHE A 1 561 ? -19.705 -12.303 19.095 1.00 98.12 561 PHE A O 1
ATOM 4495 N N . GLY A 1 562 ? -19.953 -13.300 21.083 1.00 97.69 562 GLY A N 1
ATOM 4496 C CA . GLY A 1 562 ? -18.774 -14.161 20.970 1.00 97.69 562 GLY A CA 1
ATOM 4497 C C . GLY A 1 562 ? -18.756 -15.011 19.703 1.00 97.69 562 GLY A C 1
ATOM 4498 O O . GLY A 1 562 ? -17.732 -15.074 19.035 1.00 97.69 562 GLY A O 1
ATOM 4499 N N . SER A 1 563 ? -19.897 -15.582 19.307 1.00 97.56 563 SER A N 1
ATOM 4500 C CA . SER A 1 563 ? -20.007 -16.350 18.058 1.00 97.56 563 SER A CA 1
ATOM 4501 C C . SER A 1 563 ? -19.763 -15.490 16.815 1.00 97.56 563 SER A C 1
ATOM 4503 O O . SER A 1 563 ? -19.073 -15.919 15.894 1.00 97.56 563 SER A O 1
ATOM 4505 N N . GLN A 1 564 ? -20.281 -14.259 16.795 1.00 97.50 564 GLN A N 1
ATOM 4506 C CA . GLN A 1 564 ? -20.064 -13.319 15.696 1.00 97.50 564 GLN A CA 1
ATOM 4507 C C . GLN A 1 564 ? -18.603 -12.866 15.626 1.00 97.50 564 GLN A C 1
ATOM 4509 O O . GLN A 1 564 ? -18.034 -12.817 14.539 1.00 97.50 564 GLN A O 1
ATOM 4514 N N . LEU A 1 565 ? -17.997 -12.526 16.766 1.00 97.69 565 LEU A N 1
ATOM 4515 C CA . LEU A 1 565 ? -16.599 -12.102 16.822 1.00 97.69 565 LEU A CA 1
ATOM 4516 C C . LEU A 1 565 ? -15.663 -13.244 16.409 1.00 97.69 565 LEU A C 1
ATOM 4518 O O . LEU A 1 565 ? -14.787 -13.016 15.583 1.00 97.69 565 LEU A O 1
ATOM 4522 N N . ALA A 1 566 ? -15.920 -14.473 16.867 1.00 97.44 566 ALA A N 1
ATOM 4523 C CA . ALA A 1 566 ? -15.170 -15.657 16.451 1.00 97.44 566 ALA A CA 1
ATOM 4524 C C . ALA A 1 566 ? -15.305 -15.937 14.943 1.00 97.44 566 ALA A C 1
ATOM 4526 O O . ALA A 1 566 ? -14.328 -16.287 14.288 1.00 97.44 566 ALA A O 1
ATOM 4527 N N . ALA A 1 567 ? -16.492 -15.736 14.360 1.00 97.69 567 ALA A N 1
ATOM 4528 C CA . ALA A 1 567 ? -16.684 -15.873 12.916 1.00 97.69 567 ALA A CA 1
ATOM 4529 C C . ALA A 1 567 ? -15.896 -14.818 12.117 1.00 97.69 567 ALA A C 1
ATOM 4531 O O . ALA A 1 567 ? -15.334 -15.133 11.069 1.00 97.69 567 ALA A O 1
ATOM 4532 N N . LEU A 1 568 ? -15.821 -13.577 12.612 1.00 96.50 568 LEU A N 1
ATOM 4533 C CA . LEU A 1 568 ? -15.003 -12.525 11.999 1.00 96.50 568 LEU A CA 1
ATOM 4534 C C . LEU A 1 568 ? -13.505 -12.817 12.134 1.00 96.50 568 LEU A C 1
ATOM 4536 O O . LEU A 1 568 ? -12.768 -12.605 11.177 1.00 96.50 568 LEU A O 1
ATOM 4540 N N . GLU A 1 569 ? -13.061 -13.321 13.287 1.00 95.88 569 GLU A N 1
ATOM 4541 C CA . GLU A 1 569 ? -11.679 -13.763 13.508 1.00 95.88 569 GLU A CA 1
ATOM 4542 C C . GLU A 1 569 ? -11.300 -14.901 12.554 1.00 95.88 569 GLU A C 1
ATOM 4544 O O . GLU A 1 569 ? -10.257 -14.829 11.909 1.00 95.88 569 GLU A O 1
ATOM 4549 N N . ALA A 1 570 ? -12.175 -15.898 12.387 1.00 96.50 570 ALA A N 1
ATOM 4550 C CA . ALA A 1 570 ? -11.967 -16.994 11.445 1.00 96.50 570 ALA A CA 1
ATOM 4551 C C . ALA A 1 570 ? -11.900 -16.506 9.989 1.00 96.50 570 ALA A C 1
ATOM 4553 O O . ALA A 1 570 ? -10.994 -16.897 9.258 1.00 96.50 570 ALA A O 1
ATOM 4554 N N . ALA A 1 571 ? -12.800 -15.610 9.571 1.00 94.56 571 ALA A N 1
ATOM 4555 C CA . ALA A 1 571 ? -12.769 -15.028 8.227 1.00 94.56 571 ALA A CA 1
ATOM 4556 C C . ALA A 1 571 ? -11.509 -14.174 7.989 1.00 94.56 571 ALA A C 1
ATOM 4558 O O . ALA A 1 571 ? -10.930 -14.194 6.905 1.00 94.56 571 ALA A O 1
ATOM 4559 N N . SER A 1 572 ? -11.055 -13.446 9.012 1.00 92.69 572 SER A N 1
ATOM 4560 C CA . SER A 1 572 ? -9.807 -12.680 8.974 1.00 92.69 572 SER A CA 1
ATOM 4561 C C . SER A 1 572 ? -8.581 -13.589 8.859 1.00 92.69 572 SER A C 1
ATOM 4563 O O . SER A 1 572 ? -7.666 -13.298 8.095 1.00 92.69 572 SER A O 1
ATOM 4565 N N . ALA A 1 573 ? -8.570 -14.709 9.588 1.00 92.44 573 ALA A N 1
ATOM 4566 C CA . ALA A 1 573 ? -7.515 -15.712 9.504 1.00 92.44 573 ALA A CA 1
ATOM 4567 C C . ALA A 1 573 ? -7.481 -16.386 8.128 1.00 92.44 573 ALA A C 1
ATOM 4569 O O . ALA A 1 573 ? -6.415 -16.472 7.539 1.00 92.44 573 ALA A O 1
ATOM 4570 N N . GLN A 1 574 ? -8.637 -16.772 7.576 1.00 91.00 574 GLN A N 1
ATOM 4571 C CA . GLN A 1 574 ? -8.731 -17.323 6.218 1.00 91.00 574 GLN A CA 1
ATOM 4572 C C . GLN A 1 574 ? -8.223 -16.341 5.162 1.00 91.00 574 GLN A C 1
ATOM 4574 O O . GLN A 1 574 ? -7.542 -16.742 4.226 1.00 91.00 574 GLN A O 1
ATOM 4579 N N . PHE A 1 575 ? -8.533 -15.052 5.318 1.00 89.44 575 PHE A N 1
ATOM 4580 C CA . PHE A 1 575 ? -8.022 -14.027 4.415 1.00 89.44 575 PHE A CA 1
ATOM 4581 C C . PHE A 1 575 ? -6.493 -13.915 4.466 1.00 89.44 575 PHE A C 1
ATOM 4583 O O . PHE A 1 575 ? -5.882 -13.721 3.423 1.00 89.44 575 PHE A O 1
ATOM 4590 N N . ARG A 1 576 ? -5.891 -14.020 5.661 1.00 87.25 576 ARG A N 1
ATOM 4591 C CA . ARG A 1 576 ? -4.432 -13.964 5.836 1.00 87.25 576 ARG A CA 1
ATOM 4592 C C . ARG A 1 576 ? -3.737 -15.219 5.323 1.00 87.25 576 ARG A C 1
ATOM 4594 O O . ARG A 1 576 ? -2.804 -15.081 4.550 1.00 87.25 576 ARG A O 1
ATOM 4601 N N . ALA A 1 577 ? -4.250 -16.400 5.664 1.00 89.44 577 ALA A N 1
ATOM 4602 C CA . ALA A 1 577 ? -3.704 -17.674 5.196 1.00 89.44 577 ALA A CA 1
ATOM 4603 C C . ALA A 1 577 ? -3.649 -17.730 3.662 1.00 89.44 577 ALA A C 1
ATOM 4605 O O . ALA A 1 577 ? -2.607 -18.009 3.094 1.00 89.44 577 ALA A O 1
ATOM 4606 N N . ALA A 1 578 ? -4.722 -17.302 2.985 1.00 86.12 578 ALA A N 1
ATOM 4607 C CA . ALA A 1 578 ? -4.745 -17.248 1.524 1.00 86.12 578 ALA A CA 1
ATOM 4608 C C . ALA A 1 578 ? -3.685 -16.304 0.911 1.00 86.12 578 ALA A C 1
ATOM 4610 O O . ALA A 1 578 ? -3.392 -16.413 -0.274 1.00 86.12 578 ALA A O 1
ATOM 4611 N N . SER A 1 579 ? -3.156 -15.348 1.679 1.00 78.88 579 SER A N 1
ATOM 4612 C CA . SER A 1 579 ? -2.072 -14.469 1.233 1.00 78.88 579 SER A CA 1
ATOM 4613 C C . SER A 1 579 ? -0.690 -15.036 1.557 1.00 78.88 579 SER A C 1
ATOM 4615 O O . SER A 1 579 ? 0.214 -14.830 0.759 1.00 78.88 579 SER A O 1
ATOM 4617 N N . GLU A 1 580 ? -0.537 -15.697 2.709 1.00 82.38 580 GLU A N 1
ATOM 4618 C CA . GLU A 1 580 ? 0.737 -16.235 3.218 1.00 82.38 580 GLU A CA 1
ATOM 4619 C C . GLU A 1 580 ? 1.129 -17.542 2.503 1.00 82.38 580 GLU A C 1
ATOM 4621 O O . GLU A 1 580 ? 2.276 -17.673 2.093 1.00 82.38 580 GLU A O 1
ATOM 4626 N N . ASP A 1 581 ? 0.173 -18.444 2.226 1.00 74.19 581 ASP A N 1
ATOM 4627 C CA . ASP A 1 581 ? 0.436 -19.742 1.569 1.00 74.19 581 ASP A CA 1
ATOM 4628 C C . ASP A 1 581 ? 1.121 -19.596 0.190 1.00 74.19 581 ASP A C 1
ATOM 4630 O O . ASP A 1 581 ? 1.783 -20.515 -0.280 1.00 74.19 581 ASP A O 1
ATOM 4634 N N . VAL A 1 582 ? 0.978 -18.442 -0.473 1.00 64.81 582 VAL A N 1
ATOM 4635 C CA . VAL A 1 582 ? 1.603 -18.189 -1.783 1.00 64.81 582 VAL A CA 1
ATOM 4636 C C . VAL A 1 582 ? 3.014 -17.602 -1.662 1.00 64.81 582 VAL A C 1
ATOM 4638 O O . VAL A 1 582 ? 3.801 -17.739 -2.594 1.00 64.81 582 VAL A O 1
ATOM 4641 N N . GLU A 1 583 ? 3.340 -16.940 -0.548 1.00 65.75 583 GLU A N 1
ATOM 4642 C CA . GLU A 1 583 ? 4.688 -16.406 -0.310 1.00 65.75 583 GLU A CA 1
ATOM 4643 C C . GLU A 1 583 ? 5.657 -17.551 0.041 1.00 65.75 583 GLU A C 1
ATOM 4645 O O . GLU A 1 583 ? 6.737 -17.633 -0.542 1.00 65.75 583 GLU A O 1
ATOM 4650 N N . ASP A 1 584 ? 5.230 -18.497 0.886 1.00 67.00 584 ASP A N 1
ATOM 4651 C CA . ASP A 1 584 ? 6.064 -19.630 1.318 1.00 67.00 584 ASP A CA 1
ATOM 4652 C C . ASP A 1 584 ? 6.361 -20.627 0.168 1.00 67.00 584 ASP A C 1
ATOM 4654 O O . ASP A 1 584 ? 7.479 -21.131 0.053 1.00 67.00 584 ASP A O 1
ATOM 4658 N N . GLU A 1 585 ? 5.405 -20.878 -0.742 1.00 64.38 585 GLU A N 1
ATOM 4659 C CA . GLU A 1 585 ? 5.630 -21.744 -1.919 1.00 64.38 585 GLU A CA 1
ATOM 4660 C C . GLU A 1 585 ? 6.641 -21.152 -2.924 1.00 64.38 585 GLU A C 1
ATOM 4662 O O . GLU A 1 585 ? 7.315 -21.900 -3.643 1.00 64.38 585 GLU A O 1
ATOM 4667 N N . GLU A 1 586 ? 6.761 -19.820 -3.005 1.00 59.06 586 GLU A N 1
ATOM 4668 C CA . GLU A 1 586 ? 7.770 -19.174 -3.853 1.00 59.06 586 GLU A CA 1
ATOM 4669 C C . GLU A 1 586 ? 9.180 -19.312 -3.264 1.00 59.06 586 GLU A C 1
ATOM 4671 O O . GLU A 1 586 ? 10.119 -19.542 -4.031 1.00 59.06 586 GLU A O 1
ATOM 4676 N N . GLU A 1 587 ? 9.327 -19.251 -1.936 1.00 57.91 587 GLU A N 1
ATOM 4677 C CA . GLU A 1 587 ? 10.616 -19.445 -1.260 1.00 57.91 587 GLU A CA 1
ATOM 4678 C C . GLU A 1 587 ? 11.080 -20.915 -1.313 1.00 57.91 587 GLU A C 1
ATOM 4680 O O . GLU A 1 587 ? 12.228 -21.183 -1.679 1.00 57.91 587 GLU A O 1
ATOM 4685 N N . GLU A 1 588 ? 10.192 -21.888 -1.062 1.00 63.78 588 GLU A N 1
ATOM 4686 C CA . GLU A 1 588 ? 10.546 -23.319 -1.139 1.00 63.78 588 GLU A CA 1
ATOM 4687 C C . GLU A 1 588 ? 10.888 -23.765 -2.579 1.00 63.78 588 GLU A C 1
ATOM 4689 O O . GLU A 1 588 ? 11.787 -24.583 -2.799 1.00 63.78 588 GLU A O 1
ATOM 4694 N N . GLY A 1 589 ? 10.229 -23.193 -3.595 1.00 54.38 589 GLY A N 1
ATOM 4695 C CA . GLY A 1 589 ? 10.507 -23.485 -5.007 1.00 54.38 589 GLY A CA 1
ATOM 4696 C C . GLY A 1 589 ? 11.845 -22.939 -5.528 1.00 54.38 589 GLY A C 1
ATOM 4697 O O . GLY A 1 589 ? 12.321 -23.377 -6.588 1.00 54.38 589 GLY A O 1
ATOM 4698 N N . GLU A 1 590 ? 12.452 -21.989 -4.813 1.00 52.19 590 GLU A N 1
ATOM 4699 C CA . GLU A 1 590 ? 13.775 -21.438 -5.119 1.00 52.19 590 GLU A CA 1
ATOM 4700 C C . GLU A 1 590 ? 14.904 -22.260 -4.470 1.00 52.19 590 GLU A C 1
ATOM 4702 O O . GLU A 1 590 ? 15.966 -22.427 -5.079 1.00 52.19 590 GLU A O 1
ATOM 4707 N N . GLU A 1 591 ? 14.657 -22.866 -3.302 1.00 50.75 591 GLU A N 1
ATOM 4708 C CA . GLU A 1 591 ? 15.649 -23.657 -2.559 1.00 50.75 591 GLU A CA 1
ATOM 4709 C C . GLU A 1 591 ? 15.981 -25.005 -3.242 1.00 50.75 591 GLU A C 1
ATOM 4711 O O . GLU A 1 591 ? 17.141 -25.429 -3.272 1.00 50.75 591 GLU A O 1
ATOM 4716 N N . ASP A 1 592 ? 15.016 -25.628 -3.927 1.00 52.50 592 ASP A N 1
ATOM 4717 C CA . ASP A 1 592 ? 15.189 -26.922 -4.617 1.00 52.50 592 ASP A CA 1
ATOM 4718 C C . ASP A 1 592 ? 15.938 -26.849 -5.971 1.00 52.50 592 ASP A C 1
ATOM 4720 O O . ASP A 1 592 ? 16.155 -27.867 -6.639 1.00 52.50 592 ASP A O 1
ATOM 4724 N N . ARG A 1 593 ? 16.379 -25.660 -6.414 1.00 51.81 593 ARG A N 1
ATOM 4725 C CA . ARG A 1 593 ? 17.098 -25.486 -7.697 1.00 51.81 593 ARG A CA 1
ATOM 4726 C C . ARG A 1 593 ? 18.622 -25.493 -7.595 1.00 51.81 593 ARG A C 1
ATOM 4728 O O . ARG A 1 593 ? 19.292 -25.346 -8.620 1.00 51.81 593 ARG A O 1
ATOM 4735 N N . HIS A 1 594 ? 19.193 -25.744 -6.418 1.00 44.66 594 HIS A N 1
ATOM 4736 C CA . HIS A 1 594 ? 20.633 -25.965 -6.278 1.00 44.66 594 HIS A CA 1
ATOM 4737 C C . HIS A 1 594 ? 20.983 -27.466 -6.263 1.00 44.66 594 HIS A C 1
ATOM 4739 O O . HIS A 1 594 ? 20.760 -28.145 -5.260 1.00 44.66 594 HIS A O 1
ATOM 4745 N N . PRO A 1 595 ? 21.589 -28.023 -7.333 1.00 43.00 595 PRO A N 1
ATOM 4746 C CA . PRO A 1 595 ? 22.074 -29.396 -7.304 1.00 43.00 595 PRO A CA 1
ATOM 4747 C C . PRO A 1 595 ? 23.258 -29.503 -6.336 1.00 43.00 595 PRO A C 1
ATOM 4749 O O . PRO A 1 595 ? 24.331 -28.944 -6.566 1.00 43.00 595 PRO A O 1
ATOM 4752 N N . THR A 1 596 ? 23.078 -30.255 -5.252 1.00 42.53 596 THR A N 1
ATOM 4753 C CA . THR A 1 596 ? 24.159 -30.639 -4.341 1.00 42.53 596 THR A CA 1
ATOM 4754 C C . THR A 1 596 ? 25.121 -31.600 -5.056 1.00 42.53 596 THR A C 1
ATOM 4756 O O . THR A 1 596 ? 24.696 -32.652 -5.544 1.00 42.53 596 THR A O 1
ATOM 4759 N N . PRO A 1 597 ? 26.435 -31.312 -5.119 1.00 38.69 597 PRO A N 1
ATOM 4760 C CA . PRO A 1 597 ? 27.397 -32.260 -5.650 1.00 38.69 597 PRO A CA 1
ATOM 4761 C C . PRO A 1 597 ? 27.696 -33.347 -4.610 1.00 38.69 597 PRO A C 1
ATOM 4763 O O . PRO A 1 597 ? 28.354 -33.112 -3.603 1.00 38.69 597 PRO A O 1
ATOM 4766 N N . GLY A 1 598 ? 27.187 -34.545 -4.902 1.00 42.91 598 GLY A N 1
ATOM 4767 C CA . GLY A 1 598 ? 27.714 -35.865 -4.546 1.00 42.91 598 GLY A CA 1
ATOM 4768 C C . GLY A 1 598 ? 28.364 -36.047 -3.173 1.00 42.91 598 GLY A C 1
ATOM 4769 O O . GLY A 1 598 ? 29.555 -35.805 -3.005 1.00 42.91 598 GLY A O 1
ATOM 4770 N N . THR A 1 599 ? 27.636 -36.671 -2.244 1.00 33.66 599 THR A N 1
ATOM 4771 C CA . THR A 1 599 ? 28.260 -37.412 -1.137 1.00 33.66 599 THR A CA 1
ATOM 4772 C C . THR A 1 599 ? 27.964 -38.899 -1.266 1.00 33.66 599 THR A C 1
ATOM 4774 O O . THR A 1 599 ? 26.838 -39.369 -1.121 1.00 33.66 599 THR A O 1
ATOM 4777 N N . THR A 1 600 ? 29.026 -39.627 -1.589 1.00 36.25 600 THR A N 1
ATOM 4778 C CA . THR A 1 600 ? 29.102 -41.077 -1.722 1.00 36.25 600 THR A CA 1
ATOM 4779 C C . THR A 1 600 ? 28.768 -41.773 -0.404 1.00 36.25 600 THR A C 1
ATOM 4781 O O . THR A 1 600 ? 29.288 -41.421 0.653 1.00 36.25 600 THR A O 1
ATOM 4784 N N . ALA A 1 601 ? 27.933 -42.803 -0.500 1.00 39.03 601 ALA A N 1
ATOM 4785 C CA . ALA A 1 601 ? 27.557 -43.691 0.586 1.00 39.03 601 ALA A CA 1
ATOM 4786 C C . ALA A 1 601 ? 28.762 -44.431 1.195 1.00 39.03 601 ALA A C 1
ATOM 4788 O O . ALA A 1 601 ? 29.541 -45.057 0.475 1.00 39.03 601 ALA A O 1
ATOM 4789 N N . ILE A 1 602 ? 28.839 -44.460 2.528 1.00 35.03 602 ILE A N 1
ATOM 4790 C CA . ILE A 1 602 ? 29.508 -45.526 3.281 1.00 35.03 602 ILE A CA 1
ATOM 4791 C C . ILE A 1 602 ? 28.538 -45.986 4.366 1.00 35.03 602 ILE A C 1
ATOM 4793 O O . ILE A 1 602 ? 28.211 -45.249 5.292 1.00 35.03 602 ILE A O 1
ATOM 4797 N N . ALA A 1 603 ? 28.065 -47.220 4.217 1.00 44.47 603 ALA A N 1
ATOM 4798 C CA . ALA A 1 603 ? 27.350 -47.948 5.249 1.00 44.47 603 ALA A CA 1
ATOM 4799 C C . ALA A 1 603 ? 28.336 -48.384 6.339 1.00 44.47 603 ALA A C 1
ATOM 4801 O O . ALA A 1 603 ? 29.356 -48.987 6.012 1.00 44.47 603 ALA A O 1
ATOM 4802 N N . MET A 1 604 ? 28.005 -48.167 7.613 1.00 38.19 604 MET A N 1
ATOM 4803 C CA . MET A 1 604 ? 28.492 -49.026 8.690 1.00 38.19 604 MET A CA 1
ATOM 4804 C C . MET A 1 604 ? 27.483 -49.115 9.835 1.00 38.19 604 MET A C 1
ATOM 4806 O O . MET A 1 604 ? 27.078 -48.132 10.448 1.00 38.19 604 MET A O 1
ATOM 4810 N N . ASP A 1 605 ? 27.098 -50.362 10.054 1.00 41.94 605 ASP A N 1
ATOM 4811 C CA . ASP A 1 605 ? 26.378 -50.947 11.171 1.00 41.94 605 ASP A CA 1
ATOM 4812 C C . ASP A 1 605 ? 27.252 -50.925 12.440 1.00 41.94 605 ASP A C 1
ATOM 4814 O O . ASP A 1 605 ? 28.449 -51.204 12.353 1.00 41.94 605 ASP A O 1
ATOM 4818 N N . THR A 1 606 ? 26.686 -50.591 13.605 1.00 35.72 606 THR A N 1
ATOM 4819 C CA . THR A 1 606 ? 26.699 -51.429 14.827 1.00 35.72 606 THR A CA 1
ATOM 4820 C C . THR A 1 606 ? 26.261 -50.667 16.085 1.00 35.72 606 THR A C 1
ATOM 4822 O O . THR A 1 606 ? 26.780 -49.619 16.460 1.00 35.72 606 THR A O 1
ATOM 4825 N N . SER A 1 607 ? 25.304 -51.290 16.772 1.00 41.97 607 SER A N 1
ATOM 4826 C CA . SER A 1 607 ? 24.968 -51.181 18.198 1.00 41.97 607 SER A CA 1
ATOM 4827 C C . SER A 1 607 ? 26.180 -50.972 19.117 1.00 41.97 607 SER A C 1
ATOM 4829 O O . SER A 1 607 ? 27.138 -51.726 18.985 1.00 41.97 607 SER A O 1
ATOM 4831 N N . THR A 1 608 ? 26.069 -50.112 20.142 1.00 36.34 608 THR A N 1
ATOM 4832 C CA . THR A 1 608 ? 26.415 -50.408 21.558 1.00 36.34 608 THR A CA 1
ATOM 4833 C C . THR A 1 608 ? 25.900 -49.278 22.463 1.00 36.34 608 THR A C 1
ATOM 4835 O O . THR A 1 608 ? 26.231 -48.114 22.261 1.00 36.34 608 THR A O 1
ATOM 4838 N N . GLY A 1 609 ? 25.087 -49.617 23.468 1.00 45.72 609 GLY A N 1
ATOM 4839 C CA . GLY A 1 609 ? 24.630 -48.689 24.503 1.00 45.72 609 GLY A CA 1
ATOM 4840 C C . GLY A 1 609 ? 25.665 -48.481 25.612 1.00 45.72 609 GLY A C 1
ATOM 4841 O O . GLY A 1 609 ? 26.294 -49.434 26.066 1.00 45.72 609 GLY A O 1
ATOM 4842 N N . MET A 1 610 ? 25.786 -47.239 26.083 1.00 37.38 610 MET A N 1
ATOM 4843 C CA . MET A 1 610 ? 26.380 -46.886 27.374 1.00 37.38 610 MET A CA 1
ATOM 4844 C C . MET A 1 610 ? 25.788 -45.550 27.848 1.00 37.38 610 MET A C 1
ATOM 4846 O O . MET A 1 610 ? 26.001 -44.510 27.231 1.00 37.38 610 MET A O 1
ATOM 4850 N N . GLU A 1 611 ? 25.019 -45.590 28.941 1.00 45.44 611 GLU A N 1
ATOM 4851 C CA . GLU A 1 611 ? 24.564 -44.406 29.676 1.00 45.44 611 GLU A CA 1
ATOM 4852 C C . GLU A 1 611 ? 25.768 -43.683 30.290 1.00 45.44 611 GLU A C 1
ATOM 4854 O O . GLU A 1 611 ? 26.461 -44.226 31.154 1.00 45.44 611 GLU A O 1
ATOM 4859 N N . MET A 1 612 ? 25.988 -42.434 29.880 1.00 40.62 612 MET A N 1
ATOM 4860 C CA . MET A 1 612 ? 26.975 -41.541 30.478 1.00 40.62 612 MET A CA 1
ATOM 4861 C C . MET A 1 612 ? 26.236 -40.342 31.083 1.00 40.62 612 MET A C 1
ATOM 4863 O O . MET A 1 612 ? 25.676 -39.509 30.376 1.00 40.62 612 MET A O 1
ATOM 4867 N N . LYS A 1 613 ? 26.196 -40.282 32.419 1.00 48.75 613 LYS A N 1
ATOM 4868 C CA . LYS A 1 613 ? 25.711 -39.119 33.173 1.00 48.75 613 LYS A CA 1
ATOM 4869 C C . LYS A 1 613 ? 26.676 -37.956 32.959 1.00 48.75 613 LYS A C 1
ATOM 4871 O O . LYS A 1 613 ? 27.797 -37.992 33.460 1.00 48.75 613 LYS A O 1
ATOM 4876 N N . THR A 1 614 ? 26.231 -36.929 32.247 1.00 38.38 614 THR A N 1
ATOM 4877 C CA . THR A 1 614 ? 26.931 -35.647 32.133 1.00 38.38 614 THR A CA 1
ATOM 4878 C C . THR A 1 614 ? 26.236 -34.612 33.012 1.00 38.38 614 THR A C 1
ATOM 4880 O O . THR A 1 614 ? 25.142 -34.147 32.688 1.00 38.38 614 THR A O 1
ATOM 4883 N N . ASP A 1 615 ? 26.873 -34.248 34.125 1.00 47.44 615 ASP A N 1
ATOM 4884 C CA . ASP A 1 615 ? 26.535 -33.039 34.876 1.00 47.44 615 ASP A CA 1
ATOM 4885 C C . ASP A 1 615 ? 26.890 -31.815 34.018 1.00 47.44 615 ASP A C 1
ATOM 4887 O O . ASP A 1 615 ? 28.043 -31.598 33.643 1.00 47.44 615 ASP A O 1
ATOM 4891 N N . SER A 1 616 ? 25.861 -31.051 33.650 1.00 46.59 616 SER A N 1
ATOM 4892 C CA . SER A 1 616 ? 25.932 -29.953 32.684 1.00 46.59 616 SER A CA 1
ATOM 4893 C C . SER A 1 616 ? 26.364 -28.619 33.335 1.00 46.59 616 SER A C 1
ATOM 4895 O O . SER A 1 616 ? 25.783 -28.239 34.358 1.00 46.59 616 SER A O 1
ATOM 4897 N N . PRO A 1 617 ? 27.306 -27.843 32.745 1.00 49.16 617 PRO A N 1
ATOM 4898 C CA . PRO A 1 617 ? 27.777 -26.551 33.268 1.00 49.16 617 PRO A CA 1
ATOM 4899 C C . PRO A 1 617 ? 26.830 -25.362 32.995 1.00 49.16 617 PRO A C 1
ATOM 4901 O O . PRO A 1 617 ? 27.143 -24.222 33.339 1.00 49.16 617 PRO A O 1
ATOM 4904 N N . VAL A 1 618 ? 25.650 -25.599 32.416 1.00 52.28 618 VAL A N 1
ATOM 4905 C CA . VAL A 1 618 ? 24.745 -24.554 31.890 1.00 52.28 618 VAL A CA 1
ATOM 4906 C C . VAL A 1 618 ? 24.168 -23.621 32.973 1.00 52.28 618 VAL A C 1
ATOM 4908 O O . VAL A 1 618 ? 23.763 -22.499 32.685 1.00 52.28 618 VAL A O 1
ATOM 4911 N N . LYS A 1 619 ? 24.190 -24.007 34.256 1.00 53.38 619 LYS A N 1
ATOM 4912 C CA . LYS A 1 619 ? 23.621 -23.177 35.339 1.00 53.38 619 LYS A CA 1
ATOM 4913 C C . LYS A 1 619 ? 24.501 -22.001 35.783 1.00 53.38 619 LYS A C 1
ATOM 4915 O O . LYS A 1 619 ? 24.004 -21.134 36.501 1.00 53.38 619 LYS A O 1
ATOM 4920 N N . ALA A 1 620 ? 25.779 -21.958 35.396 1.00 56.06 620 ALA A N 1
ATOM 4921 C CA . ALA A 1 620 ? 26.674 -20.859 35.770 1.00 56.06 620 ALA A CA 1
ATOM 4922 C C . ALA A 1 620 ? 26.567 -19.647 34.822 1.00 56.06 620 ALA A C 1
ATOM 4924 O O . ALA A 1 620 ? 26.586 -18.520 35.309 1.00 56.06 620 ALA A O 1
ATOM 4925 N N . SER A 1 621 ? 26.369 -19.867 33.513 1.00 59.25 621 SER A N 1
ATOM 4926 C CA . SER A 1 621 ? 26.256 -18.785 32.508 1.00 59.25 621 SER A CA 1
ATOM 4927 C C . SER A 1 621 ? 25.010 -17.924 32.724 1.00 59.25 621 SER A C 1
ATOM 4929 O O . SER A 1 621 ? 25.094 -16.705 32.826 1.00 59.25 621 SER A O 1
ATOM 4931 N N . SER A 1 622 ? 23.867 -18.570 32.976 1.00 70.69 622 SER A N 1
ATOM 4932 C CA . SER A 1 622 ? 22.583 -17.881 33.169 1.00 70.69 622 SER A CA 1
ATOM 4933 C C . SER A 1 622 ? 22.567 -16.917 34.370 1.00 70.69 622 SER A C 1
ATOM 4935 O O . SER A 1 622 ? 21.838 -15.927 34.370 1.00 70.69 622 SER A O 1
ATOM 4937 N N . LYS A 1 623 ? 23.395 -17.154 35.401 1.00 76.25 623 LYS A N 1
ATOM 4938 C CA . LYS A 1 623 ? 23.514 -16.233 36.547 1.00 76.25 623 LYS A CA 1
ATOM 4939 C C . LYS A 1 623 ? 24.345 -14.989 36.242 1.00 76.25 623 LYS A C 1
ATOM 4941 O O . LYS A 1 623 ? 24.118 -13.963 36.879 1.00 76.25 623 LYS A O 1
ATOM 4946 N N . GLN A 1 624 ? 25.307 -15.091 35.330 1.00 81.62 624 GLN A N 1
ATOM 4947 C CA . GLN A 1 624 ? 26.136 -13.965 34.912 1.00 81.62 624 GLN A CA 1
ATOM 4948 C C . GLN A 1 624 ? 25.317 -13.023 34.019 1.00 81.62 624 GLN A C 1
ATOM 4950 O O . GLN A 1 624 ? 25.236 -11.831 34.302 1.00 81.62 624 GLN A O 1
ATOM 4955 N N . GLU A 1 625 ? 24.600 -13.583 33.044 1.00 84.12 625 GLU A N 1
ATOM 4956 C CA . GLU A 1 625 ? 23.726 -12.843 32.121 1.00 84.12 625 GLU A CA 1
ATOM 4957 C C . GLU A 1 625 ? 22.610 -12.089 32.862 1.00 84.12 625 GLU A C 1
ATOM 4959 O O . GLU A 1 625 ? 22.388 -10.903 32.632 1.00 84.12 625 GLU A O 1
ATOM 4964 N N . ALA A 1 626 ? 21.961 -12.728 33.844 1.00 87.12 626 ALA A N 1
ATOM 4965 C CA . ALA A 1 626 ? 20.927 -12.072 34.649 1.00 87.12 626 ALA A CA 1
ATOM 4966 C C . ALA A 1 626 ? 21.460 -10.879 35.466 1.00 87.12 626 ALA A C 1
ATOM 4968 O O . ALA A 1 626 ? 20.722 -9.931 35.742 1.00 87.12 626 ALA A O 1
ATOM 4969 N N . LYS A 1 627 ? 22.739 -10.912 35.860 1.00 92.38 627 LYS A N 1
ATOM 4970 C CA . LYS A 1 627 ? 23.376 -9.809 36.584 1.00 92.38 627 LYS A CA 1
ATOM 4971 C C . LYS A 1 627 ? 23.684 -8.638 35.648 1.00 92.38 627 LYS A C 1
ATOM 4973 O O . LYS A 1 627 ? 23.416 -7.497 36.010 1.00 92.38 627 LYS A O 1
ATOM 4978 N N . GLU A 1 628 ? 24.187 -8.922 34.451 1.00 93.62 628 GLU A N 1
ATOM 4979 C CA . GLU A 1 628 ? 24.505 -7.903 33.444 1.00 93.62 628 GLU A CA 1
ATOM 4980 C C . GLU A 1 628 ? 23.243 -7.188 32.936 1.00 93.62 628 GLU A C 1
ATOM 4982 O O . GLU A 1 628 ? 23.227 -5.960 32.836 1.00 93.62 628 GLU A O 1
ATOM 4987 N N . ILE A 1 629 ? 22.143 -7.924 32.735 1.00 88.88 629 ILE A N 1
ATOM 4988 C CA . ILE A 1 629 ? 20.840 -7.339 32.380 1.00 88.88 629 ILE A CA 1
ATOM 4989 C C . ILE A 1 629 ? 20.347 -6.392 33.486 1.00 88.88 629 ILE A C 1
ATOM 4991 O O . ILE A 1 629 ? 19.921 -5.272 33.202 1.00 88.88 629 ILE A O 1
ATOM 4995 N N . SER A 1 630 ? 20.463 -6.793 34.757 1.00 94.00 630 SER A N 1
ATOM 4996 C CA . SER A 1 630 ? 20.050 -5.954 35.889 1.00 94.00 630 SER A CA 1
ATOM 4997 C C . SER A 1 630 ? 20.861 -4.656 36.000 1.00 94.00 630 SER A C 1
ATOM 4999 O O . SER A 1 630 ? 20.296 -3.624 36.361 1.00 94.00 630 SER A O 1
ATOM 5001 N N . GLU A 1 631 ? 22.166 -4.686 35.717 1.00 96.44 631 GLU A N 1
ATOM 5002 C CA . GLU A 1 631 ? 23.026 -3.493 35.746 1.00 96.44 631 GLU A CA 1
ATOM 5003 C C . GLU A 1 631 ? 22.686 -2.528 34.591 1.00 96.44 631 GLU A C 1
ATOM 5005 O O . GLU A 1 631 ? 22.610 -1.313 34.793 1.00 96.44 631 GLU A O 1
ATOM 5010 N N . LEU A 1 632 ? 22.384 -3.054 33.398 1.00 94.06 632 LEU A N 1
ATOM 5011 C CA . LEU A 1 632 ? 21.964 -2.246 32.247 1.00 94.06 632 LEU A CA 1
ATOM 5012 C C . LEU A 1 632 ? 20.607 -1.561 32.462 1.00 94.06 632 LEU A C 1
ATOM 5014 O O . LEU A 1 632 ? 20.438 -0.391 32.109 1.00 94.06 632 LEU A O 1
ATOM 5018 N N . GLU A 1 633 ? 19.643 -2.245 33.078 1.00 94.31 633 GLU A N 1
ATOM 5019 C CA . GLU A 1 633 ? 18.340 -1.650 33.394 1.00 94.31 633 GLU A CA 1
ATOM 5020 C C . GLU A 1 633 ? 18.443 -0.483 34.388 1.00 94.31 633 GLU A C 1
ATOM 5022 O O . GLU A 1 633 ? 17.675 0.485 34.298 1.00 94.31 633 GLU A O 1
ATOM 5027 N N . GLU A 1 634 ? 19.378 -0.549 35.341 1.00 97.06 634 GLU A N 1
ATOM 5028 C CA . GLU A 1 634 ? 19.648 0.559 36.260 1.00 97.06 634 GLU A CA 1
ATOM 5029 C C . GLU A 1 634 ? 20.272 1.758 35.545 1.00 97.06 634 GLU A C 1
ATOM 5031 O O . GLU A 1 634 ? 19.871 2.898 35.807 1.00 97.06 634 GLU A O 1
ATOM 5036 N N . GLU A 1 635 ? 21.175 1.519 34.593 1.00 96.31 635 GLU A N 1
ATOM 5037 C CA . GLU A 1 635 ? 21.800 2.587 33.814 1.00 96.31 635 GLU A CA 1
ATOM 5038 C C . GLU A 1 635 ? 20.796 3.284 32.883 1.00 96.31 635 GLU A C 1
ATOM 5040 O O . GLU A 1 635 ? 20.750 4.514 32.824 1.00 96.31 635 GLU A O 1
ATOM 5045 N N . ILE A 1 636 ? 19.891 2.534 32.244 1.00 90.56 636 ILE A N 1
ATOM 5046 C CA . ILE A 1 636 ? 18.794 3.114 31.450 1.00 90.56 636 ILE A CA 1
ATOM 5047 C C . ILE A 1 636 ? 17.872 3.969 32.338 1.00 90.56 636 ILE A C 1
ATOM 5049 O O . ILE A 1 636 ? 17.479 5.075 31.952 1.00 90.56 636 ILE A O 1
ATOM 5053 N N . ARG A 1 637 ? 17.551 3.502 33.554 1.00 94.75 637 ARG A N 1
ATOM 5054 C CA . ARG A 1 637 ? 16.778 4.282 34.542 1.00 94.75 637 ARG A CA 1
ATOM 5055 C C . ARG A 1 637 ? 17.518 5.533 35.021 1.00 94.75 637 ARG A C 1
ATOM 5057 O O . ARG A 1 637 ? 16.869 6.515 35.392 1.00 94.75 637 ARG A O 1
ATOM 5064 N N . ARG A 1 638 ? 18.852 5.523 35.048 1.00 97.75 638 ARG A N 1
ATOM 5065 C CA . ARG A 1 638 ? 19.673 6.700 35.363 1.00 97.75 638 ARG A CA 1
ATOM 5066 C C . ARG A 1 638 ? 19.616 7.730 34.233 1.00 97.75 638 ARG A C 1
ATOM 5068 O O . ARG A 1 638 ? 19.271 8.878 34.496 1.00 97.75 638 ARG A O 1
ATOM 5075 N N . LEU A 1 639 ? 19.848 7.303 32.992 1.00 94.50 639 LEU A N 1
ATOM 5076 C CA . LEU A 1 639 ? 19.858 8.180 31.815 1.00 94.50 639 LEU A CA 1
ATOM 5077 C C . LEU A 1 639 ? 18.493 8.826 31.535 1.00 94.50 639 LEU A C 1
ATOM 5079 O O . LEU A 1 639 ? 18.437 9.992 31.148 1.00 94.50 639 LEU A O 1
ATOM 5083 N N . ARG A 1 640 ? 17.380 8.115 31.775 1.00 92.56 640 ARG A N 1
ATOM 5084 C CA . ARG A 1 640 ? 16.032 8.702 31.647 1.00 92.56 640 ARG A CA 1
ATOM 5085 C C . ARG A 1 640 ? 15.807 9.872 32.606 1.00 92.56 640 ARG A C 1
ATOM 5087 O O . ARG A 1 640 ? 15.309 10.905 32.172 1.00 92.56 640 ARG A O 1
ATOM 5094 N N . ARG A 1 641 ? 16.227 9.739 33.871 1.00 96.44 641 ARG A N 1
ATOM 5095 C CA . ARG A 1 641 ? 16.123 10.823 34.865 1.00 96.44 641 ARG A CA 1
ATOM 5096 C C . ARG A 1 641 ? 16.967 12.036 34.472 1.00 96.44 641 ARG A C 1
ATOM 5098 O O . ARG A 1 641 ? 16.495 13.161 34.559 1.00 96.44 641 ARG A O 1
ATOM 5105 N N . GLU A 1 642 ? 18.179 11.807 33.969 1.00 97.00 642 GLU A N 1
ATOM 5106 C CA . GLU A 1 642 ? 19.049 12.890 33.495 1.00 97.00 642 GLU A CA 1
ATOM 5107 C C . GLU A 1 642 ? 18.451 13.639 32.289 1.00 97.00 642 GLU A C 1
ATOM 5109 O O . GLU A 1 642 ? 18.547 14.865 32.195 1.00 97.00 642 GLU A O 1
ATOM 5114 N N . LEU A 1 643 ? 17.796 12.922 31.369 1.00 95.00 643 LEU A N 1
ATOM 5115 C CA . LEU A 1 643 ? 17.124 13.536 30.224 1.00 95.00 643 LEU A CA 1
ATOM 5116 C C . LEU A 1 643 ? 15.919 14.385 30.656 1.00 95.00 643 LEU A C 1
ATOM 5118 O O . LEU A 1 643 ? 15.759 15.502 30.163 1.00 95.00 643 LEU A O 1
ATOM 5122 N N . GLU A 1 644 ? 15.104 13.884 31.585 1.00 95.75 644 GLU A N 1
ATOM 5123 C CA . GLU A 1 644 ? 13.974 14.624 32.165 1.00 95.75 644 GLU A CA 1
ATOM 5124 C C . GLU A 1 644 ? 14.444 15.910 32.865 1.00 95.75 644 GLU A C 1
ATOM 5126 O O . GLU A 1 644 ? 13.874 16.981 32.639 1.00 95.75 644 GLU A O 1
ATOM 5131 N N . ASP A 1 645 ? 15.544 15.845 33.622 1.00 96.88 645 ASP A N 1
ATOM 5132 C CA . ASP A 1 645 ? 16.147 17.018 34.262 1.00 96.88 645 ASP A CA 1
ATOM 5133 C C . ASP A 1 645 ? 16.625 18.059 33.232 1.00 96.88 645 ASP A C 1
ATOM 5135 O O . ASP A 1 645 ? 16.387 19.263 33.406 1.00 96.88 645 ASP A O 1
ATOM 5139 N N . ARG A 1 646 ? 17.239 17.620 32.121 1.00 95.44 646 ARG A N 1
ATOM 5140 C CA . ARG A 1 646 ? 17.668 18.512 31.025 1.00 95.44 646 ARG A CA 1
ATOM 5141 C C . ARG A 1 646 ? 16.490 19.160 30.305 1.00 95.44 646 ARG A C 1
ATOM 5143 O O . ARG A 1 646 ? 16.567 20.347 29.988 1.00 95.44 646 ARG A O 1
ATOM 5150 N N . ILE A 1 647 ? 15.408 18.420 30.060 1.00 93.81 647 ILE A N 1
ATOM 5151 C CA . ILE A 1 647 ? 14.180 18.973 29.470 1.00 93.81 647 ILE A CA 1
ATOM 5152 C C . ILE A 1 647 ? 13.605 20.051 30.397 1.00 93.81 647 ILE A C 1
ATOM 5154 O O . ILE A 1 647 ? 13.364 21.173 29.949 1.00 93.81 647 ILE A O 1
ATOM 5158 N N . GLY A 1 648 ? 13.505 19.772 31.700 1.00 95.38 648 GLY A N 1
ATOM 5159 C CA . GLY A 1 648 ? 13.044 20.756 32.681 1.00 95.38 648 GLY A CA 1
ATOM 5160 C C . GLY A 1 648 ? 13.950 21.992 32.780 1.00 95.38 648 GLY A C 1
ATOM 5161 O O . GLY A 1 648 ? 13.476 23.107 33.010 1.00 95.38 648 GLY A O 1
ATOM 5162 N N . GLU A 1 649 ? 15.265 21.850 32.593 1.00 97.06 649 GLU A N 1
ATOM 5163 C CA . GLU A 1 649 ? 16.175 23.000 32.517 1.00 97.06 649 GLU A CA 1
ATOM 5164 C C . GLU A 1 649 ? 15.946 23.847 31.256 1.00 97.06 649 GLU A C 1
ATOM 5166 O O . GLU A 1 649 ? 15.912 25.079 31.344 1.00 97.06 649 GLU A O 1
ATOM 5171 N N . LEU A 1 650 ? 15.740 23.215 30.098 1.00 93.62 650 LEU A N 1
ATOM 5172 C CA . LEU A 1 650 ? 15.447 23.914 28.845 1.00 93.62 650 LEU A CA 1
ATOM 5173 C C . LEU A 1 650 ? 14.117 24.670 28.908 1.00 93.62 650 LEU A C 1
ATOM 5175 O O . LEU A 1 650 ? 14.055 25.824 28.482 1.00 93.62 650 LEU A O 1
ATOM 5179 N N . GLU A 1 651 ? 13.080 24.079 29.500 1.00 94.44 651 GLU A N 1
ATOM 5180 C CA . GLU A 1 651 ? 11.799 24.755 29.718 1.00 94.44 651 GLU A CA 1
ATOM 5181 C C . GLU A 1 651 ? 11.951 25.970 30.639 1.00 94.44 651 GLU A C 1
ATOM 5183 O O . GLU A 1 651 ? 11.478 27.060 30.313 1.00 94.44 651 GLU A O 1
ATOM 5188 N N . ARG A 1 652 ? 12.708 25.841 31.739 1.00 95.81 652 ARG A N 1
ATOM 5189 C CA . ARG A 1 652 ? 13.026 26.976 32.624 1.00 95.81 652 ARG A CA 1
ATOM 5190 C C . ARG A 1 652 ? 13.790 28.084 31.896 1.00 95.81 652 ARG A C 1
ATOM 5192 O O . ARG A 1 652 ? 13.506 29.262 32.116 1.00 95.81 652 ARG A O 1
ATOM 5199 N N . ARG A 1 653 ? 14.729 27.738 31.006 1.00 93.31 653 ARG A N 1
ATOM 5200 C CA . ARG A 1 653 ? 15.441 28.720 30.166 1.00 93.31 653 ARG A CA 1
ATOM 5201 C C . ARG A 1 653 ? 14.504 29.405 29.173 1.00 93.31 653 ARG A C 1
ATOM 5203 O O . ARG A 1 653 ? 14.592 30.620 29.024 1.00 93.31 653 ARG A O 1
ATOM 5210 N N . LYS A 1 654 ? 13.581 28.665 28.553 1.00 87.56 654 LYS A N 1
ATOM 5211 C CA . LYS A 1 654 ? 12.588 29.210 27.615 1.00 87.56 654 LYS A CA 1
ATOM 5212 C C . LYS A 1 654 ? 11.637 30.193 28.302 1.00 87.56 654 LYS A C 1
ATOM 5214 O O . LYS A 1 654 ? 11.400 31.271 27.768 1.00 87.56 654 LYS A O 1
ATOM 5219 N N . ILE A 1 655 ? 11.171 29.877 29.513 1.00 92.25 655 ILE A N 1
ATOM 5220 C CA . ILE A 1 655 ? 10.339 30.783 30.325 1.00 92.25 655 ILE A CA 1
ATOM 5221 C C . ILE A 1 655 ? 11.123 32.047 30.710 1.00 92.25 655 ILE A C 1
ATOM 5223 O O . ILE A 1 655 ? 10.593 33.152 30.627 1.00 92.25 655 ILE A O 1
ATOM 5227 N N . LYS A 1 656 ? 12.405 31.910 31.078 1.00 90.69 656 LYS A N 1
ATOM 5228 C CA . LYS A 1 656 ? 13.260 33.057 31.422 1.00 90.69 656 LYS A CA 1
ATOM 5229 C C . LYS A 1 656 ? 13.562 33.957 30.217 1.00 90.69 656 LYS A C 1
ATOM 5231 O O . LYS A 1 656 ? 13.647 35.167 30.391 1.00 90.69 656 LYS A O 1
ATOM 5236 N N . ALA A 1 657 ? 13.702 33.385 29.020 1.00 85.38 657 ALA A N 1
ATOM 5237 C CA . ALA A 1 657 ? 13.909 34.137 27.783 1.00 85.38 657 ALA A CA 1
ATOM 5238 C C . ALA A 1 657 ? 12.629 34.857 27.322 1.00 85.38 657 ALA A C 1
ATOM 5240 O O . ALA A 1 657 ? 12.686 36.031 26.975 1.00 85.38 657 ALA A O 1
ATOM 5241 N N . GLY A 1 658 ? 11.467 34.199 27.406 1.00 78.19 658 GLY A N 1
ATOM 5242 C CA . GLY A 1 658 ? 10.177 34.789 27.024 1.00 78.19 658 GLY A CA 1
ATOM 5243 C C . GLY A 1 658 ? 9.678 35.906 27.951 1.00 78.19 658 GLY A C 1
ATOM 5244 O O . GLY A 1 658 ? 8.820 36.684 27.556 1.00 78.19 658 GLY A O 1
ATOM 5245 N N . ALA A 1 659 ? 10.221 36.027 29.166 1.00 69.44 659 ALA A N 1
ATOM 5246 C CA . ALA A 1 659 ? 9.877 37.107 30.094 1.00 69.44 659 ALA A CA 1
ATOM 5247 C C . ALA A 1 659 ? 10.643 38.424 29.833 1.00 69.44 659 ALA A C 1
ATOM 5249 O O . ALA A 1 659 ? 10.365 39.420 30.498 1.00 69.44 659 ALA A O 1
ATOM 5250 N N . SER A 1 660 ? 11.611 38.437 28.904 1.00 59.47 660 SER A N 1
ATOM 5251 C CA . SER A 1 660 ? 12.434 39.621 28.602 1.00 59.47 660 SER A CA 1
ATOM 5252 C C . SER A 1 660 ? 11.878 40.506 27.479 1.00 59.47 660 SER A C 1
ATOM 5254 O O . SER A 1 660 ? 12.349 41.631 27.340 1.00 59.47 660 SER A O 1
ATOM 5256 N N . ASP A 1 661 ? 10.875 40.047 26.725 1.00 53.00 661 ASP A N 1
ATOM 5257 C CA . ASP A 1 661 ? 10.216 40.818 25.658 1.00 53.00 661 ASP A CA 1
ATOM 5258 C C . ASP A 1 661 ? 8.919 41.472 26.163 1.00 53.00 661 ASP A C 1
ATOM 5260 O O . ASP A 1 661 ? 7.826 41.279 25.628 1.00 53.00 661 ASP A O 1
ATOM 5264 N N . ALA A 1 662 ? 9.028 42.260 27.235 1.00 52.50 662 ALA A N 1
ATOM 5265 C CA . ALA A 1 662 ? 7.977 43.216 27.562 1.00 52.50 662 ALA A CA 1
ATOM 5266 C C . ALA A 1 662 ? 8.081 44.404 26.585 1.00 52.50 662 ALA A C 1
ATOM 5268 O O . ALA A 1 662 ? 9.162 44.987 26.461 1.00 52.50 662 ALA A O 1
ATOM 5269 N N . PRO A 1 663 ? 6.994 44.788 25.891 1.00 51.38 663 PRO A N 1
ATOM 5270 C CA . PRO A 1 663 ? 7.035 45.865 24.916 1.00 51.38 663 PRO A CA 1
ATOM 5271 C C . PRO A 1 663 ? 7.363 47.188 25.611 1.00 51.38 663 PRO A C 1
ATOM 5273 O O . PRO A 1 663 ? 6.668 47.618 26.535 1.00 51.38 663 PRO A O 1
ATOM 5276 N N . VAL A 1 664 ? 8.433 47.838 25.151 1.00 49.72 664 VAL A N 1
ATOM 5277 C CA . VAL A 1 664 ? 8.728 49.234 25.472 1.00 49.72 664 VAL A CA 1
ATOM 5278 C C . VAL A 1 664 ? 7.589 50.068 24.893 1.00 49.72 664 VAL A C 1
ATOM 5280 O O . VAL A 1 664 ? 7.466 50.210 23.679 1.00 49.72 664 VAL A O 1
ATOM 5283 N N . VAL A 1 665 ? 6.723 50.564 25.774 1.00 52.69 665 VAL A N 1
ATOM 5284 C CA . VAL A 1 665 ? 5.669 51.522 25.436 1.00 52.69 665 VAL A CA 1
ATOM 5285 C C . VAL A 1 665 ? 6.345 52.817 24.980 1.00 52.69 665 VAL A C 1
ATOM 5287 O O . VAL A 1 665 ? 7.044 53.450 25.774 1.00 52.69 665 VAL A O 1
ATOM 5290 N N . VAL A 1 666 ? 6.144 53.179 23.711 1.00 54.09 666 VAL A N 1
ATOM 5291 C CA . VAL A 1 666 ? 6.405 54.517 23.153 1.00 54.09 666 VAL A CA 1
ATOM 5292 C C . VAL A 1 666 ? 5.075 55.192 22.880 1.00 54.09 666 VAL A C 1
ATOM 5294 O O . VAL A 1 666 ? 4.192 54.512 22.308 1.00 54.09 666 VAL A O 1
#

Mean predicted aligned error: 18.88 Å

Sequence (666 aa):
MSPEVWTQILDIACLDEGFTARSLSEVSRRIRVASAGYLYSSLKIESIPQLLKLEEQLLGPEDGGVPNTSLETRFLCIVLPTTILNIETRLAELGDDEISEYDPDGSETASTSSSKDSNASALYDAKSLEEQEAAELALEVVGLREDLQKDPWYTISGYTDLVDSWPHLMDQHLCRVYKAIRRLLEACSTALEVLTLYHYPGPHLPHDMYMPRLPRLRHLSIGFPPSNRTYLKMTRNLQPDYRTSPLFPSLRVLHLASKNFSIDWLIHLIKTIPNSADVAIVGDMITRRYWMAFSSNSEEPQQHTWKLILPSPSTEDVLLDFMRAVWLENIGGAIVDGGDEYIKLLDRIDDYVEVEDATKVTYDDAPNRDDVFRWSTNIGFVVEGTEFYVPRCHFVLGSPVLSEKYQLKTISYPASIAVGNKITVAQFKVFLRLLYPIYTTSTLTTFTSEEWRAILEVSTTLHHDGYRKLALRHLDHTGALTDIELVRLGRRVYMPLWVLAGYRALVKRQAPISKEESYDIGVETAGTLMNIRRILARESARLGTRGEFDAFLDGEIRTRFGSQLAALEAASAQFRAASEDVEDEEEEGEEDRHPTPGTTAIAMDTSTGMEMKTDSPVKASSKQEAKEISELEEEIRRLRRELEDRIGELERRKIKAGASDAPVVV

Secondary structure (DSSP, 8-state):
--HHHHHHHHHHHHTTTT--HHHHHHHHHHHHHHHTTTTTSEEEE-SHHHHHHHHHHHH-SSSS---------SEEEEE--TTHHHHHHHHHHTS--------------------------SSSHHHHHHHHHHHHHHHHHHHHHHHHTT-GGGG-TTTHHHHTTSTTTS-HHHHHHHHHHHHHHHHHTTT--EEEEE----TT--HHHH----TT--EEEEE-----GGGGGG-TT------PPPS-TT--EEEE--S---HHHHHHHHHTSTTGGGPEEEE-HHHHHHHHHHHHH-SS-------EEPPPTT-STHHHHHHHHHHHHHHTT-----HHHHHHHHTTSTT-------PPPP-S-PPEEEEEEE-TT-EEEEETTEEEEE-SHHHHHH-HHHHHHTTTTT--S-PEEE--TTS-HHHHHHHHHHH---S-SSS-----HHHHHHHHHHHHHTT-HHHHHHHHHHHHHHT---HHHHHHHHHHTT-HHHHHHHHHHHHH-SSPPPHHHHHHH-HHHHHHHHHHHHHHHHHTTT--SHHHHHHHHHHHHHHHHHHHHHHHHHHHHHHHHHHHHHHHHHHHHHHTTS----------------------THHHHHHHHHHHHHHHHHHHHHHHHHHHHHHHHHHHHHHHHHTS------

Solvent-accessible surface area (backbone atoms only — not comparable to full-atom values): 39867 Å² total; per-residue (Å²): 126,63,68,69,59,54,52,55,49,49,56,60,49,64,73,58,80,69,77,47,75,65,57,57,50,51,51,51,50,50,49,51,60,70,37,57,90,52,65,54,31,63,44,78,34,69,37,64,70,56,46,50,54,49,40,45,69,61,46,46,79,86,81,79,59,81,59,81,66,69,38,70,22,29,34,41,35,39,39,43,70,75,55,70,67,56,52,52,57,54,54,59,70,68,65,71,78,73,80,71,83,77,80,91,80,81,80,88,84,88,82,90,89,84,90,83,83,88,90,87,84,78,76,66,62,64,59,53,50,57,55,47,54,51,50,52,54,50,52,53,55,53,55,54,54,64,55,58,76,70,42,75,77,75,66,48,90,87,50,50,79,63,50,75,78,43,72,90,79,58,54,70,65,56,54,51,52,40,49,38,51,20,55,50,47,53,35,19,18,89,40,24,30,34,41,35,42,30,43,75,71,59,87,79,62,58,64,74,77,38,48,53,64,26,60,50,25,30,34,41,36,41,24,42,69,96,66,77,82,77,67,76,80,74,64,89,76,77,77,80,82,72,84,63,70,61,32,30,64,42,47,37,37,40,35,44,66,47,89,78,74,54,68,68,59,51,52,54,56,53,66,23,32,56,69,55,41,67,27,34,42,32,32,50,78,60,53,51,54,55,48,56,56,50,69,74,67,50,91,66,83,67,89,58,62,63,52,75,47,69,73,74,96,86,50,77,82,43,48,67,57,45,51,50,47,54,53,56,47,64,68,66,72,74,82,82,91,66,76,73,68,62,57,68,60,58,77,70,62,85,83,74,87,88,85,82,90,83,82,91,77,90,86,86,80,76,68,50,66,45,85,82,49,66,52,96,88,28,39,30,35,29,29,89,64,32,39,35,22,43,75,52,65,65,47,44,74,44,7,48,49,48,16,60,76,66,39,52,89,71,60,88,65,75,53,71,42,75,50,62,96,85,50,51,58,69,38,50,50,54,36,45,46,71,76,48,72,85,82,61,93,60,94,69,85,83,72,53,77,66,51,39,49,30,28,29,56,49,22,56,75,52,49,18,57,69,56,24,55,50,27,51,53,52,50,63,74,64,62,75,64,50,47,65,46,26,34,46,49,16,62,76,66,33,32,43,66,39,29,51,49,12,51,52,44,57,45,71,42,89,65,75,85,47,74,68,55,20,62,68,66,32,56,69,51,43,52,51,44,53,49,52,35,57,50,47,70,64,46,55,84,72,45,88,43,75,65,55,46,54,53,50,52,49,50,54,48,45,71,75,41,37,70,60,43,51,51,24,48,51,52,35,48,53,58,48,47,57,51,49,63,56,54,56,55,56,54,57,65,58,64,76,72,64,85,78,84,80,83,81,88,78,90,80,90,81,91,82,91,78,93,74,92,74,90,73,75,68,76,60,56,61,58,52,53,57,50,55,53,54,54,50,55,52,50,54,59,49,52,53,53,54,50,52,53,52,50,55,50,51,52,54,49,50,54,59,57,65,68,70,74,68,81,82,88,126

Organism: NCBI:txid980116

Radius of gyration: 35.07 Å; Cα contacts (8 Å, |Δi|>4): 570; chains: 1; bounding box: 79×111×93 Å

pLDDT: mean 73.65, std 21.96, range [27.66, 98.56]

Nearest PDB structures (foldseek):
  7ane-assembly1_ag  TM=2.479E-01  e=2.103E+00  Leishmania major
  7pua-assembly1_DH  TM=3.056E-01  e=4.898E+00  Trypanosoma brucei brucei
  6sgb-assembly1_DH  TM=3.653E-01  e=7.476E+00  Trypanosoma brucei brucei

Foldseek 3Di:
DAVVLVVVLVVQCVVPVVDDPVSVVVSVVVSCVVCVVVPQLAEEAAELVSLVVVLCVQCPDVPDDGSPQQGLHAHYAYAYDACVVVVVVVVVVVPPPPPPPDDPDDDDDDDDDDDDDDDDDPPVVVVVVVVVVVVVVVVVVVVVVVVVVVDCVCPPVVCVVVCVVCVVPDDPSNVSSLVSLQSVCVSHQVNYAEYHEEEDDQLPDQPCSRQAARARHAYYEYEYDDDDLPRLPPNPDDDDPDPDAQRYANYQEYEYLYLDDRLVNVVSNCSSYPLQLRHEYEYEPSVVVSVVVVCVPDPDNDPRNYHYDHDDPQDPVCSVVVVVVVSVVVVHPDDDPDPPVVVVVVVPPPPDDDDDDDDDDDDDCDQAEDPQQDDDQAEWEAAPSYIGGHHLVCLVVQAVLLCVVVVSSPDPDHDYHYQDNQAHPVLVVLLVCVVPVPDDPPPDDDDDLVNLLSQLLVCLSSLRVVSVVVSVVVCVVVVPAALLRLLQSCLSNLNLVSNLVSLVCQLPDPDQQDPVSCVSNDVVSSVLSVVLSVVLVVCVVVQPDPVSSVVVSSVSCCVVCVVVSVVSVVVVVVSVCSVVVSVVVVVVVVVVPDDDPDDDDDDDDDDDDDDDDDDDPVVVVVVVVVVVVVVVVVVVVVVVVVVVVVVVVVVVVVVVVVVVPDDDDD